Protein AF-A0A933NIQ5-F1 (afdb_monomer_lite)

pLDDT: mean 76.91, std 16.84, range [31.58, 95.62]

Secondary structure (DSSP, 8-state):
--------------------------------------------------------SS-HHHHHHHHHHHHHHSS-TT-HHHHHHHHHHHHHHHHTHHHHHHHHHHHHHTHHHHHHHHHHHHHHHHHHHS--S-HHHHHHHHHHHHHHHHHHHSS-HHHHHHHHHHHHHHHS-----SSPPPBS-S----HHHHHHHHHHHHTTSSEEEPPPEEEEETTEEEEEEEEEESSHHHHHTTPPEEEEEEEESS-SS--EEEEEEEESSBTT--GGGBIIIIIHHHHS-HHHHHHEEEEEEEEEEEE-TTS-EEEEEEEEEEEEETTEEEEEEEEEEEEEPTTS---EEEPHHHHTTSTTTTT---S-HHHHHHHHHHGGGTT-HHHHHTT-S-------TT-SSPSPEEEEEEEETTEEEEEEE-

Radius of gyration: 34.29 Å; chains: 1; bounding box: 87×68×116 Å

Foldseek 3Di:
DDDDDDDDDDDDDDDDDDDDDDDDDDDDDDDDDDDDDDDDDDDDDDPPDDDPPDPDPDDPVVVVVVVVVCVQVVDDPPPPVSNVVVVVVVVCCLVCVLVCLVVLVVCLLCQQLVVLQVVLVVQLVVLVVPVDPDPVVSVVSNVVSVVSNCCSNPVPSVVLLLLLLQVLLVVDDDDDDPDDFDFPDPAFDAQVVVQVVVCVVCVPPQWDWDRWDWWDDPNFIKTKTWIAGDDLCVLVVDAFGFWMWIWGGHDPDTDIDTDGFGAQADQPRDDCNHVQSHQVSSVDDSVCSNFKHKDNRDWHWFQAPVRWIWIKTWMWGWDDDPSSTATDTQFIWIGGTPPPDGIDTDGPVCQCVGVRSPQTPNDDQVNVQSNQQSCLCVVHPVCVVVVHPGDDQDADPPRPDGDFDWGWGCDDPNDTHIDTDD

Sequence (422 aa):
MTDAKNDHGARPAHHVEPGHGAEPEGAGPGDPGPGDDLPASPDRPALQGADPQEPDPHGPLYYLCRNLARMVWQYPAARTAVKVLPVVGLVALYLLRFLLYPVFVAVRQRSPTIVGVALALLIIGLTRRFAPRRRWLTLGSMLLAAGVCLVLLLAPVDIVRELSLYVAYNAVDRRPLTRLPLTIKERVYPLTMVDRIVEDRLTGSHYDVSKFEMMRHQNRLYWTAQKTPVGLVNRASLEDVQGVVRVDAGSVAFEMKHFDVKFAHGRDMPLMKDLVHYALPRELSLVDLFDKQIDSHDVTYIQTDGGDWVQVVALIDWDGIFPFTYPRFGGVFVVPERDKGSIRLYRPEEIEKVPFLKDQNLLPEAISDFYAEAWKFNQGFWGWFRRRGITKITQIPEDTNPQPFTVYFKDVAGQEGMFQFY

Structure (mmCIF, N/CA/C/O backbone):
data_AF-A0A933NIQ5-F1
#
_entry.id   AF-A0A933NIQ5-F1
#
loop_
_atom_site.group_PDB
_atom_site.id
_atom_site.type_symbol
_atom_site.label_atom_id
_atom_site.label_alt_id
_atom_site.label_comp_id
_atom_site.label_asym_id
_atom_site.label_entity_id
_atom_site.label_seq_id
_atom_site.pdbx_PDB_ins_code
_atom_site.Cartn_x
_atom_site.Cartn_y
_atom_site.Cartn_z
_atom_site.occupancy
_atom_site.B_iso_or_equiv
_atom_site.auth_seq_id
_atom_site.auth_comp_id
_atom_site.auth_asym_id
_atom_site.auth_atom_id
_atom_site.pdbx_PDB_model_num
ATOM 1 N N . MET A 1 1 ? -48.134 -40.693 -0.078 1.00 40.06 1 MET A N 1
ATOM 2 C CA . MET A 1 1 ? -48.581 -39.614 -0.978 1.00 40.06 1 MET A CA 1
ATOM 3 C C . MET A 1 1 ? -47.323 -39.082 -1.662 1.00 40.06 1 MET A C 1
ATOM 5 O O . MET A 1 1 ? -46.652 -38.268 -1.050 1.00 40.06 1 MET A O 1
ATOM 9 N N . THR A 1 2 ? -46.719 -39.786 -2.635 1.00 36.22 2 THR A N 1
ATOM 10 C CA . THR A 1 2 ? -47.027 -39.801 -4.098 1.00 36.22 2 THR A CA 1
ATOM 11 C C . THR A 1 2 ? -47.160 -38.370 -4.645 1.00 36.22 2 THR A C 1
ATOM 13 O O . THR A 1 2 ? -47.936 -37.605 -4.093 1.00 36.22 2 THR A O 1
ATOM 16 N N . ASP A 1 3 ? -46.401 -37.890 -5.634 1.00 35.00 3 ASP A N 1
ATOM 17 C CA . ASP A 1 3 ? -45.880 -38.558 -6.830 1.00 35.00 3 ASP A CA 1
ATOM 18 C C . ASP A 1 3 ? -44.575 -37.949 -7.368 1.00 35.00 3 ASP A C 1
ATOM 20 O O . ASP A 1 3 ? -44.315 -36.751 -7.261 1.00 35.00 3 ASP A O 1
ATOM 24 N N . ALA A 1 4 ? -43.804 -38.817 -8.022 1.00 43.72 4 ALA A N 1
ATOM 25 C CA . ALA A 1 4 ? -42.730 -38.510 -8.954 1.00 43.72 4 ALA A CA 1
ATOM 26 C C . ALA A 1 4 ? -43.260 -38.611 -10.395 1.00 43.72 4 ALA A C 1
ATOM 28 O O . ALA A 1 4 ? -44.118 -39.454 -10.663 1.00 43.72 4 ALA A O 1
ATOM 29 N N . LYS A 1 5 ? -42.695 -37.859 -11.351 1.00 41.22 5 LYS A N 1
ATOM 30 C CA . LYS A 1 5 ? -42.734 -38.277 -12.762 1.00 41.22 5 LYS A CA 1
ATOM 31 C C . LYS A 1 5 ? -41.593 -37.689 -13.600 1.00 41.22 5 LYS A C 1
ATOM 33 O O . LYS A 1 5 ? -41.492 -36.481 -13.779 1.00 41.22 5 LYS A O 1
ATOM 38 N N . ASN A 1 6 ? -40.756 -38.605 -14.086 1.00 41.34 6 ASN A N 1
ATOM 39 C CA . ASN A 1 6 ? -39.855 -38.473 -15.230 1.00 41.34 6 ASN A CA 1
ATOM 40 C C . ASN A 1 6 ? -40.651 -38.255 -16.522 1.00 41.34 6 ASN A C 1
ATOM 42 O O . ASN A 1 6 ? -41.751 -38.792 -16.636 1.00 41.34 6 ASN A O 1
ATOM 46 N N . ASP A 1 7 ? -40.026 -37.650 -17.536 1.00 42.47 7 ASP A N 1
ATOM 47 C CA . ASP A 1 7 ? -40.158 -38.196 -18.889 1.00 42.47 7 ASP A CA 1
ATOM 48 C C . ASP A 1 7 ? -38.931 -37.939 -19.774 1.00 42.47 7 ASP A C 1
ATOM 50 O O . ASP A 1 7 ? -38.251 -36.915 -19.692 1.00 42.47 7 ASP A O 1
ATOM 54 N N . HIS A 1 8 ? -38.640 -38.956 -20.580 1.00 36.28 8 HIS A N 1
ATOM 55 C CA . HIS A 1 8 ? -37.511 -39.108 -21.485 1.00 36.28 8 HIS A CA 1
ATOM 56 C C . HIS A 1 8 ? -37.856 -38.673 -22.917 1.00 36.28 8 HIS A C 1
ATOM 58 O O . HIS A 1 8 ? -38.958 -38.911 -23.391 1.00 36.28 8 HIS A O 1
ATOM 64 N N . GLY A 1 9 ? -36.817 -38.262 -23.652 1.00 32.91 9 GLY A N 1
ATOM 65 C CA . GLY A 1 9 ? -36.553 -38.797 -24.992 1.00 32.91 9 GLY A CA 1
ATOM 66 C C . GLY A 1 9 ? -37.042 -37.981 -26.191 1.00 32.91 9 GLY A C 1
ATOM 67 O O . GLY A 1 9 ? -38.231 -37.772 -26.373 1.00 32.91 9 GLY A O 1
ATOM 68 N N . ALA A 1 10 ? -36.109 -37.618 -27.076 1.00 35.28 10 ALA A N 1
ATOM 69 C CA . ALA A 1 10 ? -36.020 -38.194 -28.426 1.00 35.28 10 ALA A CA 1
ATOM 70 C C . ALA A 1 10 ? -34.979 -37.444 -29.281 1.00 35.28 10 ALA A C 1
ATOM 72 O O . ALA A 1 10 ? -35.058 -36.236 -29.485 1.00 35.28 10 ALA A O 1
ATOM 73 N N . ARG A 1 11 ? -34.012 -38.198 -29.820 1.00 39.06 11 ARG A N 1
ATOM 74 C CA . ARG A 1 11 ? -33.284 -37.859 -31.054 1.00 39.06 11 ARG A CA 1
ATOM 75 C C . ARG A 1 11 ? -34.191 -38.149 -32.259 1.00 39.06 11 ARG A C 1
ATOM 77 O O . ARG A 1 11 ? -35.075 -38.998 -32.147 1.00 39.06 11 ARG A O 1
ATOM 84 N N . PRO A 1 12 ? -33.862 -37.604 -33.439 1.00 50.41 12 PRO A N 1
ATOM 85 C CA . PRO A 1 12 ? -33.590 -38.537 -34.530 1.00 50.41 12 PRO A CA 1
ATOM 86 C C . PRO A 1 12 ? -32.357 -38.187 -35.368 1.00 50.41 12 PRO A C 1
ATOM 88 O O . PRO A 1 12 ? -31.799 -37.094 -35.320 1.00 50.41 12 PRO A O 1
ATOM 91 N N . ALA A 1 13 ? -31.932 -39.215 -36.092 1.00 34.25 13 ALA A N 1
ATOM 92 C CA . ALA A 1 13 ? -30.754 -39.317 -36.926 1.00 34.25 13 ALA A CA 1
ATOM 93 C C . ALA A 1 13 ? -31.069 -39.075 -38.415 1.00 34.25 13 ALA A C 1
ATOM 95 O O . ALA A 1 13 ? -32.197 -39.270 -38.850 1.00 34.25 13 ALA A O 1
ATOM 96 N N . HIS A 1 14 ? -30.009 -38.714 -39.146 1.00 37.31 14 HIS A N 1
ATOM 97 C CA . HIS A 1 14 ? -29.675 -39.031 -40.541 1.00 37.31 14 HIS A CA 1
ATOM 98 C C . HIS A 1 14 ? -30.781 -39.151 -41.603 1.00 37.31 14 HIS A C 1
ATOM 100 O O . HIS A 1 14 ? -31.542 -40.115 -41.625 1.00 37.31 14 HIS A O 1
ATOM 106 N N . HIS A 1 15 ? -30.657 -38.326 -42.649 1.00 37.59 15 HIS A N 1
ATOM 107 C CA . HIS A 1 15 ? -30.891 -38.804 -44.009 1.00 37.59 15 HIS A CA 1
ATOM 108 C C . HIS A 1 15 ? -29.858 -38.236 -44.993 1.00 37.59 15 HIS A C 1
ATOM 110 O O . HIS A 1 15 ? -29.444 -37.083 -44.900 1.00 37.59 15 HIS A O 1
ATOM 116 N N . VAL A 1 16 ? -29.408 -39.134 -45.860 1.00 38.00 16 VAL A N 1
ATOM 117 C CA . VAL A 1 16 ? -28.431 -39.020 -46.946 1.00 38.00 16 VAL A CA 1
ATOM 118 C C . VAL A 1 16 ? -29.245 -39.034 -48.240 1.00 38.00 16 VAL A C 1
ATOM 120 O O . VAL A 1 16 ? -30.232 -39.760 -48.253 1.00 38.00 16 VAL A O 1
ATOM 123 N N . GLU A 1 17 ? -28.844 -38.290 -49.280 1.00 37.44 17 GLU A N 1
ATOM 124 C CA . GLU A 1 17 ? -28.764 -38.732 -50.698 1.00 37.44 17 GLU A CA 1
ATOM 125 C C . GLU A 1 17 ? -28.691 -37.561 -51.716 1.00 37.44 17 GLU A C 1
ATOM 127 O O . GLU A 1 17 ? -28.925 -36.413 -51.333 1.00 37.44 17 GLU A O 1
ATOM 132 N N . PRO A 1 18 ? -28.238 -37.826 -52.967 1.00 55.31 18 PRO A N 1
ATOM 133 C CA . PRO A 1 18 ? -27.298 -36.973 -53.703 1.00 55.31 18 PRO A CA 1
ATOM 134 C C . PRO A 1 18 ? -27.785 -36.523 -55.104 1.00 55.31 18 PRO A C 1
ATOM 136 O O . PRO A 1 18 ? -28.923 -36.755 -55.499 1.00 55.31 18 PRO A O 1
ATOM 139 N N . GLY A 1 19 ? -26.852 -35.967 -55.894 1.00 31.58 19 GLY A N 1
ATOM 140 C CA . GLY A 1 19 ? -26.958 -35.757 -57.350 1.00 31.58 19 GLY A CA 1
ATOM 141 C C . GLY A 1 19 ? -27.408 -34.339 -57.721 1.00 31.58 19 GLY A C 1
ATOM 142 O O . GLY A 1 19 ? -28.066 -33.675 -56.937 1.00 31.58 19 GLY A O 1
ATOM 143 N N . HIS A 1 20 ? -27.113 -33.764 -58.884 1.00 32.88 20 HIS A N 1
ATOM 144 C CA . HIS A 1 20 ? -26.433 -34.182 -60.112 1.00 32.88 20 HIS A CA 1
ATOM 145 C C . HIS A 1 20 ? -26.355 -32.917 -61.014 1.00 32.88 20 HIS A C 1
ATOM 147 O O . HIS A 1 20 ? -27.155 -32.002 -60.823 1.00 32.88 20 HIS A O 1
ATOM 153 N N . GLY A 1 21 ? -25.484 -32.900 -62.032 1.00 31.83 21 GLY A N 1
ATOM 154 C CA . GLY A 1 21 ? -25.579 -31.999 -63.204 1.00 31.83 21 GLY A CA 1
ATOM 155 C C . GLY A 1 21 ? -24.504 -30.901 -63.262 1.00 31.83 21 GLY A C 1
ATOM 156 O O . GLY A 1 21 ? -24.483 -30.026 -62.407 1.00 31.83 21 GLY A O 1
ATOM 157 N N . ALA A 1 22 ? -23.483 -31.019 -64.122 1.00 32.47 22 ALA A N 1
ATOM 158 C CA . ALA A 1 22 ? -23.475 -30.786 -65.586 1.00 32.47 22 ALA A CA 1
ATOM 159 C C . ALA A 1 22 ? -23.154 -29.302 -65.897 1.00 32.47 22 ALA A C 1
ATOM 161 O O . ALA A 1 22 ? -23.953 -28.433 -65.579 1.00 32.47 22 ALA A O 1
ATOM 162 N N . GLU A 1 23 ? -21.915 -28.958 -66.286 1.00 34.69 23 GLU A N 1
ATOM 163 C CA . GLU A 1 23 ? -21.335 -28.957 -67.661 1.00 34.69 23 GLU A CA 1
ATOM 164 C C . GLU A 1 23 ? -21.432 -27.537 -68.307 1.00 34.69 23 GLU A C 1
ATOM 166 O O . GLU A 1 23 ? -22.064 -26.671 -67.709 1.00 34.69 23 GLU A O 1
ATOM 171 N N . PRO A 1 24 ? -20.800 -27.223 -69.461 1.00 56.09 24 PRO A N 1
ATOM 172 C CA . PRO A 1 24 ? -19.371 -26.928 -69.661 1.00 56.09 24 PRO A CA 1
ATOM 173 C C . PRO A 1 24 ? -19.165 -25.638 -70.512 1.00 56.09 24 PRO A C 1
ATOM 175 O O . PRO A 1 24 ? -20.114 -24.899 -70.729 1.00 56.09 24 PRO A O 1
ATOM 178 N N . GLU A 1 25 ? -17.932 -25.385 -70.982 1.00 32.72 25 GLU A N 1
ATOM 179 C CA . GLU A 1 25 ? -17.490 -24.606 -72.178 1.00 32.72 25 GLU A CA 1
ATOM 180 C C . GLU A 1 25 ? -16.176 -23.865 -71.844 1.00 32.72 25 GLU A C 1
ATOM 182 O O . GLU A 1 25 ? -16.050 -23.271 -70.781 1.00 32.72 25 GLU A O 1
ATOM 187 N N . GLY A 1 26 ? -15.120 -23.836 -72.656 1.00 33.88 26 GLY A N 1
ATOM 188 C CA . GLY A 1 26 ? -14.882 -24.350 -73.999 1.00 33.88 26 GLY A CA 1
ATOM 189 C C . GLY A 1 26 ? -13.539 -23.809 -74.534 1.00 33.88 26 GLY A C 1
ATOM 190 O O . GLY A 1 26 ? -13.068 -22.779 -74.063 1.00 33.88 26 GLY A O 1
ATOM 191 N N . ALA A 1 27 ? -12.994 -24.512 -75.539 1.00 32.72 27 ALA A N 1
ATOM 192 C CA . ALA A 1 27 ? -12.026 -24.085 -76.573 1.00 32.72 27 ALA A CA 1
ATOM 193 C C . ALA A 1 27 ? -10.611 -23.613 -76.140 1.00 32.72 27 ALA A C 1
ATOM 195 O O . ALA A 1 27 ? -10.448 -22.794 -75.254 1.00 32.72 27 ALA A O 1
ATOM 196 N N . GLY A 1 28 ? -9.505 -24.026 -76.766 1.00 33.09 28 GLY A N 1
ATOM 197 C CA . GLY A 1 28 ? -9.282 -24.751 -78.018 1.00 33.09 28 GLY A CA 1
ATOM 198 C C . GLY A 1 28 ? -7.771 -25.019 -78.240 1.00 33.09 28 GLY A C 1
ATOM 199 O O . GLY A 1 28 ? -6.967 -24.666 -77.378 1.00 33.09 28 GLY A O 1
ATOM 200 N N . PRO A 1 29 ? -7.385 -25.676 -79.353 1.00 47.72 29 PRO A N 1
ATOM 201 C CA . PRO A 1 29 ? -6.151 -26.463 -79.470 1.00 47.72 29 PRO A CA 1
ATOM 202 C C . PRO A 1 29 ? -5.086 -25.869 -80.418 1.00 47.72 29 PRO A C 1
ATOM 204 O O . PRO A 1 29 ? -5.371 -24.978 -81.213 1.00 47.72 29 PRO A O 1
ATOM 207 N N . GLY A 1 30 ? -3.884 -26.452 -80.386 1.00 34.97 30 GLY A N 1
ATOM 208 C CA . GLY A 1 30 ? -2.801 -26.299 -81.375 1.00 34.97 30 GLY A CA 1
ATOM 209 C C . GLY A 1 30 ? -1.440 -26.422 -80.684 1.00 34.97 30 GLY A C 1
ATOM 210 O O . GLY A 1 30 ? -1.271 -25.885 -79.598 1.00 34.97 30 GLY A O 1
ATOM 211 N N . ASP A 1 31 ? -0.409 -27.103 -81.166 1.00 36.75 31 ASP A N 1
ATOM 212 C CA . ASP A 1 31 ? -0.098 -27.877 -82.375 1.00 36.75 31 ASP A CA 1
ATOM 213 C C . ASP A 1 31 ? 1.258 -28.573 -82.042 1.00 36.75 31 ASP A C 1
ATOM 215 O O . ASP A 1 31 ? 2.016 -28.000 -81.246 1.00 36.75 31 ASP A O 1
ATOM 219 N N . PRO A 1 32 ? 1.616 -29.775 -82.538 1.00 51.22 32 PRO A N 1
ATOM 220 C CA . PRO A 1 32 ? 2.894 -30.410 -82.220 1.00 51.22 32 PRO A CA 1
ATOM 221 C C . PRO A 1 32 ? 3.927 -30.185 -83.335 1.00 51.22 32 PRO A C 1
ATOM 223 O O . PRO A 1 32 ? 3.646 -30.379 -84.515 1.00 51.22 32 PRO A O 1
ATOM 226 N N . GLY A 1 33 ? 5.165 -29.851 -82.970 1.00 33.34 33 GLY A N 1
ATOM 227 C CA . GLY A 1 33 ? 6.263 -29.725 -83.930 1.00 33.34 33 GLY A CA 1
ATOM 228 C C . GLY A 1 33 ? 7.638 -29.748 -83.263 1.00 33.34 33 GLY A C 1
ATOM 229 O O . GLY A 1 33 ? 7.730 -29.427 -82.083 1.00 33.34 33 GLY A O 1
ATOM 230 N N . PRO A 1 34 ? 8.678 -30.208 -83.978 1.00 47.25 34 PRO A N 1
ATOM 231 C CA . PRO A 1 34 ? 9.555 -31.268 -83.496 1.00 47.25 34 PRO A CA 1
ATOM 232 C C . PRO A 1 34 ? 10.946 -30.767 -83.085 1.00 47.25 34 PRO A C 1
ATOM 234 O O . PRO A 1 34 ? 11.208 -29.571 -83.042 1.00 47.25 34 PRO A O 1
ATOM 237 N N . GLY A 1 35 ? 11.789 -31.723 -82.693 1.00 34.66 35 GLY A N 1
ATOM 238 C CA . GLY A 1 35 ? 13.027 -31.499 -81.967 1.00 34.66 35 GLY A CA 1
ATOM 239 C C . GLY A 1 35 ? 14.130 -30.784 -82.733 1.00 34.66 35 GLY A C 1
ATOM 240 O O . GLY A 1 35 ? 14.108 -30.693 -83.953 1.00 34.66 35 GLY A O 1
ATOM 241 N N . ASP A 1 36 ? 15.126 -30.374 -81.957 1.00 37.62 36 ASP A N 1
ATOM 242 C CA . ASP A 1 36 ? 16.485 -30.181 -82.426 1.00 37.62 36 ASP A CA 1
ATOM 243 C C . ASP A 1 36 ? 17.443 -30.653 -81.329 1.00 37.62 36 ASP A C 1
ATOM 245 O O . ASP A 1 36 ? 17.420 -30.199 -80.180 1.00 37.62 36 ASP A O 1
ATOM 249 N N . ASP A 1 37 ? 18.252 -31.628 -81.726 1.00 37.47 37 ASP A N 1
ATOM 250 C CA . ASP A 1 37 ? 19.493 -32.043 -81.097 1.00 37.47 37 ASP A CA 1
ATOM 251 C C . ASP A 1 37 ? 20.466 -30.862 -80.998 1.00 37.47 37 ASP A C 1
ATOM 253 O O . ASP A 1 37 ? 20.476 -30.009 -81.880 1.00 37.47 37 ASP A O 1
ATOM 257 N N . LEU A 1 38 ? 21.317 -30.841 -79.962 1.00 41.34 38 LEU A N 1
ATOM 258 C CA . LEU A 1 38 ? 22.735 -30.418 -79.974 1.00 41.34 38 LEU A CA 1
ATOM 259 C C . LEU A 1 38 ? 23.302 -30.461 -78.529 1.00 41.34 38 LEU A C 1
ATOM 261 O O . LEU A 1 38 ? 22.542 -30.508 -77.561 1.00 41.34 38 LEU A O 1
ATOM 265 N N . PRO A 1 39 ? 24.632 -30.571 -78.340 1.00 45.59 39 PRO A N 1
ATOM 266 C CA . PRO A 1 39 ? 25.193 -31.680 -77.588 1.00 45.59 39 PRO A CA 1
ATOM 267 C C . PRO A 1 39 ? 25.866 -31.278 -76.271 1.00 45.59 39 PRO A C 1
ATOM 269 O O . PRO A 1 39 ? 26.076 -30.111 -75.946 1.00 45.59 39 PRO A O 1
ATOM 272 N N . ALA A 1 40 ? 26.222 -32.334 -75.544 1.00 36.25 40 ALA A N 1
ATOM 273 C CA . ALA A 1 40 ? 26.976 -32.385 -74.305 1.00 36.25 40 ALA A CA 1
ATOM 274 C C . ALA A 1 40 ? 28.103 -31.344 -74.166 1.00 36.25 40 ALA A C 1
ATOM 276 O O . ALA A 1 40 ? 28.969 -31.210 -75.029 1.00 36.25 40 ALA A O 1
ATOM 277 N N . SER A 1 41 ? 28.146 -30.721 -72.988 1.00 35.22 41 SER A N 1
ATOM 278 C CA . SER A 1 41 ? 29.350 -30.111 -72.426 1.00 35.22 41 SER A CA 1
ATOM 279 C C . SER A 1 41 ? 29.606 -30.738 -71.046 1.00 35.22 41 SER A C 1
ATOM 281 O O . SER A 1 41 ? 28.661 -30.826 -70.253 1.00 35.22 41 SER A O 1
ATOM 283 N N . PRO A 1 42 ? 30.821 -31.249 -70.773 1.00 48.88 42 PRO A N 1
ATOM 284 C CA . PRO A 1 42 ? 31.121 -32.029 -69.580 1.00 48.88 42 PRO A CA 1
ATOM 285 C C . PRO A 1 42 ? 31.512 -31.142 -68.386 1.00 48.88 42 PRO A C 1
ATOM 287 O O . PRO A 1 42 ? 31.789 -29.953 -68.520 1.00 48.88 42 PRO A O 1
ATOM 290 N N . ASP A 1 43 ? 31.565 -31.779 -67.218 1.00 41.50 43 ASP A N 1
ATOM 291 C CA . ASP A 1 43 ? 32.218 -31.322 -65.986 1.00 41.50 43 ASP A CA 1
ATOM 292 C C . ASP A 1 43 ? 31.462 -30.316 -65.102 1.00 41.50 43 ASP A C 1
ATOM 294 O O . ASP A 1 43 ? 31.801 -29.139 -64.965 1.00 41.50 43 ASP A O 1
ATOM 298 N N . ARG A 1 44 ? 30.501 -30.851 -64.335 1.00 38.34 44 ARG A N 1
ATOM 299 C CA . ARG A 1 44 ? 30.235 -30.380 -62.966 1.00 38.34 44 ARG A CA 1
ATOM 300 C C . ARG A 1 44 ? 30.279 -31.561 -61.989 1.00 38.34 44 ARG A C 1
ATOM 302 O O . ARG A 1 44 ? 29.532 -32.519 -62.185 1.00 38.34 44 ARG A O 1
ATOM 309 N N . PRO A 1 45 ? 31.124 -31.518 -60.943 1.00 43.69 45 PRO A N 1
ATOM 310 C CA . PRO A 1 45 ? 31.186 -32.580 -59.951 1.00 43.69 45 PRO A CA 1
ATOM 311 C C . PRO A 1 45 ? 29.888 -32.617 -59.140 1.00 43.69 45 PRO A C 1
ATOM 313 O O . PRO A 1 45 ? 29.411 -31.594 -58.645 1.00 43.69 45 PRO A O 1
ATOM 316 N N . ALA A 1 46 ? 29.326 -33.819 -59.028 1.00 35.62 46 ALA A N 1
ATOM 317 C CA . ALA A 1 46 ? 28.142 -34.125 -58.247 1.00 35.62 46 ALA A CA 1
ATOM 318 C C . ALA A 1 46 ? 28.350 -33.734 -56.774 1.00 35.62 46 ALA A C 1
ATOM 320 O O . ALA A 1 46 ? 29.065 -34.407 -56.031 1.00 35.62 46 ALA A O 1
ATOM 321 N N . LEU A 1 47 ? 27.700 -32.652 -56.342 1.00 43.19 47 LEU A N 1
ATOM 322 C CA . LEU A 1 47 ? 27.426 -32.435 -54.929 1.00 43.19 47 LEU A CA 1
ATOM 323 C C . LEU A 1 47 ? 26.352 -33.446 -54.534 1.00 43.19 47 LEU A C 1
ATOM 325 O O . LEU A 1 47 ? 25.189 -33.316 -54.910 1.00 43.19 47 LEU A O 1
ATOM 329 N N . GLN A 1 48 ? 26.801 -34.487 -53.834 1.00 42.59 48 GLN A N 1
ATOM 330 C CA . GLN A 1 48 ? 25.969 -35.443 -53.117 1.00 42.59 48 GLN A CA 1
ATOM 331 C C . GLN A 1 48 ? 24.846 -34.697 -52.397 1.00 42.59 48 GLN A C 1
ATOM 333 O O . GLN A 1 48 ? 25.103 -33.758 -51.641 1.00 42.59 48 GLN A O 1
ATOM 338 N N . GLY A 1 49 ? 23.610 -35.112 -52.674 1.00 36.78 49 GLY A N 1
ATOM 339 C CA . GLY A 1 49 ? 22.431 -34.628 -51.978 1.00 36.78 49 GLY A CA 1
ATOM 340 C C . GLY A 1 49 ? 22.635 -34.777 -50.478 1.00 36.78 49 GLY A C 1
ATOM 341 O O . GLY A 1 49 ? 22.798 -35.884 -49.971 1.00 36.78 49 GLY A O 1
ATOM 342 N N . ALA A 1 50 ? 22.656 -33.646 -49.779 1.00 43.47 50 ALA A N 1
ATOM 343 C CA . ALA A 1 50 ? 22.337 -33.637 -48.370 1.00 43.47 50 ALA A CA 1
ATOM 344 C C . ALA A 1 50 ? 20.874 -34.077 -48.271 1.00 43.47 50 ALA A C 1
ATOM 346 O O . ALA A 1 50 ? 19.994 -33.391 -48.797 1.00 43.47 50 ALA A O 1
ATOM 347 N N . ASP A 1 51 ? 20.643 -35.237 -47.658 1.00 44.28 51 ASP A N 1
ATOM 348 C CA . ASP A 1 51 ? 19.311 -35.650 -47.225 1.00 44.28 51 ASP A CA 1
ATOM 349 C C . ASP A 1 51 ? 18.622 -34.456 -46.548 1.00 44.28 51 ASP A C 1
ATOM 351 O O . ASP A 1 51 ? 19.260 -33.773 -45.731 1.00 44.28 51 ASP A O 1
ATOM 355 N N . PRO A 1 52 ? 17.349 -34.163 -46.861 1.00 43.62 52 PRO A N 1
ATOM 356 C CA . PRO A 1 52 ? 16.602 -33.181 -46.103 1.00 43.62 52 PRO A CA 1
ATOM 357 C C . PRO A 1 52 ? 16.510 -33.705 -44.669 1.00 43.62 52 PRO A C 1
ATOM 359 O O . PRO A 1 52 ? 15.771 -34.645 -44.392 1.00 43.62 52 PRO A O 1
ATOM 362 N N . GLN A 1 53 ? 17.303 -33.126 -43.761 1.00 51.59 53 GLN A N 1
ATOM 363 C CA . GLN 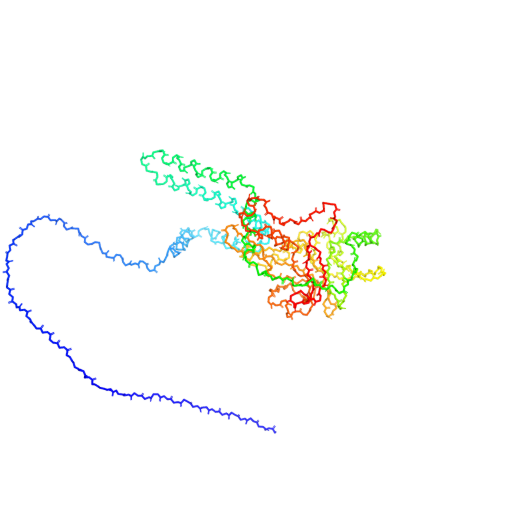A 1 53 ? 17.125 -33.342 -42.332 1.00 51.59 53 GLN A CA 1
ATOM 364 C C . GLN A 1 53 ? 15.667 -33.014 -42.024 1.00 51.59 53 GLN A C 1
ATOM 366 O O . GLN A 1 53 ? 15.245 -31.865 -42.187 1.00 51.59 53 GLN A O 1
ATOM 371 N N . GLU A 1 54 ? 14.898 -34.035 -41.642 1.00 52.31 54 GLU A N 1
ATOM 372 C CA . GLU A 1 54 ? 13.557 -33.848 -41.108 1.00 52.31 54 GLU A CA 1
ATOM 373 C C . GLU A 1 54 ? 13.626 -32.741 -40.049 1.00 52.31 54 GLU A C 1
ATOM 375 O O . GLU A 1 54 ? 14.534 -32.762 -39.207 1.00 52.31 54 GLU A O 1
ATOM 380 N N . PRO A 1 55 ? 12.733 -31.736 -40.100 1.00 55.94 55 PRO A N 1
ATOM 381 C CA . PRO A 1 55 ? 12.712 -30.690 -39.098 1.00 55.94 55 PRO A CA 1
ATOM 382 C C . PRO A 1 55 ? 12.481 -31.355 -37.746 1.00 55.94 55 PRO A C 1
ATOM 384 O O . PRO A 1 55 ? 11.419 -31.919 -37.487 1.00 55.94 55 PRO A O 1
ATOM 387 N N . ASP A 1 56 ? 13.521 -31.315 -36.921 1.00 64.06 56 ASP A N 1
ATOM 388 C CA . ASP A 1 56 ? 13.556 -31.887 -35.587 1.00 64.06 56 ASP A CA 1
ATOM 389 C C . ASP A 1 56 ? 12.267 -31.482 -34.844 1.00 64.06 56 ASP A C 1
ATOM 391 O O . ASP A 1 56 ? 12.020 -30.282 -34.665 1.00 64.06 56 ASP A O 1
ATOM 395 N N . PRO A 1 57 ? 11.399 -32.431 -34.442 1.00 70.50 57 PRO A N 1
ATOM 396 C CA . PRO A 1 57 ? 10.049 -32.138 -33.941 1.00 70.50 57 PRO A CA 1
ATOM 397 C C . PRO A 1 57 ? 10.051 -31.442 -32.571 1.00 70.50 57 PRO A C 1
ATOM 399 O O . PRO A 1 57 ? 9.013 -31.252 -31.933 1.00 70.50 57 PRO A O 1
ATOM 402 N N . HIS A 1 58 ? 11.229 -31.085 -32.075 1.00 74.06 58 HIS A N 1
ATOM 403 C CA . HIS A 1 58 ? 11.460 -30.626 -30.731 1.00 74.06 58 HIS A CA 1
ATOM 404 C C . HIS A 1 58 ? 12.008 -29.201 -30.731 1.00 74.06 58 HIS A C 1
ATOM 406 O O . HIS A 1 58 ? 13.127 -28.928 -31.160 1.00 74.06 58 HIS A O 1
ATOM 412 N N . GLY A 1 59 ? 11.209 -28.278 -30.195 1.00 78.25 59 GLY A N 1
ATOM 413 C CA . GLY A 1 59 ? 11.606 -26.883 -30.040 1.00 78.25 59 GLY A CA 1
ATOM 414 C C . GLY A 1 59 ? 12.827 -26.699 -29.119 1.00 78.25 59 GLY A C 1
ATOM 415 O O . GLY A 1 59 ? 13.165 -27.580 -28.326 1.00 78.25 59 GLY A O 1
ATOM 416 N N . PRO A 1 60 ? 13.472 -25.521 -29.144 1.00 73.75 60 PRO A N 1
ATOM 417 C CA . PRO A 1 60 ? 14.694 -25.234 -28.378 1.00 73.75 60 PRO A CA 1
ATOM 418 C C . PRO A 1 60 ? 14.557 -25.456 -26.857 1.00 73.75 60 PRO A C 1
ATOM 420 O O . PRO A 1 60 ? 15.532 -25.794 -26.183 1.00 73.75 60 PRO A O 1
ATOM 423 N N . LEU A 1 61 ? 13.339 -25.344 -26.318 1.00 65.88 61 LEU A N 1
ATOM 424 C CA . LEU A 1 61 ? 13.002 -25.658 -24.924 1.00 65.88 61 LEU A CA 1
ATOM 425 C C . LEU A 1 61 ? 13.219 -27.139 -24.572 1.00 65.88 61 LEU A C 1
ATOM 427 O O . LEU A 1 61 ? 13.731 -27.442 -23.497 1.00 65.88 61 LEU A O 1
ATOM 431 N N . TYR A 1 62 ? 12.912 -28.063 -25.487 1.00 80.12 62 TYR A N 1
ATOM 432 C CA . TYR A 1 62 ? 13.133 -29.497 -25.282 1.00 80.12 62 TYR A CA 1
ATOM 433 C C . TYR A 1 62 ? 14.620 -29.811 -25.116 1.00 80.12 62 TYR A C 1
ATOM 435 O O . TYR A 1 62 ? 14.999 -30.563 -24.221 1.00 80.12 62 TYR A O 1
ATOM 443 N N . TYR A 1 63 ? 15.478 -29.193 -25.927 1.00 74.81 63 TYR A N 1
ATOM 444 C CA . TYR A 1 63 ? 16.924 -29.387 -25.848 1.00 74.81 63 TYR A CA 1
ATOM 445 C C . TYR A 1 63 ? 17.532 -28.803 -24.575 1.00 74.81 63 TYR A C 1
ATOM 447 O O . TYR A 1 63 ? 18.419 -29.424 -23.985 1.00 74.81 63 TYR A O 1
ATOM 455 N N . LEU A 1 64 ? 17.019 -27.662 -24.106 1.00 73.88 64 LEU A N 1
ATOM 456 C CA . LEU A 1 64 ? 17.388 -27.096 -22.810 1.00 73.88 64 LEU A CA 1
ATOM 457 C C . LEU A 1 64 ? 17.017 -28.061 -21.673 1.00 73.88 64 LEU A C 1
ATOM 459 O O . LEU A 1 64 ? 17.880 -28.423 -20.872 1.00 73.88 64 LEU A O 1
ATOM 463 N N . CYS A 1 65 ? 15.769 -28.542 -21.648 1.00 74.56 65 CYS A N 1
ATOM 464 C CA . CYS A 1 65 ? 15.286 -29.503 -20.656 1.00 74.56 65 CYS A CA 1
ATOM 465 C C . CYS A 1 65 ? 16.047 -30.834 -20.720 1.00 74.56 65 CYS A C 1
ATOM 467 O O . CYS A 1 65 ? 16.419 -31.376 -19.682 1.00 74.56 65 CYS A O 1
ATOM 469 N N . ARG A 1 66 ? 16.341 -31.343 -21.922 1.00 79.31 66 ARG A N 1
ATOM 470 C CA . ARG A 1 66 ? 17.093 -32.586 -22.133 1.00 79.31 66 ARG A CA 1
ATOM 471 C C . ARG A 1 66 ? 18.538 -32.454 -21.675 1.00 79.31 66 ARG A C 1
ATOM 473 O O . ARG A 1 66 ? 19.048 -33.377 -21.051 1.00 79.31 66 ARG A O 1
ATOM 480 N N . ASN A 1 67 ? 19.197 -31.329 -21.945 1.00 80.00 67 ASN A N 1
ATOM 481 C CA . ASN A 1 67 ? 20.567 -31.097 -21.492 1.00 80.00 67 ASN A CA 1
ATOM 482 C C . ASN A 1 67 ? 20.638 -30.913 -19.973 1.00 80.00 67 ASN A C 1
ATOM 484 O O . ASN A 1 67 ? 21.527 -31.486 -19.351 1.00 80.00 67 ASN A O 1
ATOM 488 N N . LEU A 1 68 ? 19.668 -30.224 -19.365 1.00 69.25 68 LEU A N 1
ATOM 489 C CA . LEU A 1 68 ? 19.517 -30.156 -17.906 1.00 69.25 68 LEU A CA 1
ATOM 490 C C . LEU A 1 68 ? 19.294 -31.546 -17.296 1.00 69.25 68 LEU A C 1
ATOM 492 O O . LEU A 1 68 ? 20.005 -31.938 -16.375 1.00 69.25 68 LEU A O 1
ATOM 496 N N . ALA A 1 69 ? 18.367 -32.328 -17.850 1.00 70.12 69 ALA A N 1
ATOM 497 C CA . ALA A 1 69 ? 18.076 -33.682 -17.386 1.00 70.12 69 ALA A CA 1
ATOM 498 C C . ALA A 1 69 ? 19.289 -34.610 -17.538 1.00 70.12 69 ALA A C 1
ATOM 500 O O . ALA A 1 69 ? 19.618 -35.368 -16.628 1.00 70.12 69 ALA A O 1
ATOM 501 N N . ARG A 1 70 ? 20.003 -34.518 -18.663 1.00 70.88 70 ARG A N 1
ATOM 502 C CA . ARG A 1 70 ? 21.207 -35.307 -18.941 1.00 70.88 70 ARG A CA 1
ATOM 503 C C . ARG A 1 70 ? 22.362 -34.911 -18.022 1.00 70.88 70 ARG A C 1
ATOM 505 O O . ARG A 1 70 ? 23.045 -35.796 -17.519 1.00 70.88 70 ARG A O 1
ATOM 512 N N . MET A 1 71 ? 22.523 -33.620 -17.732 1.00 62.22 71 MET A N 1
ATOM 513 C CA . MET A 1 71 ? 23.500 -33.114 -16.767 1.00 62.22 71 MET A CA 1
ATOM 514 C C . MET A 1 71 ? 23.204 -33.614 -15.347 1.00 62.22 71 MET A C 1
ATOM 516 O O . MET A 1 71 ? 24.133 -33.923 -14.616 1.00 62.22 71 MET A O 1
ATOM 520 N N . VAL A 1 72 ? 21.934 -33.776 -14.967 1.00 60.22 72 VAL A N 1
ATOM 521 C CA . VAL A 1 72 ? 21.536 -34.354 -13.668 1.00 60.22 72 VAL A CA 1
ATOM 522 C C . VAL A 1 72 ? 21.687 -35.887 -13.640 1.00 60.22 72 VAL A C 1
ATOM 524 O O . VAL A 1 72 ? 22.033 -36.458 -12.602 1.00 60.22 72 VAL A O 1
ATOM 527 N N . TRP A 1 73 ? 21.468 -36.574 -14.768 1.00 60.03 73 TRP A N 1
ATOM 528 C CA . TRP A 1 73 ? 21.505 -38.042 -14.852 1.00 60.03 73 TRP A CA 1
ATOM 529 C C . TRP A 1 73 ? 22.879 -38.658 -15.143 1.00 60.03 73 TRP A C 1
ATOM 531 O O . TRP A 1 73 ? 23.089 -39.811 -14.771 1.00 60.03 73 TRP A O 1
ATOM 541 N N . GLN A 1 74 ? 23.812 -37.933 -15.769 1.00 66.06 74 GLN A N 1
ATOM 542 C CA . GLN A 1 74 ? 25.146 -38.448 -16.122 1.00 66.06 74 GLN A CA 1
ATOM 543 C C . GLN A 1 74 ? 26.138 -38.501 -14.949 1.00 66.06 74 GLN A C 1
ATOM 545 O O . GLN A 1 74 ? 27.221 -39.065 -15.101 1.00 66.06 74 GLN A O 1
ATOM 550 N N . TYR A 1 75 ? 25.790 -37.973 -13.772 1.00 56.50 75 TYR A N 1
ATOM 551 C CA . TYR A 1 75 ? 26.631 -38.130 -12.584 1.00 56.50 75 TYR A CA 1
ATOM 552 C C . TYR A 1 75 ? 26.424 -39.515 -11.942 1.00 56.50 75 TYR A C 1
ATOM 554 O O . TYR A 1 75 ? 25.281 -39.894 -11.659 1.00 56.50 75 TYR A O 1
ATOM 562 N N . PRO A 1 76 ? 27.508 -40.281 -11.689 1.00 56.53 76 PRO A N 1
ATOM 563 C CA . PRO A 1 76 ? 27.421 -41.646 -11.178 1.00 56.53 76 PRO A CA 1
ATOM 564 C C . PRO A 1 76 ? 26.704 -41.704 -9.822 1.00 56.53 76 PRO A C 1
ATOM 566 O O . PRO A 1 76 ? 26.784 -40.783 -9.008 1.00 56.53 76 PRO A O 1
ATOM 569 N N . ALA A 1 77 ? 26.017 -42.823 -9.578 1.00 53.97 77 ALA A N 1
ATOM 570 C CA . ALA A 1 77 ? 25.092 -43.083 -8.468 1.00 53.97 77 ALA A CA 1
ATOM 571 C C . ALA A 1 77 ? 25.646 -42.888 -7.034 1.00 53.97 77 ALA A C 1
ATOM 573 O O . ALA A 1 77 ? 24.887 -42.979 -6.076 1.00 53.97 77 ALA A O 1
ATOM 574 N N . ALA A 1 78 ? 26.932 -42.569 -6.865 1.00 52.47 78 ALA A N 1
ATOM 575 C CA . ALA A 1 78 ? 27.595 -42.404 -5.570 1.00 52.47 78 ALA A CA 1
ATOM 576 C C . ALA A 1 78 ? 27.276 -41.083 -4.841 1.00 52.47 78 ALA A C 1
ATOM 578 O O . ALA A 1 78 ? 27.741 -40.866 -3.724 1.00 52.47 78 ALA A O 1
ATOM 579 N N . ARG A 1 79 ? 26.489 -40.179 -5.434 1.00 62.34 79 ARG A N 1
ATOM 580 C CA . ARG A 1 79 ? 26.021 -38.973 -4.738 1.00 62.34 79 ARG A CA 1
ATOM 581 C C . ARG A 1 79 ? 24.520 -38.801 -4.907 1.00 62.34 79 ARG A C 1
ATOM 583 O O . ARG A 1 79 ? 24.074 -37.869 -5.567 1.00 62.34 79 ARG A O 1
ATOM 590 N N . THR A 1 80 ? 23.731 -39.652 -4.249 1.00 62.81 80 THR A N 1
ATOM 591 C CA . THR A 1 80 ? 22.299 -39.396 -3.988 1.00 62.81 80 THR A CA 1
ATOM 592 C C . THR A 1 80 ? 22.092 -37.963 -3.482 1.00 62.81 80 THR A C 1
ATOM 594 O O . THR A 1 80 ? 21.157 -37.288 -3.900 1.00 62.81 80 THR A O 1
ATOM 597 N N . ALA A 1 81 ? 23.057 -37.447 -2.710 1.00 64.00 81 ALA A N 1
ATOM 598 C CA . ALA A 1 81 ? 23.154 -36.049 -2.309 1.00 64.00 81 ALA A CA 1
ATOM 599 C C . ALA A 1 81 ? 23.056 -35.054 -3.481 1.00 64.00 81 ALA A C 1
ATOM 601 O O . ALA A 1 81 ? 22.302 -34.105 -3.373 1.00 64.00 81 ALA A O 1
ATOM 602 N N . VAL A 1 82 ? 23.719 -35.266 -4.624 1.00 69.88 82 VAL A N 1
ATOM 603 C CA . VAL A 1 82 ? 23.684 -34.332 -5.774 1.00 69.88 82 VAL A CA 1
ATOM 604 C C . VAL A 1 82 ? 22.311 -34.304 -6.462 1.00 69.88 82 VAL A C 1
ATOM 606 O O . VAL A 1 82 ? 21.942 -33.284 -7.033 1.00 69.88 82 VAL A O 1
ATOM 609 N N . LYS A 1 83 ? 21.524 -35.384 -6.368 1.00 70.25 83 LYS A N 1
ATOM 610 C CA . LYS A 1 83 ? 20.149 -35.445 -6.904 1.00 70.25 83 LYS A CA 1
ATOM 611 C C . LYS A 1 83 ? 19.108 -34.917 -5.914 1.00 70.25 83 LYS A C 1
ATOM 613 O O . LYS A 1 83 ? 18.117 -34.327 -6.326 1.00 70.25 83 LYS A O 1
ATOM 618 N N . VAL A 1 84 ? 19.345 -35.101 -4.615 1.00 79.25 84 VAL A N 1
ATOM 619 C CA . VAL A 1 84 ? 18.449 -34.654 -3.537 1.00 79.25 84 VAL A CA 1
ATOM 620 C C . VAL A 1 84 ? 18.659 -33.174 -3.204 1.00 79.25 84 VAL A C 1
ATOM 622 O O . VAL A 1 84 ? 17.687 -32.476 -2.941 1.00 79.25 84 VAL A O 1
ATOM 625 N N . LEU A 1 85 ? 19.891 -32.661 -3.283 1.00 84.62 85 LEU A N 1
ATOM 626 C CA . LEU A 1 85 ? 20.229 -31.262 -3.001 1.00 84.62 85 LEU A CA 1
ATOM 627 C C . LEU A 1 85 ? 19.400 -30.240 -3.802 1.00 84.62 85 LEU A C 1
ATOM 629 O O . LEU A 1 85 ? 18.920 -29.301 -3.177 1.00 84.62 85 LEU A O 1
ATOM 633 N N . PRO A 1 86 ? 19.175 -30.372 -5.127 1.00 86.38 86 PRO A N 1
ATOM 634 C CA . PRO A 1 86 ? 18.341 -29.416 -5.855 1.00 86.38 86 PRO A CA 1
ATOM 635 C C . PRO A 1 86 ? 16.869 -29.491 -5.436 1.00 86.38 86 PRO A C 1
ATOM 637 O O . PRO A 1 86 ? 16.213 -28.459 -5.362 1.00 86.38 86 PRO A O 1
ATOM 640 N N . VAL A 1 87 ? 16.354 -30.680 -5.106 1.00 86.56 87 V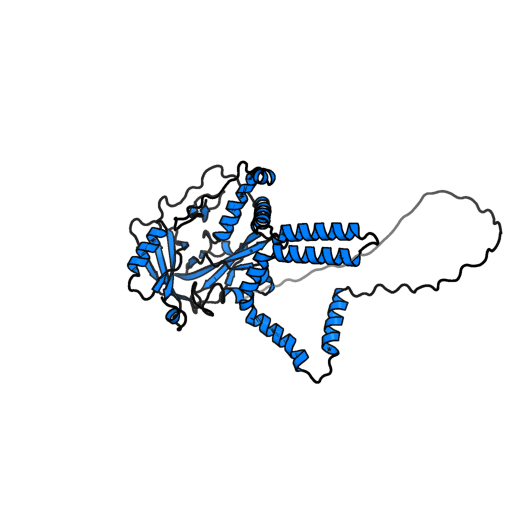AL A N 1
ATOM 641 C CA . VAL A 1 87 ? 14.970 -30.847 -4.629 1.00 86.56 87 VAL A CA 1
ATOM 642 C C . VAL A 1 87 ? 14.808 -30.229 -3.242 1.00 86.56 87 VAL A C 1
ATOM 644 O O . VAL A 1 87 ? 13.896 -29.439 -3.025 1.00 86.56 87 VAL A O 1
ATOM 647 N N . VAL A 1 88 ? 15.730 -30.517 -2.320 1.00 89.12 88 VAL A N 1
ATOM 648 C CA . VAL A 1 88 ? 15.775 -29.893 -0.989 1.00 89.12 88 VAL A CA 1
ATOM 649 C C . VAL A 1 88 ? 15.966 -28.385 -1.111 1.00 89.12 88 VAL A C 1
ATOM 651 O O . VAL A 1 88 ? 15.312 -27.636 -0.398 1.00 89.12 88 VAL A O 1
ATOM 654 N N . GLY A 1 89 ? 16.801 -27.931 -2.046 1.00 88.81 89 GLY A N 1
ATOM 655 C CA . GLY A 1 89 ? 17.002 -26.519 -2.352 1.00 88.81 89 GLY A CA 1
ATOM 656 C C . GLY A 1 89 ? 15.728 -25.838 -2.845 1.00 88.81 89 GLY A C 1
ATOM 657 O O . GLY A 1 89 ? 15.407 -24.759 -2.365 1.00 88.81 89 GLY A O 1
ATOM 658 N N . LEU A 1 90 ? 14.960 -26.472 -3.736 1.00 87.56 90 LEU A N 1
ATOM 659 C CA . LEU A 1 90 ? 13.671 -25.956 -4.211 1.00 87.56 90 LEU A CA 1
ATOM 660 C C . LEU A 1 90 ? 12.611 -25.935 -3.104 1.00 87.56 90 LEU A C 1
ATOM 662 O O . LEU A 1 90 ? 11.888 -24.950 -2.977 1.00 87.56 90 LEU A O 1
ATOM 666 N N . VAL A 1 91 ? 12.541 -26.980 -2.274 1.00 88.94 91 VAL A N 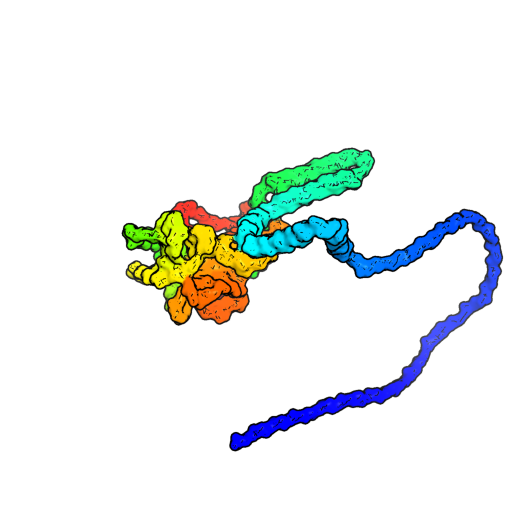1
ATOM 667 C CA . VAL A 1 91 ? 11.641 -27.015 -1.110 1.00 88.94 91 VAL A CA 1
ATOM 668 C C . VAL A 1 91 ? 12.028 -25.931 -0.105 1.00 88.94 91 VAL A C 1
ATOM 670 O O . VAL A 1 91 ? 11.163 -25.191 0.358 1.00 88.94 91 VAL A O 1
ATOM 673 N N . ALA A 1 92 ? 13.319 -25.774 0.189 1.00 88.50 92 ALA A N 1
ATOM 674 C CA . ALA A 1 92 ? 13.821 -24.717 1.058 1.00 88.50 92 ALA A CA 1
ATOM 675 C C . ALA A 1 92 ? 13.527 -23.329 0.478 1.00 88.50 92 ALA A C 1
ATOM 677 O O . ALA A 1 92 ? 13.039 -22.473 1.205 1.00 88.50 92 ALA A O 1
ATOM 678 N N . LEU A 1 93 ? 13.738 -23.115 -0.825 1.00 87.69 93 LEU A N 1
ATOM 679 C CA . LEU A 1 93 ? 13.408 -21.867 -1.518 1.00 87.69 93 LEU A CA 1
ATOM 680 C C . LEU A 1 93 ? 11.910 -21.555 -1.425 1.00 87.69 93 LEU A C 1
ATOM 682 O O . LEU A 1 93 ? 11.535 -20.415 -1.174 1.00 87.69 93 LEU A O 1
ATOM 686 N N . TYR A 1 94 ? 11.053 -22.566 -1.583 1.00 85.62 94 TYR A N 1
ATOM 687 C CA . TYR A 1 94 ? 9.607 -22.413 -1.464 1.00 85.62 94 TYR A CA 1
ATOM 688 C C . TYR A 1 94 ? 9.172 -22.084 -0.031 1.00 85.62 94 TYR A C 1
ATOM 690 O O . TYR A 1 94 ? 8.327 -21.209 0.157 1.00 85.62 94 TYR A O 1
ATOM 698 N N . LEU A 1 95 ? 9.744 -22.745 0.981 1.00 85.19 95 LEU A N 1
ATOM 699 C CA . LEU A 1 95 ? 9.435 -22.501 2.396 1.00 85.19 95 LEU A CA 1
ATOM 700 C C . LEU A 1 95 ? 9.997 -21.163 2.898 1.00 85.19 95 LEU A C 1
ATOM 702 O O . LEU A 1 95 ? 9.352 -20.471 3.682 1.00 85.19 95 LEU A O 1
ATOM 706 N N . LEU A 1 96 ? 11.183 -20.781 2.424 1.00 86.50 96 LEU A N 1
ATOM 707 C CA . LEU A 1 96 ? 11.879 -19.544 2.782 1.00 86.50 96 LEU A CA 1
ATOM 708 C C . LEU A 1 96 ? 11.566 -18.389 1.825 1.00 86.50 96 LEU A C 1
ATOM 710 O O . LEU A 1 96 ? 12.194 -17.337 1.920 1.00 86.50 96 LEU A O 1
ATOM 714 N N . ARG A 1 97 ? 10.583 -18.543 0.927 1.00 85.88 97 ARG A N 1
ATOM 715 C CA . ARG A 1 97 ? 10.250 -17.532 -0.090 1.00 85.88 97 ARG A CA 1
ATOM 716 C C . ARG A 1 97 ? 9.949 -16.153 0.492 1.00 85.88 97 ARG A C 1
ATOM 718 O O . ARG A 1 97 ? 10.276 -15.150 -0.127 1.00 85.88 97 ARG A O 1
ATOM 725 N N . PHE A 1 98 ? 9.392 -16.095 1.701 1.00 82.69 98 PHE A N 1
ATOM 726 C CA . PHE A 1 98 ? 9.101 -14.837 2.388 1.00 82.69 98 PHE A CA 1
ATOM 727 C C . PHE A 1 98 ? 10.372 -14.016 2.671 1.00 82.69 98 PHE A C 1
ATOM 729 O O . PHE A 1 98 ? 10.330 -12.794 2.612 1.00 82.69 98 PHE A O 1
ATOM 736 N N . LEU A 1 99 ? 11.529 -14.662 2.881 1.00 84.94 99 LEU A N 1
ATOM 737 C CA . LEU A 1 99 ? 12.815 -13.971 3.052 1.00 84.94 99 LEU A CA 1
ATOM 738 C C . LEU A 1 99 ? 13.303 -13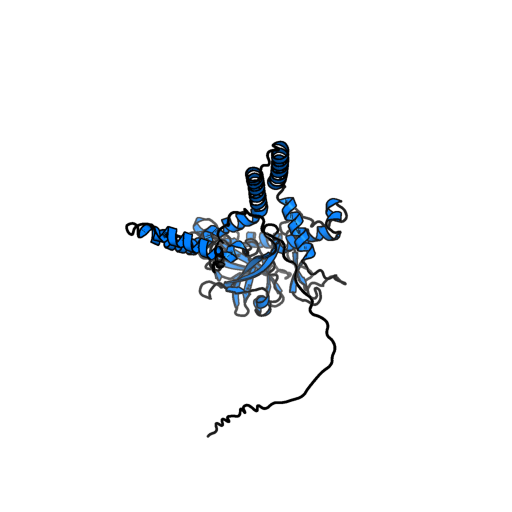.311 1.757 1.00 84.94 99 LEU A C 1
ATOM 740 O O . LEU A 1 99 ? 14.113 -12.388 1.803 1.00 84.94 99 LEU A O 1
ATOM 744 N N . LEU A 1 100 ? 12.817 -13.772 0.603 1.00 85.44 100 LEU A N 1
ATOM 745 C CA . LEU A 1 100 ? 13.150 -13.197 -0.698 1.00 85.44 100 LEU A CA 1
ATOM 746 C C . LEU A 1 100 ? 12.291 -11.978 -1.033 1.00 85.44 100 LEU A C 1
ATOM 748 O O . LEU A 1 100 ? 12.668 -11.218 -1.917 1.00 85.44 100 LEU A O 1
ATOM 752 N N . TYR A 1 101 ? 11.174 -11.760 -0.333 1.00 84.75 101 TYR A N 1
ATOM 753 C CA . TYR A 1 101 ? 10.294 -10.613 -0.560 1.00 84.75 101 TYR A CA 1
ATOM 754 C C . TYR A 1 101 ? 11.039 -9.262 -0.615 1.00 84.75 101 TYR A C 1
ATOM 756 O O . TYR A 1 101 ? 10.939 -8.586 -1.642 1.00 84.75 101 TYR A O 1
ATOM 764 N N . PRO A 1 102 ? 11.861 -8.870 0.386 1.00 83.75 102 PRO A N 1
ATOM 765 C CA . PRO A 1 102 ? 12.606 -7.610 0.314 1.00 83.75 102 PRO A CA 1
ATOM 766 C C . PRO A 1 102 ? 13.600 -7.570 -0.857 1.00 83.75 102 PRO A C 1
ATOM 768 O O . PRO A 1 102 ? 13.845 -6.507 -1.425 1.00 83.75 102 PRO A O 1
ATOM 771 N N . VAL A 1 103 ? 14.150 -8.722 -1.255 1.00 86.31 103 VAL A N 1
ATOM 772 C CA . VAL A 1 103 ? 15.053 -8.824 -2.409 1.00 86.31 103 VAL A CA 1
ATOM 773 C C . VAL A 1 103 ? 14.289 -8.576 -3.708 1.00 86.31 103 VAL A C 1
ATOM 775 O O . VAL A 1 103 ? 14.765 -7.810 -4.542 1.00 86.31 103 VAL A O 1
ATOM 778 N N . PHE A 1 104 ? 13.099 -9.157 -3.877 1.00 85.00 104 PHE A N 1
ATOM 779 C CA . PHE A 1 104 ? 12.264 -8.939 -5.059 1.00 85.00 104 PHE A CA 1
ATOM 780 C C . PHE A 1 104 ? 11.822 -7.482 -5.191 1.00 85.00 104 PHE A C 1
ATOM 782 O O . PHE A 1 104 ? 11.970 -6.903 -6.268 1.00 85.00 104 PHE A O 1
ATOM 789 N N . VAL A 1 105 ? 11.384 -6.858 -4.093 1.00 81.00 105 VAL A N 1
ATOM 790 C CA . VAL A 1 105 ? 11.042 -5.426 -4.076 1.00 81.00 105 VAL A CA 1
ATOM 791 C C . VAL A 1 105 ? 12.260 -4.575 -4.459 1.00 81.00 105 VAL A C 1
ATOM 793 O O . VAL A 1 105 ? 12.155 -3.701 -5.320 1.00 81.00 105 VAL A O 1
ATOM 796 N N . ALA A 1 106 ? 13.443 -4.866 -3.906 1.00 82.19 106 ALA A N 1
ATOM 797 C CA . ALA A 1 106 ? 14.670 -4.135 -4.228 1.00 82.19 106 ALA A CA 1
ATOM 798 C C . ALA A 1 106 ? 15.123 -4.322 -5.689 1.00 82.19 106 ALA A C 1
ATOM 800 O O . ALA A 1 106 ? 15.568 -3.365 -6.327 1.00 82.19 106 ALA A O 1
ATOM 801 N N . VAL A 1 107 ? 15.010 -5.539 -6.233 1.00 82.38 107 VAL A N 1
ATOM 802 C CA . VAL A 1 107 ? 15.303 -5.832 -7.645 1.00 82.38 107 VAL A CA 1
ATOM 803 C C . VAL A 1 107 ? 14.324 -5.100 -8.553 1.00 82.38 107 VAL A C 1
ATOM 805 O O . VAL A 1 107 ? 14.759 -4.557 -9.562 1.00 82.38 107 VAL A O 1
ATOM 808 N N . ARG A 1 108 ? 13.037 -5.020 -8.194 1.00 78.44 108 ARG A N 1
ATOM 809 C CA . ARG A 1 108 ? 12.029 -4.282 -8.968 1.00 78.44 108 ARG A CA 1
ATOM 810 C C . ARG A 1 108 ? 12.326 -2.785 -8.980 1.00 78.44 108 ARG A C 1
ATOM 812 O O . ARG A 1 108 ? 12.418 -2.199 -10.056 1.00 78.44 108 ARG A O 1
ATOM 819 N N . GLN A 1 109 ? 12.585 -2.189 -7.816 1.00 76.25 109 GLN A N 1
ATOM 820 C CA . GLN A 1 109 ? 12.935 -0.766 -7.697 1.00 76.25 109 GLN A CA 1
ATOM 821 C C . GLN A 1 109 ? 14.212 -0.400 -8.468 1.00 76.25 109 GLN A C 1
ATOM 823 O O . GLN A 1 109 ? 14.323 0.698 -9.008 1.00 76.25 109 GLN A O 1
ATOM 828 N N . ARG A 1 110 ? 15.177 -1.324 -8.555 1.00 78.12 110 ARG A N 1
ATOM 829 C CA . ARG A 1 110 ? 16.425 -1.148 -9.319 1.00 78.12 110 ARG A CA 1
ATOM 830 C C . ARG A 1 110 ? 16.396 -1.811 -10.698 1.00 78.12 110 ARG A C 1
ATOM 832 O O . ARG A 1 110 ? 17.414 -1.846 -11.383 1.00 78.12 110 ARG A O 1
ATOM 839 N N . SER A 1 111 ? 15.252 -2.322 -11.141 1.00 75.94 111 SER A N 1
ATOM 840 C CA . SER A 1 111 ? 15.156 -3.053 -12.407 1.00 75.94 111 SER A CA 1
ATOM 841 C C . SER A 1 111 ? 15.591 -2.244 -13.630 1.00 75.94 111 SER A C 1
ATOM 843 O O . SER A 1 111 ? 16.278 -2.817 -14.478 1.00 75.94 111 SER A O 1
ATOM 845 N N . PRO A 1 112 ? 15.323 -0.926 -13.732 1.00 74.44 112 PRO A N 1
ATOM 846 C CA . PRO A 1 112 ? 15.734 -0.170 -14.908 1.00 74.44 112 PRO A CA 1
ATOM 847 C C . PRO A 1 112 ? 17.253 -0.066 -15.036 1.00 74.44 112 PRO A C 1
ATOM 849 O O . PRO A 1 112 ? 17.791 -0.177 -16.137 1.00 74.44 112 PRO A O 1
ATOM 852 N N . THR A 1 113 ? 17.962 0.088 -13.913 1.00 73.81 113 THR A N 1
ATOM 853 C CA . THR A 1 113 ? 19.427 0.163 -13.912 1.00 73.81 113 THR A CA 1
ATOM 854 C C . THR A 1 113 ? 20.036 -1.201 -14.217 1.00 73.81 113 THR A C 1
ATOM 856 O O . THR A 1 113 ? 20.961 -1.288 -15.023 1.00 73.81 113 THR A O 1
ATOM 859 N N . ILE A 1 114 ? 19.473 -2.280 -13.661 1.00 77.38 114 ILE A N 1
ATOM 860 C CA . ILE A 1 114 ? 19.905 -3.657 -13.944 1.00 77.38 114 ILE A CA 1
ATOM 861 C C . ILE A 1 114 ? 19.734 -3.985 -15.435 1.00 77.38 114 ILE A C 1
ATOM 863 O O . ILE A 1 114 ? 20.675 -4.467 -16.068 1.00 77.38 114 ILE A O 1
ATOM 867 N N . VAL A 1 115 ? 18.566 -3.688 -16.017 1.00 77.56 115 VAL A N 1
ATOM 868 C CA . VAL A 1 115 ? 18.295 -3.911 -17.448 1.00 77.56 115 VAL A CA 1
ATOM 869 C C . VAL A 1 115 ? 19.192 -3.035 -18.319 1.00 77.56 115 VAL A C 1
ATOM 871 O O . VAL A 1 115 ? 19.749 -3.530 -19.297 1.00 77.56 115 VAL A O 1
ATOM 874 N N . GLY A 1 116 ? 19.394 -1.766 -17.953 1.00 75.69 116 GLY A N 1
ATOM 875 C CA . GLY A 1 116 ? 20.295 -0.859 -18.666 1.00 75.69 116 GLY A CA 1
ATOM 876 C C . GLY A 1 116 ? 21.735 -1.377 -18.714 1.00 75.69 116 GLY A C 1
ATOM 877 O O . GLY A 1 116 ? 22.346 -1.410 -19.784 1.00 75.69 116 GLY A O 1
ATOM 878 N N . VAL A 1 117 ? 22.255 -1.868 -17.584 1.00 76.25 117 VAL A N 1
ATOM 879 C CA . VAL A 1 117 ? 23.587 -2.491 -17.502 1.00 76.25 117 VAL A CA 1
ATOM 880 C C . VAL A 1 117 ? 23.654 -3.775 -18.323 1.00 76.25 117 VAL A C 1
ATOM 882 O O . VAL A 1 117 ? 24.609 -3.972 -19.075 1.00 76.25 117 VAL A O 1
ATOM 885 N N . ALA A 1 118 ? 22.646 -4.643 -18.226 1.00 81.19 118 ALA A N 1
ATOM 886 C CA . ALA A 1 118 ? 22.599 -5.885 -18.992 1.00 81.19 118 ALA A CA 1
ATOM 887 C C . ALA A 1 118 ? 22.572 -5.619 -20.506 1.00 81.19 118 ALA A C 1
ATOM 889 O O . ALA A 1 118 ? 23.323 -6.246 -21.255 1.00 81.19 118 ALA A O 1
ATOM 890 N N . LEU A 1 119 ? 21.771 -4.647 -20.953 1.00 78.75 119 LEU A N 1
ATOM 891 C CA . LEU A 1 119 ? 21.698 -4.231 -22.352 1.00 78.75 119 LEU A CA 1
ATOM 892 C C . LEU A 1 119 ? 23.035 -3.652 -22.827 1.00 78.75 119 LEU A C 1
ATOM 894 O O . LEU A 1 119 ? 23.503 -3.995 -23.910 1.00 78.75 119 LEU A O 1
ATOM 898 N N . ALA A 1 120 ? 23.696 -2.838 -22.006 1.00 75.50 120 ALA A N 1
ATOM 899 C CA . ALA A 1 120 ? 25.018 -2.314 -22.320 1.00 75.50 120 ALA A CA 1
ATOM 900 C C . ALA A 1 120 ? 26.071 -3.419 -22.462 1.00 75.50 120 ALA A C 1
ATOM 902 O O . ALA A 1 120 ? 26.823 -3.433 -23.438 1.00 75.50 120 ALA A O 1
ATOM 903 N N . LEU A 1 121 ? 26.106 -4.376 -21.529 1.00 82.06 121 LEU A N 1
ATOM 904 C CA . LEU A 1 121 ? 26.993 -5.539 -21.605 1.00 82.06 121 LEU A CA 1
ATOM 905 C C . LEU A 1 121 ? 26.694 -6.398 -22.838 1.00 82.06 121 LEU A C 1
ATOM 907 O O . LEU A 1 121 ? 27.626 -6.872 -23.486 1.00 82.06 121 LEU A O 1
ATOM 911 N N . LEU A 1 122 ? 25.419 -6.553 -23.201 1.00 83.06 122 LEU A N 1
ATOM 912 C CA . LEU A 1 122 ? 24.995 -7.265 -24.404 1.00 83.06 122 LEU A CA 1
ATOM 913 C C . LEU A 1 122 ? 25.451 -6.543 -25.677 1.00 83.06 122 LEU A C 1
ATOM 915 O O . LEU A 1 122 ? 25.991 -7.192 -26.569 1.00 83.06 122 LEU A O 1
ATOM 919 N N . ILE A 1 123 ? 25.320 -5.214 -25.753 1.00 77.88 123 ILE A N 1
ATOM 920 C CA . ILE A 1 123 ? 25.816 -4.417 -26.887 1.00 77.88 123 ILE A CA 1
ATOM 921 C C . ILE A 1 123 ? 27.346 -4.516 -26.977 1.00 77.88 123 ILE A C 1
ATOM 923 O O . ILE A 1 123 ? 27.892 -4.749 -28.057 1.00 77.88 123 ILE A O 1
ATOM 927 N N . ILE A 1 124 ? 28.059 -4.423 -25.851 1.00 77.31 124 ILE A N 1
ATOM 928 C CA . ILE A 1 124 ? 29.517 -4.625 -25.791 1.00 77.31 124 ILE A CA 1
ATOM 929 C C . ILE A 1 124 ? 29.893 -6.050 -26.243 1.00 77.31 124 ILE A C 1
ATOM 931 O O . ILE A 1 124 ? 30.863 -6.240 -26.977 1.00 77.31 124 ILE A O 1
ATOM 935 N N . GLY A 1 125 ? 29.121 -7.063 -25.848 1.00 78.81 125 GLY A N 1
ATOM 936 C CA . GLY A 1 125 ? 29.312 -8.452 -26.263 1.00 78.81 125 GLY A CA 1
ATOM 937 C C . GLY A 1 125 ? 29.072 -8.672 -27.761 1.00 78.81 125 GLY A C 1
ATOM 938 O O . GLY A 1 125 ? 29.903 -9.287 -28.432 1.00 78.81 125 GLY A O 1
ATOM 939 N N . LEU A 1 126 ? 27.980 -8.130 -28.312 1.00 78.69 126 LEU A N 1
ATOM 940 C CA . LEU A 1 126 ? 27.657 -8.220 -29.740 1.00 78.69 126 LEU A CA 1
ATOM 941 C C . LEU A 1 126 ? 28.682 -7.482 -30.601 1.00 78.69 126 LEU A C 1
ATOM 943 O O . LEU A 1 126 ? 29.132 -8.021 -31.608 1.00 78.69 126 LEU A O 1
ATOM 947 N N . THR A 1 127 ? 29.090 -6.278 -30.199 1.00 69.94 127 THR A N 1
ATOM 948 C CA . THR A 1 127 ? 30.094 -5.491 -30.934 1.00 69.94 127 THR A CA 1
ATOM 949 C C . THR A 1 127 ? 31.454 -6.186 -30.969 1.00 69.94 127 THR A C 1
ATOM 951 O O . THR A 1 127 ? 32.146 -6.104 -31.982 1.00 69.94 127 THR A O 1
ATOM 954 N N . ARG A 1 128 ? 31.818 -6.944 -29.924 1.00 70.00 128 ARG A N 1
ATOM 955 C CA . ARG A 1 128 ? 33.004 -7.821 -29.934 1.00 70.00 128 ARG A CA 1
ATOM 956 C C . ARG A 1 128 ? 32.843 -9.031 -30.855 1.00 70.00 128 ARG A C 1
ATOM 958 O O . ARG A 1 128 ? 33.803 -9.400 -31.522 1.00 70.00 128 ARG A O 1
ATOM 965 N N . ARG A 1 129 ? 31.654 -9.642 -30.902 1.00 70.94 129 ARG A N 1
ATOM 966 C CA . ARG A 1 129 ? 31.379 -10.845 -31.712 1.00 70.94 129 ARG A CA 1
ATOM 967 C C . ARG A 1 129 ? 31.286 -10.552 -33.209 1.00 70.94 129 ARG A C 1
ATOM 969 O O . ARG A 1 129 ? 31.734 -11.360 -34.013 1.00 70.94 129 ARG A O 1
ATOM 976 N N . PHE A 1 130 ? 30.715 -9.408 -33.571 1.00 64.44 130 PHE A N 1
ATOM 977 C CA . PHE A 1 130 ? 30.514 -8.992 -34.959 1.00 64.44 130 PHE A CA 1
ATOM 978 C C . PHE A 1 130 ? 31.557 -7.993 -35.447 1.00 64.44 130 PHE A C 1
ATOM 980 O O . PHE A 1 130 ? 31.371 -7.440 -36.524 1.00 64.44 130 PHE A O 1
ATOM 987 N N . ALA A 1 131 ? 32.630 -7.761 -34.681 1.00 59.09 131 ALA A N 1
ATOM 988 C CA . ALA A 1 131 ? 33.673 -6.791 -34.987 1.00 59.09 131 ALA A CA 1
ATOM 989 C C . ALA A 1 131 ? 34.167 -6.933 -36.441 1.00 59.09 131 ALA A C 1
ATOM 991 O O . ALA A 1 131 ? 34.951 -7.841 -36.738 1.00 59.09 131 ALA A O 1
ATOM 992 N N . PRO A 1 132 ? 33.747 -6.052 -37.372 1.00 58.12 132 PRO A N 1
ATOM 993 C CA . PRO A 1 132 ? 34.297 -6.078 -38.712 1.00 58.12 132 PRO A CA 1
ATOM 994 C C . PRO A 1 132 ? 35.757 -5.615 -38.649 1.00 58.12 132 PRO A C 1
ATOM 996 O O . PRO A 1 132 ? 36.172 -4.909 -37.730 1.00 58.12 132 PRO A O 1
ATOM 999 N N . ARG A 1 133 ? 36.539 -5.930 -39.687 1.00 60.72 133 ARG A N 1
ATOM 1000 C CA . ARG A 1 133 ? 37.962 -5.552 -39.848 1.00 60.72 133 ARG A CA 1
ATOM 1001 C C . ARG A 1 133 ? 38.249 -4.040 -39.648 1.00 60.72 133 ARG A C 1
ATOM 1003 O O . ARG A 1 133 ? 39.403 -3.646 -39.494 1.00 60.72 133 ARG A O 1
ATOM 1010 N N . ARG A 1 134 ? 37.212 -3.187 -39.609 1.00 65.06 134 ARG A N 1
ATOM 1011 C CA . ARG A 1 134 ? 37.246 -1.752 -39.270 1.00 65.06 134 ARG A CA 1
ATOM 1012 C C . ARG A 1 134 ? 37.103 -1.499 -37.759 1.00 65.06 134 ARG A C 1
ATOM 1014 O O . ARG A 1 134 ? 36.009 -1.276 -37.246 1.00 65.06 134 ARG A O 1
ATOM 1021 N N . ARG A 1 135 ? 38.253 -1.391 -37.087 1.00 69.06 135 ARG A N 1
ATOM 1022 C CA . ARG A 1 135 ? 38.410 -1.092 -35.645 1.00 69.06 135 ARG A CA 1
ATOM 1023 C C . ARG A 1 135 ? 37.728 0.201 -35.153 1.00 69.06 135 ARG A C 1
ATOM 1025 O O . ARG A 1 135 ? 37.423 0.317 -33.972 1.00 69.06 135 ARG A O 1
ATOM 1032 N N . TRP A 1 136 ? 37.475 1.169 -36.035 1.00 64.75 136 TRP A N 1
ATOM 1033 C CA . TRP A 1 136 ? 36.884 2.465 -35.669 1.00 64.75 136 TRP A CA 1
ATOM 1034 C C . TRP A 1 136 ? 35.369 2.401 -35.433 1.00 64.75 136 TRP A C 1
ATOM 1036 O O . TRP A 1 136 ? 34.862 3.074 -34.542 1.00 64.75 136 TRP A O 1
ATOM 1046 N N . LEU A 1 137 ? 34.651 1.548 -36.172 1.00 67.62 137 LEU A N 1
ATOM 1047 C CA . LEU A 1 137 ? 33.207 1.349 -35.982 1.00 67.62 137 LEU A CA 1
ATOM 1048 C C . LEU A 1 137 ? 32.921 0.600 -34.676 1.00 67.62 137 LEU A C 1
ATOM 1050 O O . LEU A 1 137 ? 31.995 0.956 -33.953 1.00 67.62 137 LEU A O 1
ATOM 1054 N N . THR A 1 138 ? 33.765 -0.375 -34.322 1.00 69.88 138 THR A N 1
ATOM 1055 C CA . THR A 1 138 ? 33.679 -1.073 -33.032 1.00 69.88 138 THR A CA 1
ATOM 1056 C C . THR A 1 138 ? 33.959 -0.132 -31.864 1.00 69.88 138 THR A C 1
ATOM 1058 O O . THR A 1 138 ? 33.197 -0.129 -30.903 1.00 69.88 138 THR A O 1
ATOM 1061 N N . LEU A 1 139 ? 34.981 0.727 -31.970 1.00 74.19 139 LEU A N 1
ATOM 1062 C CA . LEU A 1 139 ? 35.299 1.740 -30.955 1.00 74.19 139 LEU A CA 1
ATOM 1063 C C . LEU A 1 139 ? 34.175 2.771 -30.793 1.00 74.19 139 LEU A C 1
ATOM 1065 O O . LEU A 1 139 ? 33.781 3.059 -29.668 1.00 74.19 139 LEU A O 1
ATOM 1069 N N . GLY A 1 140 ? 33.609 3.266 -31.899 1.00 79.19 140 GLY A N 1
ATOM 1070 C CA . GLY A 1 140 ? 32.465 4.181 -31.870 1.00 79.19 140 GLY A CA 1
ATOM 1071 C C . GLY A 1 140 ? 31.220 3.549 -31.244 1.00 79.19 140 GLY A C 1
ATOM 1072 O O . GLY A 1 140 ? 30.587 4.160 -30.390 1.00 79.19 140 GLY A O 1
ATOM 1073 N N . SER A 1 141 ? 30.909 2.295 -31.590 1.00 69.75 141 SER A N 1
ATOM 1074 C CA . SER A 1 141 ? 29.785 1.563 -30.989 1.00 69.75 141 SER A CA 1
ATOM 1075 C C . SER A 1 141 ? 30.000 1.252 -29.504 1.00 69.75 141 SER A C 1
ATOM 1077 O O . SER A 1 141 ? 29.055 1.338 -28.729 1.00 69.75 141 SER A O 1
ATOM 1079 N N . MET A 1 142 ? 31.238 0.963 -29.083 1.00 70.69 142 MET A N 1
ATOM 1080 C CA . MET A 1 142 ? 31.589 0.777 -27.673 1.00 70.69 142 MET A CA 1
ATOM 1081 C C . MET A 1 142 ? 31.491 2.080 -26.887 1.00 70.69 142 MET A C 1
ATOM 1083 O O . MET A 1 142 ? 30.978 2.056 -25.777 1.00 70.69 142 MET A O 1
ATOM 1087 N N . LEU A 1 143 ? 31.938 3.206 -27.448 1.00 78.19 143 LEU A N 1
ATOM 1088 C CA . LEU A 1 143 ? 31.809 4.523 -26.820 1.00 78.19 143 LEU A CA 1
ATOM 1089 C C . LEU A 1 143 ? 30.348 4.972 -26.734 1.00 78.19 143 LEU A C 1
ATOM 1091 O O . LEU A 1 143 ? 29.949 5.509 -25.709 1.00 78.19 143 LEU A O 1
ATOM 1095 N N . LEU A 1 144 ? 29.535 4.705 -27.760 1.00 78.69 144 LEU A N 1
ATOM 1096 C CA . LEU A 1 144 ? 28.098 4.979 -27.734 1.00 78.69 144 LEU A CA 1
ATOM 1097 C C . LEU A 1 144 ? 27.385 4.091 -26.707 1.00 78.69 144 LEU A C 1
ATOM 1099 O O . LEU A 1 144 ? 26.610 4.594 -25.904 1.00 78.69 144 LEU A O 1
ATOM 1103 N N . ALA A 1 145 ? 27.675 2.788 -26.687 1.00 72.25 145 ALA A N 1
ATOM 1104 C CA . ALA A 1 145 ? 27.105 1.854 -25.719 1.00 72.25 145 ALA A CA 1
ATOM 1105 C C . ALA A 1 145 ? 27.544 2.179 -24.288 1.00 72.25 145 ALA A C 1
ATOM 1107 O O . ALA A 1 145 ? 26.723 2.149 -23.380 1.00 72.25 145 ALA A O 1
ATOM 1108 N N . ALA A 1 146 ? 28.815 2.536 -24.089 1.00 73.06 146 ALA A N 1
ATOM 1109 C CA . ALA A 1 146 ? 29.331 3.000 -22.809 1.00 73.06 146 ALA A CA 1
ATOM 1110 C C . ALA A 1 146 ? 28.714 4.344 -22.414 1.00 73.06 146 ALA A C 1
ATOM 1112 O O . ALA A 1 146 ? 28.397 4.518 -21.249 1.00 73.06 146 ALA A O 1
ATOM 1113 N N . GLY A 1 147 ? 28.481 5.256 -23.360 1.00 75.06 147 GLY A N 1
ATOM 1114 C CA . GLY A 1 147 ? 27.800 6.528 -23.131 1.00 75.06 147 GLY A CA 1
ATOM 1115 C C . GLY A 1 147 ? 26.333 6.344 -22.747 1.00 75.06 147 GLY A C 1
ATOM 1116 O O . GLY A 1 147 ? 25.893 6.921 -21.765 1.00 75.06 147 GLY A O 1
ATOM 1117 N N . VAL A 1 148 ? 2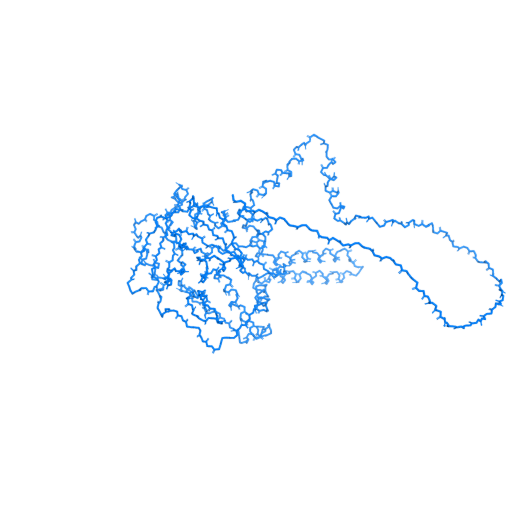5.590 5.484 -23.449 1.00 71.69 148 VAL A N 1
ATOM 1118 C CA . VAL A 1 148 ? 24.202 5.127 -23.106 1.00 71.69 148 VAL A CA 1
ATOM 1119 C C . VAL A 1 148 ? 24.148 4.381 -21.774 1.00 71.69 148 VAL A C 1
ATOM 1121 O O . VAL A 1 148 ? 23.304 4.691 -20.946 1.00 71.69 148 VAL A O 1
ATOM 1124 N N . CYS A 1 149 ? 25.073 3.453 -21.520 1.00 67.62 149 CYS A N 1
ATOM 1125 C CA . CYS A 1 149 ? 25.194 2.767 -20.234 1.00 67.62 149 CYS A CA 1
ATOM 1126 C C . CYS A 1 149 ? 25.480 3.750 -19.105 1.00 67.62 149 CYS A C 1
ATOM 1128 O O . CYS A 1 149 ? 24.802 3.724 -18.091 1.00 67.62 149 CYS A O 1
ATOM 1130 N N . LEU A 1 150 ? 26.446 4.648 -19.296 1.00 67.38 150 LEU A N 1
ATOM 1131 C CA . LEU A 1 150 ? 26.809 5.674 -18.330 1.00 67.38 150 LEU A CA 1
ATOM 1132 C C . LEU A 1 150 ? 25.632 6.619 -18.090 1.00 67.38 150 LEU A C 1
ATOM 1134 O O . LEU A 1 150 ? 25.353 6.934 -16.945 1.00 67.38 150 LEU A O 1
ATOM 1138 N N . VAL A 1 151 ? 24.901 7.010 -19.136 1.00 68.00 151 VAL A N 1
ATOM 1139 C CA . VAL A 1 151 ? 23.684 7.820 -19.019 1.00 68.00 151 VAL A CA 1
ATOM 1140 C C . VAL A 1 151 ? 22.563 7.059 -18.326 1.00 68.00 151 VAL A C 1
ATOM 1142 O O . VAL A 1 151 ? 21.846 7.692 -17.583 1.00 68.00 151 VAL A O 1
ATOM 1145 N N . LEU A 1 152 ? 22.399 5.746 -18.505 1.00 64.38 152 LEU A N 1
ATOM 1146 C CA . LEU A 1 152 ? 21.372 4.948 -17.814 1.00 64.38 152 LEU A CA 1
ATOM 1147 C C . LEU A 1 152 ? 21.763 4.579 -16.374 1.00 64.38 152 LEU A C 1
ATOM 1149 O O . LEU A 1 152 ? 20.894 4.391 -15.530 1.00 64.38 152 LEU A O 1
ATOM 1153 N N . LEU A 1 153 ? 23.062 4.472 -16.094 1.00 60.91 153 LEU A N 1
ATOM 1154 C CA . LEU A 1 153 ? 23.626 4.143 -14.783 1.00 60.91 153 LEU A CA 1
ATOM 1155 C C . LEU A 1 153 ? 23.754 5.393 -13.903 1.00 60.91 153 LEU A C 1
ATOM 1157 O O . LEU A 1 153 ? 23.552 5.310 -12.696 1.00 60.91 153 LEU A O 1
ATOM 1161 N N . LEU A 1 154 ? 24.050 6.544 -14.516 1.00 58.38 154 LEU A N 1
ATOM 1162 C CA . LEU A 1 154 ? 24.002 7.873 -13.899 1.00 58.38 154 LEU A CA 1
ATOM 1163 C C . LEU A 1 154 ? 22.658 8.576 -14.108 1.00 58.38 154 LEU A C 1
ATOM 1165 O O . LEU A 1 154 ? 22.478 9.667 -13.566 1.00 58.38 154 LEU A O 1
ATOM 1169 N N . ALA A 1 155 ? 21.734 8.006 -14.894 1.00 58.09 155 ALA A N 1
ATOM 1170 C CA . ALA A 1 155 ? 20.386 8.546 -15.004 1.00 58.09 155 ALA A CA 1
ATOM 1171 C C . ALA A 1 155 ? 19.843 8.549 -13.584 1.00 58.09 155 ALA A C 1
ATOM 1173 O O . ALA A 1 155 ? 19.815 7.490 -12.945 1.00 58.09 155 ALA A O 1
ATOM 1174 N N . PRO A 1 156 ? 19.429 9.713 -13.068 1.00 58.84 156 PRO A N 1
ATOM 1175 C CA . PRO A 1 156 ? 18.750 9.717 -11.798 1.00 58.84 156 PRO A CA 1
ATOM 1176 C C . PRO A 1 156 ? 17.539 8.792 -11.946 1.00 58.84 156 PRO A C 1
ATOM 1178 O O . PRO A 1 156 ? 16.869 8.799 -12.985 1.00 58.84 156 PRO A O 1
ATOM 1181 N N . VAL A 1 157 ? 17.283 7.986 -10.913 1.00 64.06 157 VAL A N 1
ATOM 1182 C CA . VAL A 1 157 ? 16.090 7.128 -10.761 1.00 64.06 157 VAL A CA 1
ATOM 1183 C C . VAL A 1 157 ? 14.815 7.863 -11.217 1.00 64.06 157 VAL A C 1
ATOM 1185 O O . VAL A 1 157 ? 13.894 7.262 -11.769 1.00 64.06 157 VAL A O 1
ATOM 1188 N N . ASP A 1 158 ? 14.833 9.187 -11.085 1.00 71.06 158 ASP A N 1
ATOM 1189 C CA . ASP A 1 158 ? 13.872 10.150 -11.597 1.00 71.06 158 ASP A CA 1
ATOM 1190 C C . ASP A 1 158 ? 13.468 9.944 -13.064 1.00 71.06 158 ASP A C 1
ATOM 1192 O O . ASP A 1 158 ? 12.278 9.893 -13.314 1.00 71.06 158 ASP A O 1
ATOM 1196 N N . ILE A 1 159 ? 14.358 9.760 -14.051 1.00 75.56 159 ILE A N 1
ATOM 1197 C CA . ILE A 1 159 ? 13.920 9.684 -15.471 1.00 75.56 159 ILE A CA 1
ATOM 1198 C C . ILE A 1 159 ? 12.995 8.485 -15.710 1.00 75.56 159 ILE A C 1
ATOM 1200 O O . ILE A 1 159 ? 12.011 8.580 -16.445 1.00 75.56 159 ILE A O 1
ATOM 1204 N N . VAL A 1 160 ? 13.302 7.351 -15.083 1.00 76.69 160 VAL A N 1
ATOM 1205 C CA . VAL A 1 160 ? 12.476 6.151 -15.224 1.00 76.69 160 VAL A CA 1
ATOM 1206 C C . VAL A 1 160 ? 11.147 6.330 -14.505 1.00 76.69 160 VAL A C 1
ATOM 1208 O O . VAL A 1 160 ? 10.110 5.959 -15.051 1.00 76.69 160 VAL A O 1
ATOM 1211 N N . ARG A 1 161 ? 11.167 6.963 -13.329 1.00 82.62 161 ARG A N 1
ATOM 1212 C CA . ARG A 1 161 ? 9.952 7.352 -12.610 1.00 82.62 161 ARG A CA 1
ATOM 1213 C C . ARG A 1 161 ? 9.094 8.330 -13.420 1.00 82.62 161 ARG A C 1
ATOM 1215 O O . ARG A 1 161 ? 7.885 8.176 -13.488 1.00 82.62 161 ARG A O 1
ATOM 1222 N N . GLU A 1 162 ? 9.692 9.320 -14.071 1.00 85.81 162 GLU A N 1
ATOM 1223 C CA . GLU A 1 162 ? 8.986 10.278 -14.931 1.00 85.81 162 GLU A CA 1
ATOM 1224 C C . GLU A 1 162 ? 8.313 9.571 -16.114 1.00 85.81 162 GLU A C 1
ATOM 1226 O O . GLU A 1 162 ? 7.163 9.860 -16.447 1.00 85.81 162 GLU A O 1
ATOM 1231 N N . LEU A 1 163 ? 8.994 8.597 -16.724 1.00 83.50 163 LEU A N 1
ATOM 1232 C CA . LEU A 1 163 ? 8.417 7.806 -17.805 1.00 83.50 163 LEU A CA 1
ATOM 1233 C C . LEU A 1 163 ? 7.293 6.884 -17.311 1.00 83.50 163 LEU A C 1
ATOM 1235 O O . LEU A 1 163 ? 6.271 6.782 -17.987 1.00 83.50 163 LEU A O 1
ATOM 1239 N N . SER A 1 164 ? 7.435 6.250 -16.141 1.00 86.56 164 SER A N 1
ATOM 1240 C CA . SER A 1 164 ? 6.361 5.423 -15.575 1.00 86.56 164 SER A CA 1
ATOM 1241 C C . SER A 1 164 ? 5.130 6.258 -15.216 1.00 86.56 164 SER A C 1
ATOM 1243 O O . SER A 1 164 ? 4.011 5.842 -15.511 1.00 86.56 164 SER A O 1
ATOM 1245 N N . LEU A 1 165 ? 5.320 7.472 -14.692 1.00 89.50 165 LEU A N 1
ATOM 1246 C CA . LEU A 1 165 ? 4.244 8.438 -14.456 1.00 89.50 165 LEU A CA 1
ATOM 1247 C C . LEU A 1 165 ? 3.547 8.848 -15.761 1.00 89.50 165 LEU A C 1
ATOM 1249 O O . LEU A 1 165 ? 2.323 8.935 -15.802 1.00 89.50 165 LEU A O 1
ATOM 1253 N N . TYR A 1 166 ? 4.293 9.054 -16.850 1.00 89.38 166 TYR A N 1
ATOM 1254 C CA . TYR A 1 166 ? 3.701 9.353 -18.157 1.00 89.38 166 TYR A CA 1
ATOM 1255 C C . TYR A 1 166 ? 2.890 8.176 -18.722 1.00 89.38 166 TYR A C 1
ATOM 1257 O O . TYR A 1 166 ? 1.809 8.376 -19.280 1.00 89.38 166 TYR A O 1
ATOM 1265 N N . VAL A 1 167 ? 3.386 6.943 -18.580 1.00 89.00 167 VAL A N 1
ATOM 1266 C CA . VAL A 1 167 ? 2.646 5.737 -18.988 1.00 89.00 167 VAL A CA 1
ATOM 1267 C C . VAL A 1 167 ? 1.354 5.614 -18.181 1.00 89.00 167 VAL A C 1
ATOM 1269 O O . VAL A 1 167 ? 0.282 5.461 -18.765 1.00 89.00 167 VAL A O 1
ATOM 1272 N N . ALA A 1 168 ? 1.435 5.778 -16.861 1.00 89.81 168 ALA A N 1
ATOM 1273 C CA . ALA A 1 168 ? 0.280 5.728 -15.976 1.00 89.81 168 ALA A CA 1
ATOM 1274 C C . ALA A 1 168 ? -0.743 6.831 -16.276 1.00 89.81 168 ALA A C 1
ATOM 1276 O O . ALA A 1 168 ? -1.936 6.550 -16.353 1.00 89.81 168 ALA A O 1
ATOM 1277 N N . TYR A 1 169 ? -0.294 8.062 -16.547 1.00 90.38 169 TYR A N 1
ATOM 1278 C CA . TYR A 1 169 ? -1.170 9.172 -16.940 1.00 90.38 169 TYR A CA 1
ATOM 1279 C C . TYR A 1 169 ? -2.035 8.837 -18.166 1.00 90.38 169 TYR A C 1
ATOM 1281 O O . TYR A 1 169 ? -3.199 9.232 -18.247 1.00 90.38 169 TYR A O 1
ATOM 1289 N N . ASN A 1 170 ? -1.471 8.102 -19.128 1.00 89.50 170 ASN A N 1
ATOM 1290 C CA . ASN A 1 170 ? -2.185 7.696 -20.337 1.00 89.50 170 ASN A CA 1
ATOM 1291 C C . ASN A 1 170 ? -3.078 6.466 -20.130 1.00 89.50 170 ASN A C 1
ATOM 1293 O O . ASN A 1 170 ? -4.038 6.300 -20.880 1.00 89.50 170 ASN A O 1
ATOM 1297 N N . ALA A 1 171 ? -2.779 5.628 -19.136 1.00 87.62 171 ALA A N 1
ATOM 1298 C CA . ALA A 1 171 ? -3.552 4.430 -18.822 1.00 87.62 171 ALA A CA 1
ATOM 1299 C C . ALA A 1 171 ? -4.833 4.725 -18.016 1.00 87.62 171 ALA A C 1
ATOM 1301 O O . ALA A 1 171 ? -5.791 3.959 -18.096 1.00 87.62 171 ALA A O 1
ATOM 1302 N N . VAL A 1 172 ? -4.870 5.820 -17.247 1.00 87.56 172 VAL A N 1
ATOM 1303 C CA . VAL A 1 172 ? -6.001 6.153 -16.364 1.00 87.56 172 VAL A CA 1
ATOM 1304 C C . VAL A 1 172 ? -7.197 6.731 -17.123 1.00 87.56 172 VAL A C 1
ATOM 1306 O O . VAL A 1 172 ? -7.068 7.684 -17.904 1.00 87.56 172 VAL A O 1
ATOM 1309 N N . ASP A 1 173 ? -8.385 6.200 -16.811 1.00 86.94 173 ASP A N 1
ATOM 1310 C CA . ASP A 1 173 ? -9.668 6.793 -17.198 1.00 86.94 173 ASP A CA 1
ATOM 1311 C C . ASP A 1 173 ? -9.883 8.108 -16.435 1.00 86.94 173 ASP A C 1
ATOM 1313 O O . ASP A 1 173 ? -9.949 8.141 -15.206 1.00 86.94 173 ASP A O 1
ATOM 1317 N N . ARG A 1 174 ? -9.966 9.215 -17.174 1.00 87.69 174 ARG A N 1
ATOM 1318 C CA . ARG A 1 174 ? -10.064 10.572 -16.625 1.00 87.69 174 ARG A CA 1
ATOM 1319 C C . ARG A 1 174 ? -11.453 11.109 -16.908 1.00 87.69 174 ARG A C 1
ATOM 1321 O O . ARG A 1 174 ? -11.804 11.356 -18.061 1.00 87.69 174 ARG A O 1
ATOM 1328 N N . ARG A 1 175 ? -12.225 11.348 -15.851 1.00 88.44 175 ARG A N 1
ATOM 1329 C CA . ARG A 1 175 ? -13.586 11.883 -15.955 1.00 88.44 175 ARG A CA 1
ATOM 1330 C C . ARG A 1 175 ? -13.627 13.316 -15.433 1.00 88.44 175 ARG A C 1
ATOM 1332 O O . ARG A 1 175 ? -13.235 13.542 -14.289 1.00 88.44 175 ARG A O 1
ATOM 1339 N N . PRO A 1 176 ? -14.077 14.295 -16.236 1.00 83.06 176 PRO A N 1
ATOM 1340 C CA . PRO A 1 176 ? -14.240 15.654 -15.748 1.00 83.06 176 PRO A CA 1
ATOM 1341 C C . PRO A 1 176 ? -15.386 15.706 -14.733 1.00 83.06 176 PRO A C 1
ATOM 1343 O O . PRO A 1 176 ? -16.470 15.175 -14.973 1.00 83.06 176 PRO A O 1
ATOM 1346 N N . LEU A 1 177 ? -15.157 16.383 -13.611 1.00 82.69 177 LEU A N 1
ATOM 1347 C CA . LEU A 1 177 ? -16.198 16.671 -12.631 1.00 82.69 177 LEU A CA 1
ATOM 1348 C C . LEU A 1 177 ? -16.854 18.011 -12.982 1.00 82.69 177 LEU A C 1
ATOM 1350 O O . LEU A 1 177 ? -16.187 19.041 -13.029 1.00 82.69 177 LEU A O 1
ATOM 1354 N N . THR A 1 178 ? -18.165 18.012 -13.238 1.00 85.44 178 THR A N 1
ATOM 1355 C CA . THR A 1 178 ? -18.925 19.245 -13.537 1.00 85.44 178 THR A CA 1
ATOM 1356 C C . THR A 1 178 ? -19.150 20.105 -12.291 1.00 85.44 178 THR A C 1
ATOM 1358 O O . THR A 1 178 ? -19.284 21.321 -12.386 1.00 85.44 178 THR A O 1
ATOM 1361 N N . ARG A 1 179 ? -19.196 19.473 -11.116 1.00 86.38 179 ARG A N 1
ATOM 1362 C CA . ARG A 1 179 ? -19.343 20.114 -9.807 1.00 86.38 179 ARG A CA 1
ATOM 1363 C C . ARG A 1 179 ? -18.442 19.415 -8.798 1.00 86.38 179 ARG A C 1
ATOM 1365 O O . ARG A 1 179 ? -18.161 18.228 -8.955 1.00 86.38 179 ARG A O 1
ATOM 1372 N N . LEU A 1 180 ? -18.025 20.140 -7.764 1.00 85.88 180 LEU A N 1
ATOM 1373 C CA . LEU A 1 180 ? -17.285 19.533 -6.665 1.00 85.88 180 LEU A CA 1
ATOM 1374 C C . LEU A 1 180 ? -18.200 18.577 -5.880 1.00 85.88 180 LEU A C 1
ATOM 1376 O O . LEU A 1 180 ? -19.355 18.931 -5.611 1.00 85.88 180 LEU A O 1
ATOM 1380 N N . PRO A 1 181 ? -17.709 17.378 -5.531 1.00 86.69 181 PRO A N 1
ATOM 1381 C CA . PRO A 1 181 ? -18.471 16.407 -4.763 1.00 86.69 181 PRO A CA 1
ATOM 1382 C C . PRO A 1 181 ? -18.721 16.935 -3.344 1.00 86.69 181 PRO A C 1
ATOM 1384 O O . PRO A 1 181 ? -17.855 17.560 -2.733 1.00 86.69 181 PRO A O 1
ATOM 1387 N N . LEU A 1 182 ? -19.914 16.683 -2.804 1.00 86.62 182 LEU A N 1
ATOM 1388 C CA . LEU A 1 182 ? -20.267 17.097 -1.444 1.00 86.62 182 LEU A CA 1
ATOM 1389 C C . LEU A 1 182 ? -19.865 16.020 -0.433 1.00 86.62 182 LEU A C 1
ATOM 1391 O O . LEU A 1 182 ? -20.157 14.836 -0.629 1.00 86.62 182 LEU A O 1
ATOM 1395 N N . THR A 1 183 ? -19.244 16.432 0.669 1.00 83.69 183 THR A N 1
ATOM 1396 C CA . THR A 1 183 ? -18.888 15.542 1.781 1.00 83.69 183 THR A CA 1
ATOM 1397 C C . THR A 1 183 ? -20.080 15.336 2.726 1.00 83.69 183 THR A C 1
ATOM 1399 O O . THR A 1 183 ? -21.002 16.152 2.783 1.00 83.69 183 THR A O 1
ATOM 1402 N N . ILE A 1 184 ? -20.108 14.225 3.478 1.00 73.62 184 ILE A N 1
ATOM 1403 C CA . ILE A 1 184 ? -21.129 14.033 4.535 1.00 73.62 184 ILE A CA 1
ATOM 1404 C C . ILE A 1 184 ? -20.868 14.949 5.733 1.00 73.62 184 ILE A C 1
ATOM 1406 O O . ILE A 1 184 ? -21.819 15.444 6.340 1.00 73.62 184 ILE A O 1
ATOM 1410 N N . LYS A 1 185 ? -19.596 15.136 6.100 1.00 71.75 185 LYS A N 1
ATOM 1411 C CA . LYS A 1 185 ? -19.196 15.935 7.258 1.00 71.75 185 LYS A CA 1
ATOM 1412 C C . LYS A 1 185 ? -18.353 17.128 6.839 1.00 71.75 185 LYS A C 1
ATOM 1414 O O . LYS A 1 185 ? -17.421 17.001 6.052 1.00 71.75 185 LYS A O 1
ATOM 1419 N N . GLU A 1 186 ? -18.673 18.265 7.443 1.00 66.50 186 GLU A N 1
ATOM 1420 C CA . GLU A 1 186 ? -17.959 19.531 7.264 1.00 66.50 186 GLU A CA 1
ATOM 1421 C C . GLU A 1 186 ? -16.726 19.644 8.175 1.00 66.50 186 GLU A C 1
ATOM 1423 O O . GLU A 1 186 ? -15.863 20.482 7.939 1.00 66.50 186 GLU A O 1
ATOM 1428 N N . ARG A 1 187 ? -16.639 18.827 9.240 1.00 78.56 187 ARG A N 1
ATOM 1429 C CA . ARG A 1 187 ? -15.552 18.873 10.229 1.00 78.56 187 ARG A CA 1
ATOM 1430 C C . ARG A 1 187 ? -15.089 17.473 10.614 1.00 78.56 187 ARG A C 1
ATOM 1432 O O . ARG A 1 187 ? -15.906 16.632 10.994 1.00 78.56 187 ARG A O 1
ATOM 1439 N N . VAL A 1 188 ? -13.778 17.271 10.540 1.00 84.69 188 VAL A N 1
ATOM 1440 C CA . VAL A 1 188 ? -13.066 16.065 10.969 1.00 84.69 188 VAL A CA 1
ATOM 1441 C C . VAL A 1 188 ? -11.891 16.495 11.846 1.00 84.69 188 VAL A C 1
ATOM 1443 O O . VAL A 1 188 ? -11.259 17.512 11.558 1.00 84.69 188 VAL A O 1
ATOM 1446 N N . TYR A 1 189 ? -11.612 15.763 12.926 1.00 87.88 189 TYR A N 1
ATOM 1447 C CA . TYR A 1 189 ? -10.439 16.033 13.757 1.00 87.88 189 TYR A CA 1
ATOM 1448 C C . TYR A 1 189 ? -9.141 15.815 12.961 1.00 87.88 189 TYR A C 1
ATOM 1450 O O . TYR A 1 189 ? -9.003 14.758 12.340 1.00 87.88 189 TYR A O 1
ATOM 1458 N N . PRO A 1 190 ? -8.186 16.766 12.996 1.00 86.75 190 PRO A N 1
ATOM 1459 C CA . PRO A 1 190 ? -6.868 16.574 12.398 1.00 86.75 190 PRO A CA 1
ATOM 1460 C C . PRO A 1 190 ? -6.127 15.398 13.041 1.00 86.75 190 PRO A C 1
ATOM 1462 O O . PRO A 1 190 ? -6.195 15.227 14.260 1.00 86.75 190 PRO A O 1
ATOM 1465 N N . LEU A 1 191 ? -5.366 14.648 12.242 1.00 88.00 191 LEU A N 1
ATOM 1466 C CA . LEU A 1 191 ? -4.602 13.484 12.701 1.00 88.00 191 LEU A CA 1
ATOM 1467 C C . LEU A 1 191 ? -3.660 13.834 13.866 1.00 88.00 191 LEU A C 1
ATOM 1469 O O . LEU A 1 191 ? -3.738 13.206 14.913 1.00 88.00 191 LEU A O 1
ATOM 1473 N N . THR A 1 192 ? -2.905 14.936 13.767 1.00 88.19 192 THR A N 1
ATOM 1474 C CA . THR A 1 192 ? -2.004 15.410 14.839 1.00 88.19 192 THR A CA 1
ATOM 1475 C C . THR A 1 192 ? -2.716 15.628 16.177 1.00 88.19 192 THR A C 1
ATOM 1477 O O . THR A 1 192 ? -2.132 15.436 17.242 1.00 88.19 192 THR A O 1
ATOM 1480 N N . MET A 1 193 ? -3.974 16.082 16.146 1.00 89.31 193 MET A N 1
ATOM 1481 C CA . MET A 1 193 ? -4.762 16.273 17.365 1.00 89.31 193 MET A CA 1
ATOM 1482 C C . MET A 1 193 ? -5.167 14.923 17.959 1.00 89.31 193 MET A C 1
ATOM 1484 O O . MET A 1 193 ? -5.107 14.758 19.176 1.00 89.31 193 MET A O 1
ATOM 1488 N N . VAL A 1 194 ? -5.577 13.976 17.112 1.00 90.19 194 VAL A N 1
ATOM 1489 C CA . VAL A 1 194 ? -5.929 12.615 17.532 1.00 90.19 194 VAL A CA 1
ATOM 1490 C C . VAL A 1 194 ? -4.715 11.925 18.143 1.00 90.19 194 VAL A C 1
ATOM 1492 O O . VAL A 1 194 ? -4.828 11.445 19.268 1.00 90.19 194 VAL A O 1
ATOM 1495 N N . ASP A 1 195 ? -3.566 11.966 17.466 1.00 89.50 195 ASP A N 1
ATOM 1496 C CA . ASP A 1 195 ? -2.308 11.380 17.935 1.00 89.50 195 ASP A CA 1
ATOM 1497 C C . ASP A 1 195 ? -1.942 11.903 19.321 1.00 89.50 195 ASP A C 1
ATOM 1499 O O . ASP A 1 195 ? -1.814 11.120 20.258 1.00 89.50 195 ASP A O 1
ATOM 1503 N N . ARG A 1 196 ? -1.891 13.231 19.493 1.00 89.25 196 ARG A N 1
ATOM 1504 C CA . ARG A 1 196 ? -1.530 13.850 20.778 1.00 89.25 196 ARG A CA 1
ATOM 1505 C C . ARG A 1 196 ? -2.494 13.497 21.901 1.00 89.25 196 ARG A C 1
ATOM 1507 O O . ARG A 1 196 ? -2.060 13.139 22.986 1.00 89.25 196 ARG A O 1
ATOM 1514 N N . ILE A 1 197 ? -3.806 13.584 21.665 1.00 90.62 197 ILE A N 1
ATOM 1515 C CA . ILE A 1 197 ? -4.786 13.280 22.719 1.00 90.62 197 ILE A CA 1
ATOM 1516 C C . ILE A 1 197 ? -4.731 11.798 23.094 1.00 90.62 197 ILE A C 1
ATOM 1518 O O . ILE A 1 197 ? -4.913 11.451 24.263 1.00 90.62 197 ILE A O 1
ATOM 1522 N N . VAL A 1 198 ? -4.524 10.912 22.118 1.00 90.44 198 VAL A N 1
ATOM 1523 C CA . VAL A 1 198 ? -4.395 9.481 22.391 1.00 90.44 198 VAL A CA 1
ATOM 1524 C C . VAL A 1 198 ? -3.096 9.189 23.135 1.00 90.44 198 VAL A C 1
ATOM 1526 O O . VAL A 1 198 ? -3.146 8.470 24.128 1.00 90.44 198 VAL A O 1
ATOM 1529 N N . GLU A 1 199 ? -1.974 9.773 22.724 1.00 87.69 199 GLU A N 1
ATOM 1530 C CA . GLU A 1 199 ? -0.680 9.642 23.399 1.00 87.69 199 GLU A CA 1
ATOM 1531 C C . GLU A 1 199 ? -0.751 10.148 24.850 1.00 87.69 199 GLU A C 1
ATOM 1533 O O . GLU A 1 199 ? -0.384 9.425 25.779 1.00 87.69 199 GLU A O 1
ATOM 1538 N N . ASP A 1 200 ? -1.352 11.318 25.083 1.00 88.69 200 ASP A N 1
ATOM 1539 C CA . ASP A 1 200 ? -1.581 11.867 26.425 1.00 88.69 200 ASP A CA 1
ATOM 1540 C C . ASP A 1 200 ? -2.429 10.918 27.291 1.00 88.69 200 ASP A C 1
ATOM 1542 O O . ASP A 1 200 ? -2.161 10.724 28.477 1.00 88.69 200 ASP A O 1
ATOM 1546 N N . ARG A 1 201 ? -3.451 10.277 26.708 1.00 86.25 201 ARG A N 1
ATOM 1547 C CA . ARG A 1 201 ? -4.310 9.308 27.417 1.00 86.25 201 ARG A CA 1
ATOM 1548 C C . ARG A 1 201 ? -3.657 7.944 27.621 1.00 86.25 201 ARG A C 1
ATOM 1550 O O . ARG A 1 201 ? -4.044 7.223 28.539 1.00 86.25 201 ARG A O 1
ATOM 1557 N N . LEU A 1 202 ? -2.712 7.574 26.764 1.00 82.56 202 LEU A N 1
ATOM 1558 C CA . LEU A 1 202 ? -1.930 6.343 26.863 1.00 82.56 202 LEU A CA 1
ATOM 1559 C C . LEU A 1 202 ? -0.643 6.532 27.669 1.00 82.56 202 LEU A C 1
ATOM 1561 O O . LEU A 1 202 ? 0.038 5.543 27.951 1.00 82.56 202 LEU A O 1
ATOM 1565 N N . THR A 1 203 ? -0.329 7.760 28.082 1.00 73.62 203 THR A N 1
ATOM 1566 C CA . THR A 1 203 ? 0.828 8.075 28.917 1.00 73.62 203 THR A CA 1
ATOM 1567 C C . THR A 1 203 ? 0.790 7.244 30.202 1.00 73.62 203 THR A C 1
ATOM 1569 O O . THR A 1 203 ? -0.173 7.275 30.966 1.00 73.62 203 THR A O 1
ATOM 1572 N N . GLY A 1 204 ? 1.848 6.460 30.430 1.00 67.75 204 GLY A N 1
ATOM 1573 C CA . GLY A 1 204 ? 1.952 5.518 31.553 1.00 67.75 204 GLY A CA 1
ATOM 1574 C C . GLY A 1 204 ? 1.440 4.102 31.261 1.00 67.75 204 GLY A C 1
ATOM 1575 O O . GLY A 1 204 ? 1.588 3.219 32.104 1.00 67.75 204 GLY A O 1
ATOM 1576 N N . SER A 1 205 ? 0.882 3.850 30.076 1.00 67.38 205 SER A N 1
ATOM 1577 C CA . SER A 1 205 ? 0.568 2.498 29.612 1.00 67.38 205 SER A CA 1
ATOM 1578 C C . SER A 1 205 ? 1.795 1.845 28.959 1.00 67.38 205 SER A C 1
ATOM 1580 O O . SER A 1 205 ? 2.621 2.515 28.347 1.00 67.38 205 SER A O 1
ATOM 1582 N N . HIS A 1 206 ? 1.933 0.520 29.064 1.00 79.50 206 HIS A N 1
ATOM 1583 C CA . HIS A 1 206 ? 3.016 -0.242 28.415 1.00 79.50 206 HIS A CA 1
ATOM 1584 C C . HIS A 1 206 ? 2.830 -0.389 26.891 1.00 79.50 206 HIS A C 1
ATOM 1586 O O . HIS A 1 206 ? 3.345 -1.332 26.288 1.00 79.50 206 HIS A O 1
ATOM 1592 N N . TYR A 1 207 ? 2.075 0.517 26.269 1.00 82.25 207 TYR A N 1
ATOM 1593 C CA . TYR A 1 207 ? 1.599 0.395 24.903 1.00 82.25 207 TYR A CA 1
ATOM 1594 C C . TYR A 1 207 ? 1.712 1.706 24.135 1.00 82.25 207 TYR A C 1
ATOM 1596 O O . TYR A 1 207 ? 1.526 2.785 24.685 1.00 82.25 207 TYR A O 1
ATOM 1604 N N . ASP A 1 208 ? 1.965 1.549 22.848 1.00 84.69 208 ASP A N 1
ATOM 1605 C CA . ASP A 1 208 ? 2.040 2.578 21.827 1.00 84.69 208 ASP A CA 1
ATOM 1606 C C . ASP A 1 208 ? 0.912 2.363 20.808 1.00 84.69 208 ASP A C 1
ATOM 1608 O O . ASP A 1 208 ? 0.300 1.287 20.774 1.00 84.69 208 ASP A O 1
ATOM 1612 N N . VAL A 1 209 ? 0.632 3.360 19.976 1.00 87.69 209 VAL A N 1
ATOM 1613 C CA . VAL A 1 209 ? -0.363 3.269 18.900 1.00 87.69 209 VAL A CA 1
ATOM 1614 C C . VAL A 1 209 ? 0.288 3.381 17.530 1.00 87.69 209 VAL A C 1
ATOM 1616 O O . VAL A 1 209 ? 1.207 4.164 17.321 1.00 87.69 209 VAL A O 1
ATOM 1619 N N . SER A 1 210 ? -0.188 2.580 16.577 1.00 87.38 210 SER A N 1
ATOM 1620 C CA . SER A 1 210 ? 0.202 2.718 15.171 1.00 87.38 210 SER A CA 1
ATOM 1621 C C . SER A 1 210 ? -0.372 4.003 14.555 1.00 87.38 210 SER A C 1
ATOM 1623 O O . SER A 1 210 ? -1.273 4.614 15.129 1.00 87.38 210 SER A O 1
ATOM 1625 N N . LYS A 1 211 ? 0.061 4.347 13.330 1.00 88.19 211 LYS A N 1
ATOM 1626 C CA . LYS A 1 211 ? -0.595 5.375 12.493 1.00 88.19 211 LYS A CA 1
ATOM 1627 C C . LYS A 1 211 ? -2.113 5.146 12.484 1.00 88.19 211 LYS A C 1
ATOM 1629 O O . LYS A 1 211 ? -2.554 3.999 12.333 1.00 88.19 211 LYS A O 1
ATOM 1634 N N . PHE A 1 212 ? -2.890 6.215 12.673 1.00 90.50 212 PHE A N 1
ATOM 1635 C CA . PHE A 1 212 ? -4.341 6.137 12.553 1.00 90.50 212 PHE A CA 1
ATOM 1636 C C . PHE A 1 212 ? -4.760 6.179 11.095 1.00 90.50 212 PHE A C 1
ATOM 1638 O O . PHE A 1 212 ? -4.415 7.099 10.362 1.00 90.50 212 PHE A O 1
ATOM 1645 N N . GLU A 1 213 ? -5.603 5.223 10.730 1.00 90.12 213 GLU A N 1
ATOM 1646 C CA . GLU A 1 213 ? -6.261 5.180 9.435 1.00 90.12 213 GLU A CA 1
ATOM 1647 C C . GLU A 1 213 ? -7.747 5.483 9.595 1.00 90.12 213 GLU A C 1
ATOM 1649 O O . GLU A 1 213 ? -8.394 5.060 10.569 1.00 90.12 213 GLU A O 1
ATOM 1654 N N . MET A 1 214 ? -8.297 6.235 8.642 1.00 90.00 214 MET A N 1
ATOM 1655 C CA . MET A 1 214 ? -9.717 6.560 8.644 1.00 90.00 214 MET A CA 1
ATOM 1656 C C . MET A 1 214 ? -10.520 5.380 8.104 1.00 90.00 214 MET A C 1
ATOM 1658 O O . MET A 1 214 ? -10.267 4.882 7.012 1.00 90.00 214 MET A O 1
ATOM 1662 N N . MET A 1 215 ? -11.555 4.985 8.836 1.00 91.25 215 MET A N 1
ATOM 1663 C CA . MET A 1 215 ? -12.536 4.003 8.391 1.00 91.25 215 MET A CA 1
ATOM 1664 C C . MET A 1 215 ? -13.958 4.537 8.540 1.00 91.25 215 MET A C 1
ATOM 1666 O O . MET A 1 215 ? -14.253 5.384 9.391 1.00 91.25 215 MET A O 1
ATOM 1670 N N . ARG A 1 216 ? -14.877 3.979 7.757 1.00 90.00 216 ARG A N 1
ATOM 1671 C CA . ARG A 1 216 ? -16.313 4.187 7.932 1.00 90.00 216 ARG A CA 1
ATOM 1672 C C . ARG A 1 216 ? -16.923 3.003 8.677 1.00 90.00 216 ARG A C 1
ATOM 1674 O O . ARG A 1 216 ? -16.679 1.854 8.339 1.00 90.00 216 ARG A O 1
ATOM 1681 N N . HIS A 1 217 ? -17.783 3.261 9.653 1.00 88.75 217 HIS A N 1
ATOM 1682 C CA . HIS A 1 217 ? -18.620 2.221 10.255 1.00 88.75 217 HIS A CA 1
ATOM 1683 C C . HIS A 1 217 ? -19.979 2.819 10.628 1.00 88.75 217 HIS A C 1
ATOM 1685 O O . HIS A 1 217 ? -20.034 3.898 11.215 1.00 88.75 217 HIS A O 1
ATOM 1691 N N . GLN A 1 218 ? -21.082 2.159 10.255 1.00 83.75 218 GLN A N 1
ATOM 1692 C CA . GLN A 1 218 ? -22.456 2.616 10.545 1.00 83.75 218 GLN A CA 1
ATOM 1693 C C . GLN A 1 218 ? -22.703 4.102 10.204 1.00 83.75 218 GLN A C 1
ATOM 1695 O O . GLN A 1 218 ? -23.261 4.862 10.994 1.00 83.75 218 GLN A O 1
ATOM 1700 N N . ASN A 1 219 ? -22.253 4.539 9.022 1.00 82.25 219 ASN A N 1
ATOM 1701 C CA . ASN A 1 219 ? -22.391 5.921 8.545 1.00 82.25 219 ASN A CA 1
ATOM 1702 C C . ASN A 1 219 ? -21.681 7.000 9.400 1.00 82.25 219 ASN A C 1
ATOM 1704 O O . ASN A 1 219 ? -21.953 8.193 9.257 1.00 82.25 219 ASN A O 1
ATOM 1708 N N . ARG A 1 220 ? -20.752 6.600 10.274 1.00 86.94 220 ARG A N 1
ATOM 1709 C CA . ARG A 1 220 ? -19.835 7.487 11.002 1.00 86.94 220 ARG A CA 1
ATOM 1710 C C . ARG A 1 220 ? -18.399 7.218 10.562 1.00 86.94 220 ARG A C 1
ATOM 1712 O O . ARG A 1 220 ? -18.071 6.120 10.115 1.00 86.94 220 ARG A O 1
ATOM 1719 N N . LEU A 1 221 ? -17.569 8.249 10.672 1.00 89.56 221 LEU A N 1
ATOM 1720 C CA . LEU A 1 221 ? -16.141 8.181 10.392 1.00 89.56 221 LEU A CA 1
ATOM 1721 C C . LEU A 1 221 ? -15.392 7.987 11.701 1.00 89.56 221 LEU A C 1
ATOM 1723 O O . LEU A 1 221 ? -15.680 8.665 12.690 1.00 89.56 221 LEU A O 1
ATOM 1727 N N . TYR A 1 222 ? -14.436 7.074 11.686 1.00 91.62 222 TYR A N 1
ATOM 1728 C CA . TYR A 1 222 ? -13.609 6.752 12.831 1.00 91.62 222 TYR A CA 1
ATOM 1729 C C 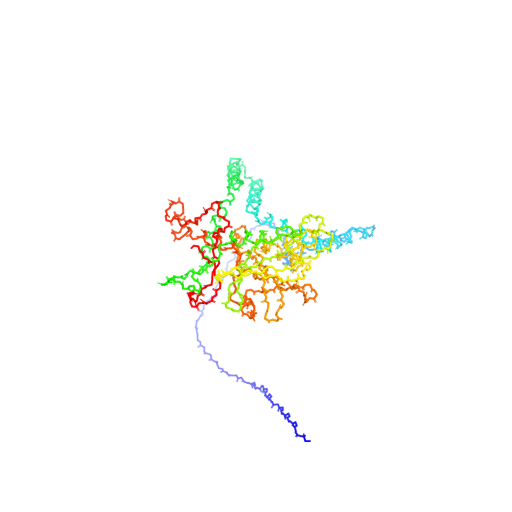. TYR A 1 222 ? -12.147 6.739 12.425 1.00 91.62 222 TYR A C 1
ATOM 1731 O O . TYR A 1 222 ? -11.797 6.222 11.370 1.00 91.62 222 TYR A O 1
ATOM 1739 N N . TRP A 1 223 ? -11.302 7.250 13.306 1.00 92.44 223 TRP A N 1
ATOM 1740 C CA . TRP A 1 223 ? -9.874 6.996 13.271 1.00 92.44 223 TRP A CA 1
ATOM 1741 C C . TRP A 1 223 ? -9.596 5.699 14.016 1.00 92.44 223 TRP A C 1
ATOM 1743 O O . TRP A 1 223 ? -10.085 5.503 15.136 1.00 92.44 223 TRP A O 1
ATOM 1753 N N . THR A 1 224 ? -8.832 4.807 13.396 1.00 93.19 224 THR A N 1
ATOM 1754 C CA . THR A 1 224 ? -8.471 3.518 13.986 1.00 93.19 224 THR A CA 1
ATOM 1755 C C . THR A 1 224 ? -6.982 3.276 13.955 1.00 93.19 224 THR A C 1
ATOM 1757 O O . THR A 1 224 ? -6.341 3.511 12.939 1.00 93.19 224 THR A O 1
ATOM 1760 N N . ALA A 1 225 ? -6.458 2.768 15.062 1.00 91.62 225 ALA A N 1
ATOM 1761 C CA . ALA A 1 225 ? -5.065 2.376 15.191 1.00 91.62 225 ALA A CA 1
ATOM 1762 C C . ALA A 1 225 ? -4.953 1.101 16.023 1.00 91.62 225 ALA A C 1
ATOM 1764 O O . ALA A 1 225 ? -5.800 0.802 16.871 1.00 91.62 225 ALA A O 1
ATOM 1765 N N . GLN A 1 226 ? -3.878 0.363 15.801 1.00 90.12 226 GLN A N 1
ATOM 1766 C CA . GLN A 1 226 ? -3.513 -0.788 16.606 1.00 90.12 226 GLN A CA 1
ATOM 1767 C C . GLN A 1 226 ? -2.719 -0.357 17.822 1.00 90.12 226 GLN A C 1
ATOM 1769 O O . GLN A 1 226 ? -1.897 0.552 17.753 1.00 90.12 226 GLN A O 1
ATOM 1774 N N . LYS A 1 227 ? -2.956 -1.049 18.932 1.00 88.50 227 LYS A N 1
ATOM 1775 C CA . LYS A 1 227 ? -2.207 -0.877 20.165 1.00 88.50 227 LYS A CA 1
ATOM 1776 C C . LYS A 1 227 ? -1.105 -1.936 20.241 1.00 88.50 227 LYS A C 1
ATOM 1778 O O . LYS A 1 227 ? -1.376 -3.138 20.274 1.00 88.50 227 LYS A O 1
ATOM 1783 N N . THR A 1 228 ? 0.141 -1.482 20.279 1.00 84.12 228 THR A N 1
ATOM 1784 C CA . THR A 1 228 ? 1.340 -2.326 20.213 1.00 84.12 228 THR A CA 1
ATOM 1785 C C . THR A 1 228 ? 2.148 -2.172 21.500 1.00 84.12 228 THR A C 1
ATOM 1787 O O . THR A 1 228 ? 2.327 -1.053 21.970 1.00 84.12 228 THR A O 1
ATOM 1790 N N . PRO A 1 229 ? 2.658 -3.253 22.114 1.00 83.00 229 PRO A N 1
ATOM 1791 C CA . PRO A 1 229 ? 3.462 -3.140 23.328 1.00 83.00 229 PRO A CA 1
ATOM 1792 C C . PRO A 1 229 ? 4.753 -2.343 23.083 1.00 83.00 229 PRO A C 1
ATOM 1794 O O . PRO A 1 229 ? 5.376 -2.422 22.020 1.00 83.00 229 PRO A O 1
ATOM 1797 N N . VAL A 1 230 ? 5.178 -1.566 24.078 1.00 83.12 230 VAL A N 1
ATOM 1798 C CA . VAL A 1 230 ? 6.405 -0.756 24.012 1.00 83.12 230 VAL A CA 1
ATOM 1799 C C . VAL A 1 230 ? 7.625 -1.628 24.302 1.00 83.12 230 VAL A C 1
ATOM 1801 O O . VAL A 1 230 ? 7.644 -2.380 25.274 1.00 83.12 230 VAL A O 1
ATOM 1804 N N . GLY A 1 231 ? 8.679 -1.475 23.498 1.00 80.62 231 GLY A N 1
ATOM 1805 C CA . GLY A 1 231 ? 9.978 -2.120 23.705 1.00 80.62 231 GLY A CA 1
ATOM 1806 C C . GLY A 1 231 ? 10.147 -3.445 22.955 1.00 80.62 231 GLY A C 1
ATOM 1807 O O . GLY A 1 231 ? 9.242 -4.274 22.885 1.00 80.62 231 GLY A O 1
ATOM 1808 N N . LEU A 1 232 ? 11.348 -3.663 22.408 1.00 79.00 232 LEU A N 1
ATOM 1809 C CA . LEU A 1 232 ? 11.653 -4.822 21.562 1.00 79.00 232 LEU A CA 1
ATOM 1810 C C . LEU A 1 232 ? 11.441 -6.156 22.289 1.00 79.00 232 LEU A C 1
ATOM 1812 O O . LEU A 1 232 ? 10.912 -7.092 21.697 1.00 79.00 232 LEU A O 1
ATOM 1816 N N . VAL A 1 233 ? 11.820 -6.232 23.571 1.00 79.19 233 VAL A N 1
ATOM 1817 C CA . VAL A 1 233 ? 11.630 -7.439 24.387 1.00 79.19 233 VAL A CA 1
ATOM 1818 C C . VAL A 1 233 ? 10.146 -7.736 24.550 1.00 79.19 233 VAL A C 1
ATOM 1820 O O . VAL A 1 233 ? 9.752 -8.859 24.288 1.00 79.19 233 VAL A O 1
ATOM 1823 N N . ASN A 1 234 ? 9.307 -6.751 24.875 1.00 79.25 234 ASN A N 1
ATOM 1824 C CA . ASN A 1 234 ? 7.869 -6.978 25.053 1.00 79.25 234 ASN A CA 1
ATOM 1825 C C . ASN A 1 234 ? 7.192 -7.380 23.735 1.00 79.25 234 ASN A C 1
ATOM 1827 O O . ASN A 1 234 ? 6.426 -8.340 23.700 1.00 79.25 234 ASN A O 1
ATOM 1831 N N . ARG A 1 235 ? 7.559 -6.731 22.620 1.00 79.00 235 ARG A N 1
ATOM 1832 C CA . ARG A 1 235 ? 7.072 -7.102 21.279 1.00 79.00 235 ARG A CA 1
ATOM 1833 C C . ARG A 1 235 ? 7.517 -8.510 20.852 1.00 79.00 235 ARG A C 1
ATOM 1835 O O . ARG A 1 235 ? 6.774 -9.219 20.176 1.00 79.00 235 ARG A O 1
ATOM 1842 N N . ALA A 1 236 ? 8.720 -8.937 21.244 1.00 73.50 236 ALA A N 1
ATOM 1843 C CA . ALA A 1 236 ? 9.255 -10.263 20.925 1.00 73.50 236 ALA A CA 1
ATOM 1844 C C . ALA A 1 236 ? 8.784 -11.367 21.895 1.00 73.50 236 ALA A C 1
ATOM 1846 O O . ALA A 1 236 ? 8.581 -12.506 21.475 1.00 73.50 236 ALA A O 1
ATOM 1847 N N . SER A 1 237 ? 8.580 -11.046 23.177 1.00 63.22 237 SER A N 1
ATOM 1848 C CA . SER A 1 237 ? 8.411 -11.980 24.304 1.00 63.22 237 SER A CA 1
ATOM 1849 C C . SER A 1 237 ? 6.988 -12.537 24.451 1.00 63.22 237 SER A C 1
ATOM 1851 O O . SER A 1 237 ? 6.541 -12.818 25.555 1.00 63.22 237 SER A O 1
ATOM 1853 N N . LEU A 1 238 ? 6.316 -12.802 23.327 1.00 56.41 238 LEU A N 1
ATOM 1854 C CA . LEU A 1 238 ? 5.053 -13.553 23.216 1.00 56.41 238 LEU A CA 1
ATOM 1855 C C . LEU A 1 238 ? 3.740 -12.795 23.439 1.00 56.41 238 LEU A C 1
ATOM 1857 O O . LEU A 1 238 ? 2.718 -13.359 23.064 1.00 56.41 238 LEU A O 1
ATOM 1861 N N . GLU A 1 239 ? 3.720 -11.534 23.867 1.00 63.56 239 GLU A N 1
ATOM 1862 C CA . GLU A 1 239 ? 2.451 -10.789 23.878 1.00 63.56 239 GLU A CA 1
ATOM 1863 C C . GLU A 1 239 ? 1.942 -10.588 22.442 1.00 63.56 239 GLU A C 1
ATOM 1865 O O . GLU A 1 239 ? 2.682 -10.164 21.547 1.00 63.56 239 GLU A O 1
ATOM 1870 N N . ASP A 1 240 ? 0.707 -11.019 22.181 1.00 65.69 240 ASP A N 1
ATOM 1871 C CA . ASP A 1 240 ? 0.015 -10.711 20.930 1.00 65.69 240 ASP A CA 1
ATOM 1872 C C . ASP A 1 240 ? -0.198 -9.203 20.825 1.00 65.69 240 ASP A C 1
ATOM 1874 O O . ASP A 1 240 ? -0.077 -8.469 21.808 1.00 65.69 240 ASP A O 1
ATOM 1878 N N . VAL A 1 241 ? -0.560 -8.730 19.638 1.00 66.56 241 VAL A N 1
ATOM 1879 C CA . VAL A 1 241 ? -1.112 -7.382 19.539 1.00 66.56 241 VAL A CA 1
ATOM 1880 C C . VAL A 1 241 ? -2.339 -7.307 20.445 1.00 66.56 241 VAL A C 1
ATOM 1882 O O . VAL A 1 241 ? -3.262 -8.104 20.273 1.00 66.56 241 VAL A O 1
ATOM 1885 N N . GLN A 1 242 ? -2.357 -6.353 21.376 1.00 66.81 242 GLN A N 1
ATOM 1886 C CA . GLN A 1 242 ? -3.457 -6.173 22.318 1.00 66.81 242 GLN A CA 1
ATOM 1887 C C . GLN A 1 242 ? -4.261 -4.928 21.973 1.00 66.81 242 GLN A C 1
ATOM 1889 O O . GLN A 1 242 ? -4.119 -3.868 22.585 1.00 66.81 242 GLN A O 1
ATOM 1894 N N . GLY A 1 243 ? -5.154 -5.099 21.008 1.00 81.12 243 GLY A N 1
ATOM 1895 C CA . GLY A 1 243 ? -6.307 -4.239 20.859 1.00 81.12 243 GLY A CA 1
ATOM 1896 C C . GLY A 1 243 ? -6.250 -3.199 19.756 1.00 81.12 243 GLY A C 1
ATOM 1897 O O . GLY A 1 243 ? -5.226 -2.924 19.129 1.00 81.12 243 GLY A O 1
ATOM 1898 N N . VAL A 1 244 ? -7.426 -2.624 19.536 1.00 89.88 244 VAL A N 1
ATOM 1899 C CA . VAL A 1 244 ? -7.678 -1.559 18.570 1.00 89.88 244 VAL A CA 1
ATOM 1900 C C . VAL A 1 244 ? -8.204 -0.348 19.324 1.00 89.88 244 VAL A C 1
ATOM 1902 O O . VAL A 1 244 ? -9.100 -0.446 20.169 1.00 89.88 244 VAL A O 1
ATOM 1905 N N . VAL A 1 245 ? -7.638 0.811 19.018 1.00 91.94 245 VAL A N 1
ATOM 1906 C CA . VAL A 1 245 ? -8.138 2.105 19.462 1.00 91.94 245 VAL A CA 1
ATOM 1907 C C . VAL A 1 245 ? -9.043 2.654 18.374 1.00 91.94 245 VAL A C 1
ATOM 1909 O O . VAL A 1 245 ? -8.653 2.722 17.211 1.00 91.94 245 VAL A O 1
ATOM 1912 N N . ARG A 1 246 ? -10.250 3.071 18.760 1.00 93.19 246 ARG A N 1
ATOM 1913 C CA . ARG A 1 246 ? -11.195 3.756 17.877 1.00 93.19 246 ARG A CA 1
ATOM 1914 C C . ARG A 1 246 ? -11.524 5.131 18.433 1.00 93.19 246 ARG A C 1
ATOM 1916 O O . ARG A 1 246 ? -12.001 5.233 19.564 1.00 93.19 246 ARG A O 1
ATOM 1923 N N . VAL A 1 247 ? -11.349 6.160 17.617 1.00 92.12 247 VAL A N 1
ATOM 1924 C CA . VAL A 1 247 ? -11.706 7.547 17.933 1.00 92.12 247 VAL A CA 1
ATOM 1925 C C . VAL A 1 247 ? -12.762 8.019 16.941 1.00 92.12 247 VAL A C 1
ATOM 1927 O O . VAL A 1 247 ? -12.620 7.800 15.741 1.00 92.12 247 VAL A O 1
ATOM 1930 N N . ASP A 1 248 ? -13.847 8.632 17.412 1.00 91.00 248 ASP A N 1
ATOM 1931 C CA . ASP A 1 248 ? -14.821 9.243 16.498 1.00 91.00 248 ASP A CA 1
ATOM 1932 C C . ASP A 1 248 ? -14.224 10.485 15.839 1.00 91.00 248 ASP A C 1
ATOM 1934 O O . ASP A 1 248 ? -13.770 11.410 16.510 1.00 91.00 248 ASP A O 1
ATOM 1938 N N . ALA A 1 249 ? -14.216 10.493 14.508 1.00 86.50 249 ALA A N 1
ATOM 1939 C CA . ALA A 1 249 ? -13.544 11.520 13.733 1.00 86.50 249 ALA A CA 1
ATOM 1940 C C . ALA A 1 249 ? -14.350 12.826 13.635 1.00 86.50 249 ALA A C 1
ATOM 1942 O O . ALA A 1 249 ? -13.783 13.854 13.281 1.00 86.50 249 ALA A O 1
ATOM 1943 N N . GLY A 1 250 ? -15.658 12.816 13.920 1.00 81.62 250 GLY A N 1
ATOM 1944 C CA . GLY A 1 250 ? -16.525 13.975 13.687 1.00 81.62 250 GLY A CA 1
ATOM 1945 C C . GLY A 1 250 ? -17.601 14.207 14.743 1.00 81.62 250 GLY A C 1
ATOM 1946 O O . GLY A 1 250 ? -18.636 14.797 14.418 1.00 81.62 250 GLY A O 1
ATOM 1947 N N . SER A 1 251 ? -17.437 13.683 15.955 1.00 82.69 251 SER A N 1
ATOM 1948 C CA . SER A 1 251 ? -18.211 14.107 17.124 1.00 82.69 251 SER A CA 1
ATOM 1949 C C . SER A 1 251 ? -17.688 15.447 17.655 1.00 82.69 251 SER A C 1
ATOM 1951 O O . SER A 1 251 ? -16.568 15.845 17.364 1.00 82.69 251 SER A O 1
ATOM 1953 N N . VAL A 1 252 ? -18.513 16.179 18.412 1.00 79.94 252 VAL A N 1
ATOM 1954 C CA . VAL A 1 252 ? -18.088 17.439 19.061 1.00 79.94 252 VAL A CA 1
ATOM 1955 C C . VAL A 1 252 ? -17.220 17.154 20.290 1.00 79.94 252 VAL A C 1
ATOM 1957 O O . VAL A 1 252 ? -16.265 17.879 20.562 1.00 79.94 252 VAL A O 1
ATOM 1960 N N . ALA A 1 253 ? -17.557 16.095 21.030 1.00 82.81 253 ALA A N 1
ATOM 1961 C CA . ALA A 1 253 ? -16.769 15.596 22.146 1.00 82.81 253 ALA A CA 1
ATOM 1962 C C . ALA A 1 253 ? -15.791 14.523 21.659 1.00 82.81 253 ALA A C 1
ATOM 1964 O O . ALA A 1 253 ? -16.162 13.663 20.858 1.00 82.81 253 ALA A O 1
ATOM 1965 N N . PHE A 1 254 ? -14.563 14.550 22.179 1.00 85.19 254 PHE A N 1
ATOM 1966 C CA . PHE A 1 254 ? -13.556 13.543 21.865 1.00 85.19 254 PHE A CA 1
ATOM 1967 C C . PHE A 1 254 ? -13.913 12.208 22.536 1.00 85.19 254 PHE A C 1
ATOM 1969 O O . PHE A 1 254 ? -13.711 12.022 23.742 1.00 85.19 254 PHE A O 1
ATOM 1976 N N . GLU A 1 255 ? -14.445 11.280 21.743 1.00 87.31 255 GLU A N 1
ATOM 1977 C CA . GLU A 1 255 ? -14.816 9.935 22.175 1.00 87.31 255 GLU A CA 1
ATOM 1978 C C . GLU A 1 255 ? -13.787 8.917 21.684 1.00 87.31 255 GLU A C 1
ATOM 1980 O O . GLU A 1 255 ? -13.661 8.660 20.488 1.00 87.31 255 GLU A O 1
ATOM 1985 N N . MET A 1 256 ? -13.087 8.303 22.636 1.00 90.06 256 MET A N 1
ATOM 1986 C CA . MET A 1 256 ? -12.120 7.234 22.405 1.00 90.06 256 MET A CA 1
ATOM 1987 C C . MET A 1 256 ? -12.638 5.953 23.048 1.00 90.06 256 MET A C 1
ATOM 1989 O O . MET A 1 256 ? -13.069 5.964 24.202 1.00 90.06 256 MET A O 1
ATOM 1993 N N . LYS A 1 257 ? -12.588 4.847 22.308 1.00 90.31 257 LYS A N 1
ATOM 1994 C CA . LYS A 1 257 ? -12.908 3.508 22.806 1.00 90.31 257 LYS A CA 1
ATOM 1995 C C . LYS A 1 257 ? -11.731 2.574 22.568 1.00 90.31 257 LYS A C 1
ATOM 1997 O O . LYS A 1 257 ? -11.111 2.604 21.507 1.00 90.31 257 LYS A O 1
ATOM 2002 N N . HIS A 1 258 ? -11.471 1.731 23.557 1.00 88.75 258 HIS A N 1
ATOM 2003 C CA . HIS A 1 258 ? -10.486 0.663 23.477 1.00 88.75 258 HIS A CA 1
ATOM 2004 C C . HIS A 1 258 ? -11.212 -0.662 23.288 1.00 88.75 258 HIS A C 1
ATOM 2006 O O . HIS A 1 258 ? -12.172 -0.949 24.003 1.00 88.75 258 HIS A O 1
ATOM 2012 N N . PHE A 1 259 ? -10.737 -1.463 22.345 1.00 89.19 259 PHE A N 1
ATOM 2013 C CA . PHE A 1 259 ? -11.205 -2.822 22.125 1.00 89.19 259 PHE A CA 1
ATOM 2014 C C . PHE A 1 259 ? -10.053 -3.772 22.409 1.00 89.19 259 PHE A C 1
ATOM 2016 O O . PHE A 1 259 ? -8.998 -3.636 21.797 1.00 89.19 259 PHE A O 1
ATOM 2023 N N . ASP A 1 260 ? -10.245 -4.704 23.339 1.00 88.19 260 ASP A N 1
ATOM 2024 C CA . ASP A 1 260 ? -9.267 -5.753 23.624 1.00 88.19 260 ASP A CA 1
ATOM 2025 C C . ASP A 1 260 ? -9.456 -6.892 22.616 1.00 88.19 260 ASP A C 1
ATOM 2027 O O . ASP A 1 260 ? -10.317 -7.755 22.770 1.00 88.19 260 ASP A O 1
ATOM 2031 N N . VAL A 1 261 ? -8.712 -6.796 21.518 1.00 87.56 261 VAL A N 1
ATOM 2032 C CA . VAL A 1 261 ? -8.768 -7.671 20.342 1.00 87.56 261 VAL A CA 1
ATOM 2033 C C . VAL A 1 261 ? -7.372 -8.212 20.131 1.00 87.56 261 VAL A C 1
ATOM 2035 O O . VAL A 1 261 ? -6.413 -7.438 20.091 1.00 87.56 261 VAL A O 1
ATOM 2038 N N . LYS A 1 262 ? -7.247 -9.527 19.971 1.00 88.88 262 LYS A N 1
ATOM 2039 C CA . LYS A 1 262 ? -5.933 -10.158 19.825 1.00 88.88 262 LYS A CA 1
ATOM 2040 C C . LYS A 1 262 ? -5.653 -10.493 18.378 1.00 88.88 262 LYS A C 1
ATOM 2042 O O . LYS A 1 262 ? -6.375 -11.275 17.773 1.00 88.88 262 LYS A O 1
ATOM 2047 N N . PHE A 1 263 ? -4.559 -9.976 17.833 1.00 88.00 263 PHE A N 1
ATOM 2048 C CA . PHE A 1 263 ? -4.086 -10.394 16.515 1.00 88.00 263 PHE A CA 1
ATOM 2049 C C . PHE A 1 263 ? -2.807 -11.217 16.627 1.00 88.00 263 PHE A C 1
ATOM 2051 O O . PHE A 1 263 ? -1.888 -10.860 17.363 1.00 88.00 263 PHE A O 1
ATOM 2058 N N . ALA A 1 264 ? -2.743 -12.309 15.860 1.00 85.31 264 ALA A N 1
ATOM 2059 C CA . ALA A 1 264 ? -1.554 -13.159 15.784 1.00 85.31 264 ALA A CA 1
ATOM 2060 C C . ALA A 1 264 ? -0.363 -12.440 15.124 1.00 85.31 264 ALA A C 1
ATOM 2062 O O . ALA A 1 264 ? 0.792 -12.687 15.471 1.00 85.31 264 ALA A O 1
ATOM 2063 N N . HIS A 1 265 ? -0.662 -11.543 14.184 1.00 87.00 265 HIS A N 1
ATOM 2064 C CA . HIS A 1 265 ? 0.308 -10.722 13.474 1.00 87.00 265 HIS A CA 1
ATOM 2065 C C . HIS A 1 265 ? -0.091 -9.257 13.589 1.00 87.00 265 HIS A C 1
ATOM 2067 O O . HIS A 1 265 ? -1.279 -8.940 13.542 1.00 87.00 265 HIS A O 1
ATOM 2073 N N . GLY A 1 266 ? 0.891 -8.378 13.742 1.00 85.06 266 GLY A N 1
ATOM 2074 C CA . GLY A 1 266 ? 0.679 -6.942 13.880 1.00 85.06 266 GLY A CA 1
ATOM 2075 C C . GLY A 1 266 ? 1.638 -6.144 13.028 1.00 85.06 266 GLY A C 1
ATOM 2076 O O . GLY A 1 266 ? 2.674 -6.650 12.584 1.00 85.06 266 GLY A O 1
ATOM 2077 N N . ARG A 1 267 ? 1.299 -4.876 12.835 1.00 82.75 267 ARG A N 1
ATOM 2078 C CA . ARG A 1 267 ? 2.225 -3.890 12.303 1.00 82.75 267 ARG A CA 1
ATOM 2079 C C . ARG A 1 267 ? 3.275 -3.567 13.371 1.00 82.75 267 ARG A C 1
ATOM 2081 O O . ARG A 1 267 ? 2.988 -3.591 14.566 1.00 82.75 267 ARG A O 1
ATOM 2088 N N . ASP A 1 268 ? 4.512 -3.327 12.942 1.00 80.12 268 ASP A N 1
ATOM 2089 C CA . ASP A 1 268 ? 5.654 -2.975 13.808 1.00 80.12 268 ASP A CA 1
ATOM 2090 C C . ASP A 1 268 ? 6.030 -4.036 14.862 1.00 80.12 268 ASP A C 1
ATOM 2092 O O . ASP A 1 268 ? 6.754 -3.765 15.833 1.00 80.12 268 ASP A O 1
ATOM 2096 N N . MET A 1 269 ? 5.559 -5.267 14.650 1.00 84.19 269 MET A N 1
ATOM 2097 C CA . MET A 1 269 ? 5.942 -6.444 15.416 1.00 84.19 269 MET A CA 1
ATOM 2098 C C . MET A 1 269 ? 7.199 -7.092 14.817 1.00 84.19 269 MET A C 1
ATOM 2100 O O . MET A 1 269 ? 7.343 -7.155 13.600 1.00 84.19 269 MET A O 1
ATOM 2104 N N . PRO A 1 270 ? 8.121 -7.614 15.641 1.00 82.69 270 PRO A N 1
ATOM 2105 C CA . PRO A 1 270 ? 9.375 -8.162 15.150 1.00 82.69 270 PRO A CA 1
ATOM 2106 C C . PRO A 1 270 ? 9.210 -9.551 14.511 1.00 82.69 270 PRO A C 1
ATOM 2108 O O . PRO A 1 270 ? 8.458 -10.407 14.988 1.00 82.69 270 PRO A O 1
ATOM 2111 N N . LEU A 1 271 ? 10.038 -9.820 13.496 1.00 82.75 271 LEU A N 1
ATOM 2112 C CA . LEU A 1 271 ? 10.286 -11.151 12.924 1.00 82.75 271 LEU A CA 1
ATOM 2113 C C . LEU A 1 271 ? 9.003 -11.867 12.463 1.00 82.75 271 LEU A C 1
ATOM 2115 O O . LEU A 1 271 ? 8.339 -11.442 11.529 1.00 82.75 271 LEU A O 1
ATOM 2119 N N . MET A 1 272 ? 8.676 -12.995 13.098 1.00 80.62 272 MET A N 1
ATOM 2120 C CA . MET A 1 272 ? 7.592 -13.900 12.709 1.00 80.62 272 MET A CA 1
ATOM 2121 C C . MET A 1 272 ? 6.203 -13.356 13.094 1.00 80.62 272 MET A C 1
ATOM 2123 O O . MET A 1 272 ? 5.180 -13.936 12.737 1.00 80.62 272 MET A O 1
ATOM 2127 N N . LYS A 1 273 ? 6.152 -12.274 13.876 1.00 83.00 273 LYS A N 1
ATOM 2128 C CA . LYS A 1 273 ? 4.906 -11.596 14.247 1.00 83.00 273 LYS A CA 1
ATOM 2129 C C . LYS A 1 273 ? 4.587 -10.417 13.330 1.00 83.00 273 LYS A C 1
ATOM 2131 O O . LYS A 1 273 ? 3.488 -9.876 13.416 1.00 83.00 273 LYS A O 1
ATOM 2136 N N . ASP A 1 274 ? 5.521 -10.058 12.455 1.00 86.62 274 ASP A N 1
ATOM 2137 C CA . ASP A 1 274 ? 5.342 -9.002 11.472 1.00 86.62 274 ASP A CA 1
ATOM 2138 C C . ASP A 1 274 ? 4.258 -9.393 10.462 1.00 86.62 274 ASP A C 1
ATOM 2140 O O . ASP A 1 274 ? 4.305 -10.456 9.828 1.00 86.62 274 ASP A O 1
ATOM 2144 N N . LEU A 1 275 ? 3.266 -8.525 10.312 1.00 88.06 275 LEU A N 1
ATOM 2145 C CA . LEU A 1 275 ? 2.213 -8.721 9.336 1.00 88.06 275 LEU A CA 1
ATOM 2146 C C . LEU A 1 275 ? 2.728 -8.584 7.893 1.00 88.06 275 LEU A C 1
ATOM 2148 O O . LEU A 1 275 ? 2.469 -9.451 7.057 1.00 88.06 275 LEU A O 1
ATOM 2152 N N . VAL A 1 276 ? 3.483 -7.528 7.602 1.00 86.19 276 VAL A N 1
ATOM 2153 C CA . VAL A 1 276 ? 3.838 -7.100 6.242 1.00 86.19 276 VAL A CA 1
ATOM 2154 C C . VAL A 1 276 ? 5.005 -7.906 5.685 1.00 86.19 276 VAL A C 1
ATOM 2156 O O . VAL A 1 276 ? 4.970 -8.331 4.531 1.00 86.19 276 VAL A O 1
ATOM 2159 N N . HIS A 1 277 ? 6.046 -8.135 6.488 1.00 84.94 277 HIS A N 1
ATOM 2160 C CA . HIS A 1 277 ? 7.268 -8.787 6.006 1.00 84.94 277 HIS A CA 1
ATOM 2161 C C . HIS A 1 277 ? 7.274 -10.307 6.180 1.00 84.94 277 HIS A C 1
ATOM 2163 O O . HIS A 1 277 ? 8.107 -10.987 5.575 1.00 84.94 277 HIS A O 1
ATOM 2169 N N . TYR A 1 278 ? 6.350 -10.858 6.970 1.00 86.12 278 TYR A N 1
ATOM 2170 C CA . TYR A 1 278 ? 6.326 -12.286 7.268 1.00 86.12 278 TYR A CA 1
ATOM 2171 C C . TYR A 1 278 ? 4.994 -12.970 6.965 1.00 86.12 278 TYR A C 1
ATOM 2173 O O . TYR A 1 278 ? 4.990 -13.941 6.207 1.00 86.12 278 TYR A O 1
ATOM 2181 N N . ALA A 1 279 ? 3.878 -12.503 7.533 1.00 87.19 279 ALA A N 1
ATOM 2182 C CA . ALA A 1 279 ? 2.601 -13.208 7.412 1.00 87.19 279 ALA A CA 1
ATOM 2183 C C . ALA A 1 279 ? 2.032 -13.142 5.987 1.00 87.19 279 ALA A C 1
ATOM 2185 O O . ALA A 1 279 ? 1.757 -14.174 5.380 1.00 87.19 279 ALA A O 1
ATOM 2186 N N . LEU A 1 280 ? 1.925 -11.939 5.421 1.00 89.62 280 LEU A N 1
ATOM 2187 C CA . LEU A 1 280 ? 1.321 -11.727 4.105 1.00 89.62 280 LEU A CA 1
ATOM 2188 C C . LEU A 1 280 ? 2.143 -12.308 2.933 1.00 89.62 280 LEU A C 1
ATOM 2190 O O . LEU A 1 280 ? 1.550 -12.954 2.066 1.00 89.62 280 LEU A O 1
ATOM 2194 N N . PRO A 1 281 ? 3.491 -12.209 2.892 1.00 89.00 281 PRO A N 1
ATOM 2195 C CA . PRO A 1 281 ? 4.284 -12.801 1.809 1.00 89.00 281 PRO A CA 1
ATOM 2196 C C . PRO A 1 281 ? 4.184 -14.330 1.713 1.00 89.00 281 PRO A C 1
ATOM 2198 O O . PRO A 1 281 ? 4.534 -14.909 0.684 1.00 89.00 281 PRO A O 1
ATOM 2201 N N . ARG A 1 282 ? 3.727 -15.012 2.771 1.00 87.06 282 ARG A N 1
ATOM 2202 C CA . ARG A 1 282 ? 3.502 -16.466 2.749 1.00 87.06 282 ARG A CA 1
ATOM 2203 C C . ARG A 1 282 ? 2.264 -16.857 1.959 1.00 87.06 282 ARG A C 1
ATOM 2205 O O . ARG A 1 282 ? 2.261 -17.942 1.383 1.00 87.06 282 ARG A O 1
ATOM 2212 N N . GLU A 1 283 ? 1.271 -15.983 1.886 1.00 88.50 283 GLU A N 1
ATOM 2213 C CA . GLU A 1 283 ? 0.048 -16.216 1.112 1.00 88.50 283 GLU A CA 1
ATOM 2214 C C . GLU A 1 283 ? 0.275 -16.041 -0.399 1.00 88.50 283 GLU A C 1
ATOM 2216 O O . GLU A 1 283 ? -0.536 -16.479 -1.211 1.00 88.50 283 GLU A O 1
ATOM 2221 N N . LEU A 1 284 ? 1.400 -15.436 -0.791 1.00 88.12 284 LEU A N 1
ATOM 2222 C CA . LEU A 1 284 ? 1.748 -15.178 -2.185 1.00 88.12 284 LEU A CA 1
ATOM 2223 C C . LEU A 1 284 ? 2.564 -16.323 -2.805 1.00 88.12 284 LEU A C 1
ATOM 2225 O O . LEU A 1 284 ? 3.391 -16.976 -2.149 1.00 88.12 284 LEU A O 1
ATOM 2229 N N . SER A 1 285 ? 2.354 -16.543 -4.106 1.00 86.44 285 SER A N 1
ATOM 2230 C CA . SER A 1 285 ? 3.207 -17.415 -4.916 1.00 86.44 285 SER A CA 1
ATOM 2231 C C . SER A 1 285 ? 4.541 -16.733 -5.256 1.00 86.44 285 SER A C 1
ATOM 2233 O O . SER A 1 285 ? 4.707 -15.529 -5.089 1.00 86.44 285 SER A O 1
ATOM 2235 N N . LEU A 1 286 ? 5.521 -17.491 -5.764 1.00 83.06 286 LEU A N 1
ATOM 2236 C CA . LEU A 1 286 ? 6.815 -16.919 -6.172 1.00 83.06 286 LEU A CA 1
ATOM 2237 C C . LEU A 1 286 ? 6.691 -15.889 -7.303 1.00 83.06 286 LEU A C 1
ATOM 2239 O O . LEU A 1 286 ? 7.471 -14.942 -7.338 1.00 83.06 286 LEU A O 1
ATOM 2243 N N . VAL A 1 287 ? 5.728 -16.074 -8.209 1.00 84.56 287 VAL A N 1
ATOM 2244 C CA . VAL A 1 287 ? 5.461 -15.125 -9.300 1.00 84.56 287 VAL A CA 1
ATOM 2245 C C . VAL A 1 287 ? 4.801 -13.871 -8.734 1.00 84.56 287 VAL A C 1
ATOM 2247 O O . VAL A 1 287 ? 5.251 -12.763 -9.004 1.00 84.56 287 VAL A O 1
ATOM 2250 N N . ASP A 1 288 ? 3.826 -14.044 -7.839 1.00 86.56 288 ASP A N 1
ATOM 2251 C CA . ASP A 1 288 ? 3.161 -12.921 -7.179 1.00 86.56 288 ASP A CA 1
ATOM 2252 C C . ASP A 1 288 ? 4.130 -12.076 -6.344 1.00 86.56 288 ASP A C 1
ATOM 2254 O O . ASP A 1 288 ? 3.995 -10.862 -6.293 1.00 86.56 288 ASP A O 1
ATOM 2258 N N . LEU A 1 289 ? 5.149 -12.675 -5.720 1.00 85.25 289 LEU A N 1
ATOM 2259 C CA . LEU A 1 289 ? 6.188 -11.916 -5.010 1.00 85.25 289 LEU A CA 1
ATOM 2260 C C . LEU A 1 289 ? 7.009 -11.015 -5.953 1.00 85.25 289 LEU A C 1
ATOM 2262 O O . LEU A 1 289 ? 7.555 -10.005 -5.507 1.00 85.25 289 LEU A O 1
ATOM 2266 N N . PHE A 1 290 ? 7.103 -11.365 -7.240 1.00 83.50 290 PHE A N 1
ATOM 2267 C CA . PHE A 1 290 ? 7.820 -10.585 -8.248 1.00 83.50 290 PHE A CA 1
ATOM 2268 C C . PHE A 1 290 ? 6.962 -9.521 -8.937 1.00 83.50 290 PHE A C 1
ATOM 2270 O O . PHE A 1 290 ? 7.520 -8.481 -9.295 1.00 83.50 290 PHE A O 1
ATOM 2277 N N . ASP A 1 291 ? 5.643 -9.698 -9.010 1.00 85.94 291 ASP A N 1
ATOM 2278 C CA . ASP A 1 291 ? 4.733 -8.736 -9.656 1.00 85.94 291 ASP A CA 1
ATOM 2279 C C . ASP A 1 291 ? 3.959 -7.866 -8.657 1.00 85.94 291 ASP A C 1
ATOM 2281 O O . ASP A 1 291 ? 3.579 -6.737 -8.959 1.00 85.94 291 ASP A O 1
ATOM 2285 N N . LYS A 1 292 ? 3.760 -8.348 -7.430 1.00 89.56 292 LYS A N 1
ATOM 2286 C CA . LYS A 1 292 ? 2.954 -7.682 -6.405 1.00 89.56 292 LYS A CA 1
ATOM 2287 C C . LYS A 1 292 ? 3.815 -7.141 -5.272 1.00 89.56 292 LYS A C 1
ATOM 2289 O O . LYS A 1 292 ? 4.962 -7.541 -5.067 1.00 89.56 292 LYS A O 1
ATOM 2294 N N . GLN A 1 293 ? 3.292 -6.162 -4.556 1.00 89.25 293 GLN A N 1
ATOM 2295 C CA . GLN A 1 293 ? 3.894 -5.552 -3.381 1.00 89.25 293 GLN A CA 1
ATOM 2296 C C . GLN A 1 293 ? 2.802 -5.337 -2.344 1.00 89.25 293 GLN A C 1
ATOM 2298 O O . GLN A 1 293 ? 1.755 -4.779 -2.639 1.00 89.25 293 GLN A O 1
ATOM 2303 N N . ILE A 1 294 ? 3.054 -5.773 -1.123 1.00 88.94 294 ILE A N 1
ATOM 2304 C CA . ILE A 1 294 ? 2.192 -5.479 0.016 1.00 88.94 294 ILE A CA 1
ATOM 2305 C C . ILE A 1 294 ? 2.502 -4.058 0.467 1.00 88.94 294 ILE A C 1
ATOM 2307 O O . ILE A 1 294 ? 3.682 -3.713 0.619 1.00 88.94 294 ILE A O 1
ATOM 2311 N N . ASP A 1 295 ? 1.465 -3.249 0.666 1.00 86.06 295 ASP A N 1
ATOM 2312 C CA . ASP A 1 295 ? 1.674 -1.937 1.251 1.00 86.06 295 ASP A CA 1
ATOM 2313 C C . ASP A 1 295 ? 2.069 -2.061 2.729 1.00 86.06 295 ASP A C 1
ATOM 2315 O O . ASP A 1 295 ? 1.453 -2.781 3.515 1.00 86.06 295 ASP A O 1
ATOM 2319 N N . SER A 1 296 ? 3.153 -1.380 3.085 1.00 78.75 296 SER A N 1
ATOM 2320 C CA . SER A 1 296 ? 3.686 -1.338 4.443 1.00 78.75 296 SER A CA 1
ATOM 2321 C C . SER A 1 296 ? 3.184 -0.135 5.239 1.00 78.75 296 SER A C 1
ATOM 2323 O O . SER A 1 296 ? 3.404 -0.090 6.450 1.00 78.75 296 SER A O 1
ATOM 2325 N N . HIS A 1 297 ? 2.577 0.855 4.575 1.00 78.56 297 HIS A N 1
ATOM 2326 C CA . HIS A 1 297 ? 2.277 2.155 5.173 1.00 78.56 297 HIS A CA 1
ATOM 2327 C C . HIS A 1 297 ? 0.834 2.295 5.639 1.00 78.56 297 HIS A C 1
ATOM 2329 O O . HIS A 1 297 ? 0.639 2.940 6.670 1.00 78.56 297 HIS A O 1
ATOM 2335 N N . ASP A 1 298 ? -0.124 1.633 4.990 1.00 83.44 298 ASP A N 1
ATOM 2336 C CA . ASP A 1 298 ? -1.544 1.794 5.294 1.00 83.44 298 ASP A CA 1
ATOM 2337 C C . ASP A 1 298 ? -2.134 0.447 5.749 1.00 83.44 298 ASP A C 1
ATOM 2339 O O . ASP A 1 298 ? -2.352 -0.485 4.970 1.00 83.44 298 ASP A O 1
ATOM 2343 N N . VAL A 1 299 ? -2.359 0.317 7.063 1.00 90.19 299 VAL A N 1
ATOM 2344 C CA . VAL A 1 299 ? -3.028 -0.850 7.665 1.00 90.19 299 VAL A CA 1
ATOM 2345 C C . VAL A 1 299 ? -4.282 -0.353 8.359 1.00 90.19 299 VAL A C 1
ATOM 2347 O O . VAL A 1 299 ? -4.203 0.289 9.406 1.00 90.19 299 VAL A O 1
ATOM 2350 N N . THR A 1 300 ? -5.440 -0.661 7.784 1.00 91.31 300 THR A N 1
ATOM 2351 C CA . THR A 1 300 ? -6.732 -0.200 8.295 1.00 91.31 300 THR A CA 1
ATOM 2352 C C . THR A 1 300 ? -7.366 -1.267 9.179 1.00 91.31 300 THR A C 1
ATOM 2354 O O . THR A 1 300 ? -7.404 -2.444 8.822 1.00 91.31 300 THR A O 1
ATOM 2357 N N . TYR A 1 301 ? -7.916 -0.871 10.326 1.00 92.94 301 TYR A N 1
ATOM 2358 C CA . TYR A 1 301 ? -8.595 -1.788 11.243 1.00 92.94 301 TYR A CA 1
ATOM 2359 C C . TYR A 1 301 ? -10.097 -1.597 11.116 1.00 92.94 301 TYR A C 1
ATOM 2361 O O . TYR A 1 301 ? -10.619 -0.557 11.502 1.00 92.94 301 TYR A O 1
ATOM 2369 N N . ILE A 1 302 ? -10.799 -2.595 10.583 1.00 93.31 302 ILE A N 1
ATOM 2370 C CA . ILE A 1 302 ? -12.230 -2.492 10.288 1.00 93.31 302 ILE A CA 1
ATOM 2371 C C . ILE A 1 302 ? -13.018 -3.410 11.213 1.00 93.31 302 ILE A C 1
ATOM 2373 O O . ILE A 1 302 ? -12.659 -4.568 11.428 1.00 93.31 302 ILE A O 1
ATOM 2377 N N . GLN A 1 303 ? -14.121 -2.888 11.748 1.00 92.06 303 GLN A N 1
ATOM 2378 C CA . GLN A 1 303 ? -15.106 -3.699 12.447 1.00 92.06 303 GLN A CA 1
ATOM 2379 C C . GLN A 1 303 ? -16.127 -4.247 11.445 1.00 92.06 303 GLN A C 1
ATOM 2381 O O . GLN A 1 303 ? -16.795 -3.485 10.743 1.00 92.06 303 GLN A O 1
ATOM 2386 N N . THR A 1 304 ? -16.244 -5.570 11.398 1.00 90.69 304 THR A N 1
ATOM 2387 C CA . THR A 1 304 ? -17.224 -6.299 10.586 1.00 90.69 304 THR A CA 1
ATOM 2388 C C . THR A 1 304 ? -18.639 -6.159 11.152 1.00 90.69 304 THR A C 1
ATOM 2390 O O . THR A 1 304 ? -18.827 -5.823 12.324 1.00 90.69 304 THR A O 1
ATOM 2393 N N . ASP A 1 305 ? -19.652 -6.484 10.346 1.00 85.31 305 ASP A N 1
ATOM 2394 C CA . ASP A 1 305 ? -21.058 -6.454 10.780 1.00 85.31 305 ASP A CA 1
ATOM 2395 C C . ASP A 1 305 ? -21.360 -7.455 11.908 1.00 85.31 305 ASP A C 1
ATOM 2397 O O . ASP A 1 305 ? -22.269 -7.237 12.707 1.00 85.31 305 ASP A O 1
ATOM 2401 N N . GLY A 1 306 ? -20.570 -8.531 12.009 1.00 83.19 306 GLY A N 1
ATOM 2402 C CA . GLY A 1 306 ? -20.635 -9.504 13.105 1.00 83.19 306 GLY A CA 1
ATOM 2403 C C . GLY A 1 306 ? -20.024 -9.008 14.420 1.00 83.19 306 GLY A C 1
ATOM 2404 O O . GLY A 1 306 ? -20.107 -9.700 15.429 1.00 83.19 306 GLY A O 1
ATOM 2405 N N . GLY A 1 307 ? -19.415 -7.818 14.424 1.00 87.25 307 GLY A N 1
ATOM 2406 C CA . GLY A 1 307 ? -18.751 -7.226 15.585 1.00 87.25 307 GLY A CA 1
ATOM 2407 C C . GLY A 1 307 ? -17.269 -7.586 15.720 1.00 87.25 307 GLY A C 1
ATOM 2408 O O . GLY A 1 307 ? -16.588 -6.969 16.541 1.00 87.25 307 GLY A O 1
ATOM 2409 N N . ASP A 1 308 ? -16.764 -8.509 14.898 1.00 91.56 308 ASP A N 1
ATOM 2410 C CA . ASP A 1 308 ? -15.354 -8.903 14.862 1.00 91.56 308 ASP A CA 1
ATOM 2411 C C . ASP A 1 308 ? -14.483 -7.832 14.211 1.00 91.56 308 ASP A C 1
ATOM 2413 O O . ASP A 1 308 ? -14.935 -7.096 13.330 1.00 91.56 308 ASP A O 1
ATOM 2417 N N . TRP A 1 309 ? -13.215 -7.785 14.605 1.00 92.50 309 TRP A N 1
ATOM 2418 C CA . TRP A 1 309 ? -12.227 -6.868 14.051 1.00 92.50 309 TRP A CA 1
ATOM 2419 C C . TRP A 1 309 ? -11.303 -7.574 13.065 1.00 92.50 309 TRP A C 1
ATOM 2421 O O . TRP A 1 309 ? -10.857 -8.699 13.295 1.00 92.50 309 TRP A O 1
ATOM 2431 N N . VAL A 1 310 ? -10.990 -6.883 11.974 1.00 94.00 310 VAL A N 1
ATOM 2432 C CA . VAL A 1 310 ? -10.083 -7.364 10.933 1.00 94.00 310 VAL A CA 1
ATOM 2433 C C . VAL A 1 310 ? -9.053 -6.295 10.588 1.00 94.00 310 VAL A C 1
ATOM 2435 O O . VAL A 1 310 ? -9.356 -5.102 10.620 1.00 94.00 310 VAL A O 1
ATOM 2438 N N . GLN A 1 311 ? -7.838 -6.720 10.248 1.00 93.50 311 GLN A N 1
ATOM 2439 C CA . GLN A 1 311 ? -6.823 -5.844 9.661 1.00 93.50 311 GLN A CA 1
ATOM 2440 C C . GLN A 1 311 ? -6.922 -5.970 8.149 1.00 93.50 311 GLN A C 1
ATOM 2442 O O . GLN A 1 311 ? -6.941 -7.082 7.614 1.00 93.50 311 GLN A O 1
ATOM 2447 N N . VAL A 1 312 ? -7.001 -4.838 7.470 1.00 94.38 312 VAL A N 1
ATOM 2448 C CA . VAL A 1 312 ? -7.078 -4.761 6.021 1.00 94.38 312 VAL A CA 1
ATOM 2449 C C . VAL A 1 312 ? -5.796 -4.121 5.525 1.00 94.38 312 VAL A C 1
ATOM 2451 O O . VAL A 1 312 ? -5.464 -3.004 5.914 1.00 94.38 312 VAL A O 1
ATOM 2454 N N . VAL A 1 313 ? -5.060 -4.864 4.703 1.00 94.69 313 VAL A N 1
ATOM 2455 C CA . VAL A 1 313 ? -3.793 -4.421 4.115 1.00 94.69 313 VAL A CA 1
ATOM 2456 C C . VAL A 1 313 ? -3.924 -4.467 2.610 1.00 94.69 313 VAL A C 1
ATOM 2458 O O . VAL A 1 313 ? -4.282 -5.499 2.040 1.00 94.69 313 VAL A O 1
ATOM 2461 N N . ALA A 1 314 ? -3.638 -3.354 1.958 1.00 94.69 314 ALA A N 1
ATOM 2462 C CA . ALA A 1 314 ? -3.751 -3.260 0.519 1.00 94.69 314 ALA A CA 1
ATOM 2463 C C . ALA A 1 314 ? -2.589 -3.951 -0.210 1.00 94.69 314 ALA A C 1
ATOM 2465 O O . ALA A 1 314 ? -1.446 -4.014 0.254 1.00 94.69 314 ALA A O 1
ATOM 2466 N N . LEU A 1 315 ? -2.908 -4.479 -1.389 1.00 94.25 315 LEU A N 1
ATOM 2467 C CA . LEU A 1 315 ? -1.972 -5.095 -2.314 1.00 94.25 315 LEU A CA 1
ATOM 2468 C C . LEU A 1 315 ? -1.791 -4.183 -3.526 1.00 94.25 315 LEU A C 1
ATOM 2470 O O . LEU A 1 315 ? -2.758 -3.746 -4.149 1.00 94.25 315 LEU A O 1
ATOM 2474 N N . ILE A 1 316 ? -0.540 -3.921 -3.868 1.00 93.00 316 ILE A N 1
ATOM 2475 C CA . ILE A 1 316 ? -0.113 -3.138 -5.020 1.00 93.00 316 ILE A CA 1
ATOM 2476 C C . ILE A 1 316 ? 0.348 -4.118 -6.097 1.00 93.00 316 ILE A C 1
ATOM 2478 O O . ILE A 1 316 ? 1.366 -4.792 -5.938 1.00 93.00 316 ILE A O 1
ATOM 2482 N N . ASP A 1 317 ? -0.376 -4.178 -7.203 1.00 92.06 317 ASP A N 1
ATOM 2483 C CA . ASP A 1 317 ? 0.036 -4.904 -8.400 1.00 92.06 317 ASP A CA 1
ATOM 2484 C C . ASP A 1 317 ? 0.862 -3.971 -9.289 1.00 92.06 317 ASP A C 1
ATOM 2486 O O . ASP A 1 317 ? 0.526 -2.801 -9.456 1.00 92.06 317 ASP A O 1
ATOM 2490 N N . TRP A 1 318 ? 1.957 -4.463 -9.860 1.00 88.81 318 TRP A N 1
ATOM 2491 C CA . TRP A 1 318 ? 2.777 -3.681 -10.782 1.00 88.81 318 TRP A CA 1
ATOM 2492 C C . TRP A 1 318 ? 2.450 -4.073 -12.215 1.00 88.81 318 TRP A C 1
ATOM 2494 O O . TRP A 1 318 ? 2.703 -5.198 -12.633 1.00 88.81 318 TRP A O 1
ATOM 2504 N N . ASP A 1 319 ? 1.887 -3.128 -12.961 1.00 85.75 319 ASP A N 1
ATOM 2505 C CA . ASP A 1 319 ? 1.480 -3.317 -14.352 1.00 85.75 319 ASP A CA 1
ATOM 2506 C C . ASP A 1 319 ? 2.481 -2.626 -15.298 1.00 85.75 319 ASP A C 1
ATOM 2508 O O . ASP A 1 319 ? 3.224 -1.723 -14.899 1.00 85.75 319 ASP A O 1
ATOM 2512 N N . GLY A 1 320 ? 2.519 -3.049 -16.561 1.00 78.31 320 GLY A N 1
ATOM 2513 C CA . GLY A 1 320 ? 3.414 -2.524 -17.595 1.00 78.31 320 GLY A CA 1
ATOM 2514 C C . GLY A 1 320 ? 4.522 -3.482 -18.045 1.00 78.31 320 GLY A C 1
ATOM 2515 O O . GLY A 1 320 ? 4.583 -4.653 -17.678 1.00 78.31 320 GLY A O 1
ATOM 2516 N N . ILE A 1 321 ? 5.410 -2.980 -18.906 1.00 73.88 321 ILE A N 1
ATOM 2517 C CA . ILE A 1 321 ? 6.504 -3.766 -19.491 1.00 73.88 321 ILE A CA 1
ATOM 2518 C C . ILE A 1 321 ? 7.746 -3.564 -18.632 1.00 73.88 321 ILE A C 1
ATOM 2520 O O . ILE A 1 321 ? 8.272 -2.454 -18.583 1.00 73.88 321 ILE A O 1
ATOM 2524 N N . PHE A 1 322 ? 8.253 -4.624 -18.000 1.00 69.06 322 PHE A N 1
ATOM 2525 C CA . PHE A 1 322 ? 9.524 -4.588 -17.270 1.00 69.06 322 PHE A CA 1
ATOM 2526 C C . PHE A 1 322 ? 10.635 -3.990 -18.158 1.00 69.06 322 PHE A C 1
ATOM 2528 O O . PHE A 1 322 ? 10.881 -4.533 -19.242 1.00 69.06 322 PHE A O 1
ATOM 2535 N N . PRO A 1 323 ? 11.312 -2.889 -17.765 1.00 69.69 323 PRO A N 1
ATOM 2536 C CA . PRO A 1 323 ? 11.413 -2.284 -16.423 1.00 69.69 323 PRO A CA 1
ATOM 2537 C C . PRO A 1 323 ? 10.523 -1.044 -16.147 1.00 69.69 323 PRO A C 1
ATOM 2539 O O . PRO A 1 323 ? 10.643 -0.428 -15.091 1.00 69.69 323 PRO A O 1
ATOM 2542 N N . PHE A 1 324 ? 9.659 -0.632 -17.075 1.00 75.25 324 PHE A N 1
ATOM 2543 C CA . PHE A 1 324 ? 8.775 0.537 -16.951 1.00 75.25 324 PHE A CA 1
ATOM 2544 C C . PHE A 1 324 ? 7.414 0.150 -16.366 1.00 75.25 324 PHE A C 1
ATOM 2546 O O . PHE A 1 324 ? 6.381 0.240 -17.032 1.00 75.25 324 PHE A O 1
ATOM 2553 N N . THR A 1 325 ? 7.423 -0.312 -15.121 1.00 83.94 325 THR A N 1
ATOM 2554 C CA . THR A 1 325 ? 6.203 -0.692 -14.403 1.00 83.94 325 THR A CA 1
ATOM 2555 C C . THR A 1 325 ? 5.620 0.484 -13.624 1.00 83.94 325 THR A C 1
ATOM 2557 O O . THR A 1 325 ? 6.360 1.347 -13.145 1.00 83.94 325 THR A O 1
ATOM 2560 N N . TYR A 1 326 ? 4.304 0.496 -13.444 1.00 87.56 326 TYR A N 1
ATOM 2561 C CA . TYR A 1 326 ? 3.588 1.456 -12.607 1.00 87.56 326 TYR A CA 1
ATOM 2562 C C . TYR A 1 326 ? 2.669 0.721 -11.618 1.00 87.56 326 TYR A C 1
ATOM 2564 O O . TYR A 1 326 ? 2.211 -0.385 -11.915 1.00 87.56 326 TYR A O 1
ATOM 2572 N N . PRO A 1 327 ? 2.424 1.291 -10.427 1.00 91.88 327 PRO A N 1
ATOM 2573 C CA . PRO A 1 327 ? 1.618 0.640 -9.411 1.00 91.88 327 PRO A CA 1
ATOM 2574 C C . PRO A 1 327 ? 0.120 0.745 -9.739 1.00 91.88 327 PRO A C 1
ATOM 2576 O O . PRO A 1 327 ? -0.387 1.764 -10.217 1.00 91.88 327 PRO A O 1
ATOM 2579 N N . ARG A 1 328 ? -0.609 -0.325 -9.449 1.00 92.31 328 ARG A N 1
ATOM 2580 C CA . ARG A 1 328 ? -2.051 -0.472 -9.616 1.00 92.31 328 ARG A CA 1
ATOM 2581 C C . ARG A 1 328 ? -2.619 -1.155 -8.379 1.00 92.31 328 ARG A C 1
ATOM 2583 O O . ARG A 1 328 ? -1.946 -1.928 -7.707 1.00 92.31 328 ARG A O 1
ATOM 2590 N N . PHE A 1 329 ? -3.875 -0.873 -8.068 1.00 93.62 329 PHE A N 1
ATOM 2591 C CA . PHE A 1 329 ? -4.560 -1.543 -6.972 1.00 93.62 329 PHE A CA 1
ATOM 2592 C C . PHE A 1 329 ? -4.814 -3.024 -7.307 1.00 93.62 329 PHE A C 1
ATOM 2594 O O . PHE A 1 329 ? -5.519 -3.330 -8.269 1.00 93.62 329 PHE A O 1
ATOM 2601 N N . GLY A 1 330 ? -4.213 -3.922 -6.524 1.00 92.25 330 GLY A N 1
ATOM 2602 C CA . GLY A 1 330 ? -4.227 -5.377 -6.710 1.00 92.25 330 GLY A CA 1
ATOM 2603 C C . GLY A 1 330 ? -5.213 -6.137 -5.819 1.00 92.25 330 GLY A C 1
ATOM 2604 O O . GLY A 1 330 ? -5.359 -7.353 -5.956 1.00 92.25 330 GLY A O 1
ATOM 2605 N N . GLY A 1 331 ? -5.892 -5.438 -4.907 1.00 94.56 331 GLY A N 1
ATOM 2606 C CA . GLY A 1 331 ? -6.841 -6.008 -3.951 1.00 94.56 331 GLY A CA 1
ATOM 2607 C C . GLY A 1 331 ? -6.432 -5.759 -2.503 1.00 94.56 331 GLY A C 1
ATOM 2608 O O . GLY A 1 331 ? -5.597 -4.899 -2.220 1.00 94.56 331 GLY A O 1
ATOM 2609 N N . VAL A 1 332 ? -7.022 -6.514 -1.578 1.00 95.56 332 VAL A N 1
ATOM 2610 C CA . VAL A 1 332 ? -6.748 -6.385 -0.140 1.00 95.56 332 VAL A CA 1
ATOM 2611 C C . VAL A 1 332 ? -6.616 -7.736 0.544 1.00 95.56 332 VAL A C 1
ATOM 2613 O O . VAL A 1 332 ? -7.389 -8.664 0.301 1.00 95.56 332 VAL A O 1
ATOM 2616 N N . PHE A 1 333 ? -5.658 -7.833 1.453 1.00 95.62 333 PHE A N 1
ATOM 2617 C CA . PHE A 1 333 ? -5.601 -8.892 2.441 1.00 95.62 333 PHE A CA 1
ATOM 2618 C C . PHE A 1 333 ? -6.472 -8.535 3.635 1.00 95.62 333 PHE A C 1
ATOM 2620 O O . PHE A 1 333 ? -6.333 -7.462 4.215 1.00 95.62 333 PHE A O 1
ATOM 2627 N N . VAL A 1 334 ? -7.334 -9.466 4.029 1.00 94.88 334 VAL A N 1
ATOM 2628 C CA . VAL A 1 334 ? -8.112 -9.391 5.262 1.00 94.88 334 VAL A CA 1
ATOM 2629 C C . VAL A 1 334 ? -7.542 -10.404 6.240 1.00 94.88 334 VAL A C 1
ATOM 2631 O O . VAL A 1 334 ? -7.536 -11.613 5.987 1.00 94.88 334 VAL A O 1
ATOM 2634 N N . VAL A 1 335 ? -7.058 -9.889 7.362 1.00 93.44 335 VAL A N 1
ATOM 2635 C CA . VAL A 1 335 ? -6.439 -10.650 8.442 1.00 93.44 335 VAL A CA 1
ATOM 2636 C C . VAL A 1 335 ? -7.420 -10.648 9.610 1.00 93.44 335 VAL A C 1
ATOM 2638 O O . VAL A 1 335 ? -7.645 -9.594 10.213 1.00 93.44 335 VAL A O 1
ATOM 2641 N N . PRO A 1 336 ? -8.046 -11.791 9.920 1.00 92.12 336 PRO A N 1
ATOM 2642 C CA . PRO A 1 336 ? -8.989 -11.867 11.022 1.00 92.12 336 PRO A CA 1
ATOM 2643 C C . PRO A 1 336 ? -8.289 -11.749 12.379 1.00 92.12 336 PRO A C 1
ATOM 2645 O O . PRO A 1 336 ? -7.070 -11.900 12.501 1.00 92.12 336 PRO A O 1
ATOM 2648 N N . GLU A 1 337 ? -9.089 -11.509 13.416 1.00 88.81 337 GLU A N 1
ATOM 2649 C CA . GLU A 1 337 ? -8.671 -11.712 14.800 1.00 88.81 337 GLU A CA 1
ATOM 2650 C C . GLU A 1 337 ? -8.123 -13.135 15.008 1.00 88.81 337 GLU A C 1
ATOM 2652 O O . GLU A 1 337 ? -8.501 -14.090 14.313 1.00 88.81 337 GLU A O 1
ATOM 2657 N N . ARG A 1 338 ? -7.225 -13.279 15.985 1.00 82.06 338 ARG A N 1
ATOM 2658 C CA . ARG A 1 338 ? -6.674 -14.566 16.398 1.00 82.06 338 ARG A CA 1
ATOM 2659 C C . ARG A 1 338 ? -7.812 -15.561 16.664 1.00 82.06 338 ARG A C 1
ATOM 2661 O O . ARG A 1 338 ? -8.835 -15.217 17.246 1.00 82.06 338 ARG A O 1
ATOM 2668 N N . ASP A 1 339 ? -7.628 -16.786 16.177 1.00 77.94 339 ASP A N 1
ATOM 2669 C CA . ASP A 1 339 ? -8.558 -17.920 16.290 1.00 77.94 339 ASP A CA 1
ATOM 2670 C C . ASP A 1 339 ? -9.896 -17.793 15.525 1.00 77.94 339 ASP A C 1
ATOM 2672 O O . ASP A 1 339 ? -10.670 -18.751 15.503 1.00 77.94 339 ASP A O 1
ATOM 2676 N N . LYS A 1 340 ? -10.163 -16.675 14.826 1.00 81.94 340 LYS A N 1
ATOM 2677 C CA . LYS A 1 340 ? -11.421 -16.460 14.076 1.00 81.94 340 LYS A CA 1
ATOM 2678 C C . LYS A 1 340 ? -11.349 -16.778 12.581 1.00 81.94 340 LYS A C 1
ATOM 2680 O O . LYS A 1 340 ? -12.371 -16.760 11.898 1.00 81.94 340 LYS A O 1
ATOM 2685 N N . GLY A 1 341 ? -10.171 -17.102 12.048 1.00 82.62 341 GLY A N 1
ATOM 2686 C CA . GLY A 1 341 ? -10.044 -17.542 10.661 1.00 82.62 341 GLY A CA 1
ATOM 2687 C C . GLY A 1 341 ? -8.622 -17.518 10.116 1.00 82.62 341 GLY A C 1
ATOM 2688 O O . GLY A 1 341 ? -7.658 -17.280 10.837 1.00 82.62 341 GLY A O 1
ATOM 2689 N N . SER A 1 342 ? -8.514 -17.761 8.810 1.00 88.00 342 SER A N 1
ATOM 2690 C CA . SER A 1 342 ? -7.275 -17.626 8.045 1.00 88.00 342 SER A CA 1
ATOM 2691 C C . SER A 1 342 ? -7.230 -16.288 7.308 1.00 88.00 342 SER A C 1
ATOM 2693 O O . SER A 1 342 ? -8.272 -15.699 7.010 1.00 88.00 342 SER A O 1
ATOM 2695 N N . ILE A 1 343 ? -6.023 -15.844 6.960 1.00 92.81 343 ILE A N 1
ATOM 2696 C CA . ILE A 1 343 ? -5.815 -14.700 6.069 1.00 92.81 343 ILE A CA 1
ATOM 2697 C C . ILE A 1 343 ? -6.486 -15.001 4.721 1.00 92.81 343 ILE A C 1
ATOM 2699 O O . ILE A 1 343 ? -6.436 -16.133 4.231 1.00 92.81 343 ILE A O 1
ATOM 2703 N N . ARG A 1 344 ? -7.159 -14.004 4.139 1.00 93.88 344 ARG A N 1
ATOM 2704 C CA . ARG A 1 344 ? -7.789 -14.113 2.816 1.00 93.88 344 ARG A CA 1
ATOM 2705 C C . ARG A 1 344 ? -7.423 -12.924 1.948 1.00 93.88 344 ARG A C 1
ATOM 2707 O O . ARG A 1 344 ? -7.450 -11.790 2.416 1.00 93.88 344 ARG A O 1
ATOM 2714 N N . LEU A 1 345 ? -7.121 -13.194 0.683 1.00 94.12 345 LEU A N 1
ATOM 2715 C CA . LEU A 1 345 ? -6.950 -12.174 -0.343 1.00 94.12 345 LEU A CA 1
ATOM 2716 C C . LEU A 1 345 ? -8.280 -11.967 -1.070 1.00 94.12 345 LEU A C 1
ATOM 2718 O O . LEU A 1 345 ? -8.811 -12.924 -1.628 1.00 94.12 345 LEU A O 1
ATOM 2722 N N . TYR A 1 346 ? -8.774 -10.732 -1.089 1.00 94.88 346 TYR A N 1
ATOM 2723 C CA . TYR A 1 346 ? -9.899 -10.318 -1.921 1.00 94.88 346 TYR A CA 1
ATOM 2724 C C . TYR A 1 346 ? -9.387 -9.518 -3.109 1.00 94.88 346 TYR A C 1
ATOM 2726 O O . TYR A 1 346 ? -8.662 -8.532 -2.947 1.00 94.88 346 TYR A O 1
ATOM 2734 N N . ARG A 1 347 ? -9.774 -9.942 -4.311 1.00 94.06 347 ARG A N 1
ATOM 2735 C CA . ARG A 1 347 ? -9.458 -9.218 -5.547 1.00 94.06 347 ARG A CA 1
ATOM 2736 C C . ARG A 1 347 ? -10.338 -7.973 -5.689 1.00 94.06 347 ARG A C 1
ATOM 2738 O O . ARG A 1 347 ? -11.416 -7.937 -5.091 1.00 94.06 347 ARG A O 1
ATOM 2745 N N . PRO A 1 348 ? -9.937 -6.974 -6.497 1.00 93.06 348 PRO A N 1
ATOM 2746 C CA . PRO A 1 348 ? -10.724 -5.759 -6.699 1.00 93.06 348 PRO A CA 1
ATOM 2747 C C . PRO A 1 348 ? -12.202 -6.018 -7.039 1.00 93.06 348 PRO A C 1
ATOM 2749 O O . PRO A 1 348 ? -13.078 -5.342 -6.512 1.00 93.06 348 PRO A O 1
ATOM 2752 N N . GLU A 1 349 ? -12.500 -7.049 -7.836 1.00 92.75 349 GLU A N 1
ATOM 2753 C CA . GLU A 1 349 ? -13.867 -7.401 -8.255 1.00 92.75 349 GLU A CA 1
ATOM 2754 C C . GLU A 1 349 ? -14.701 -8.087 -7.153 1.00 92.75 349 GLU A C 1
ATOM 2756 O O . GLU A 1 349 ? -15.918 -8.255 -7.278 1.00 92.75 349 GLU A O 1
ATOM 2761 N N . GLU A 1 350 ? -14.055 -8.549 -6.084 1.00 93.94 350 GLU A N 1
ATOM 2762 C CA . GLU A 1 350 ? -14.699 -9.221 -4.953 1.00 93.94 350 GLU A CA 1
ATOM 2763 C C . GLU A 1 350 ? -15.025 -8.247 -3.821 1.00 93.94 350 GLU A C 1
ATOM 2765 O O . GLU A 1 350 ? -15.954 -8.501 -3.057 1.00 93.94 350 GLU A O 1
ATOM 2770 N N . ILE A 1 351 ? -14.312 -7.120 -3.740 1.00 92.81 351 ILE A N 1
ATOM 2771 C CA . ILE A 1 351 ? -14.454 -6.112 -2.680 1.00 92.81 351 ILE A CA 1
ATOM 2772 C C . ILE A 1 351 ? -15.882 -5.561 -2.612 1.00 92.81 351 ILE A C 1
ATOM 2774 O O . ILE A 1 351 ? -16.451 -5.492 -1.526 1.00 92.81 351 ILE A O 1
ATOM 2778 N N . GLU A 1 352 ? -16.503 -5.252 -3.756 1.00 89.50 352 GLU A N 1
ATOM 2779 C CA . GLU A 1 352 ? -17.886 -4.743 -3.802 1.00 89.50 352 GLU A CA 1
ATOM 2780 C C . GLU A 1 352 ? -18.915 -5.725 -3.218 1.00 89.50 352 GLU A C 1
ATOM 2782 O O . GLU A 1 352 ? -19.993 -5.315 -2.783 1.00 89.50 352 GLU A O 1
ATOM 2787 N N . LYS A 1 353 ? -18.594 -7.026 -3.195 1.00 92.56 353 LYS A N 1
ATOM 2788 C CA . LYS A 1 353 ? -19.474 -8.085 -2.679 1.00 92.56 353 LYS A CA 1
ATOM 2789 C C . LYS A 1 353 ? -19.348 -8.262 -1.167 1.00 92.56 353 LYS A C 1
ATOM 2791 O O . LYS A 1 353 ? -20.182 -8.947 -0.576 1.00 92.56 353 LYS A O 1
ATOM 2796 N N . VAL A 1 354 ? -18.317 -7.688 -0.545 1.00 92.81 354 VAL A N 1
ATOM 2797 C CA . VAL A 1 354 ? -18.035 -7.827 0.886 1.00 92.81 354 VAL A CA 1
ATOM 2798 C C . VAL A 1 354 ? -18.591 -6.607 1.634 1.00 92.81 354 VAL A C 1
ATOM 2800 O O . VAL A 1 354 ? -18.050 -5.511 1.489 1.00 92.81 354 VAL A O 1
ATOM 2803 N N . PRO A 1 355 ? -19.633 -6.765 2.475 1.00 90.69 355 PRO A N 1
ATOM 2804 C CA . PRO A 1 355 ? -20.356 -5.634 3.064 1.00 90.69 355 PRO A CA 1
ATOM 2805 C C . PRO A 1 355 ? -19.489 -4.643 3.851 1.00 90.69 355 PRO A C 1
ATOM 2807 O O . PRO A 1 355 ? -19.641 -3.438 3.682 1.00 90.69 355 PRO A O 1
ATOM 2810 N N . PHE A 1 356 ? -18.545 -5.133 4.663 1.00 91.50 356 PHE A N 1
ATOM 2811 C CA . PHE A 1 356 ? -17.705 -4.274 5.507 1.00 91.50 356 PHE A CA 1
ATOM 2812 C C . PHE A 1 356 ? -16.561 -3.576 4.748 1.00 91.50 356 PHE A C 1
ATOM 2814 O O . PHE A 1 356 ? -16.006 -2.602 5.254 1.00 91.50 356 PHE A O 1
ATOM 2821 N N . LEU A 1 357 ? -16.201 -4.064 3.555 1.00 92.94 357 LEU A N 1
ATOM 2822 C CA . LEU A 1 357 ? -15.193 -3.446 2.682 1.00 92.94 357 LEU A CA 1
ATOM 2823 C C . LEU A 1 357 ? -15.807 -2.436 1.710 1.00 92.94 357 LEU A C 1
ATOM 2825 O O . LEU A 1 357 ? -15.101 -1.583 1.172 1.00 92.94 357 LEU A O 1
ATOM 2829 N N . LYS A 1 358 ? -17.116 -2.531 1.482 1.00 90.69 358 LYS A N 1
ATOM 2830 C CA . LYS A 1 358 ? -17.844 -1.633 0.600 1.00 90.69 358 LYS A CA 1
ATOM 2831 C C . LYS A 1 358 ? -17.772 -0.189 1.114 1.00 90.69 358 LYS A C 1
ATOM 2833 O O . LYS A 1 358 ? -17.877 0.063 2.313 1.00 90.69 358 LYS A O 1
ATOM 2838 N N . ASP A 1 359 ? -17.608 0.757 0.191 1.00 89.25 359 ASP A N 1
ATOM 2839 C CA . ASP A 1 359 ? -17.536 2.204 0.441 1.00 89.25 359 ASP A CA 1
ATOM 2840 C C . ASP A 1 359 ? -16.356 2.654 1.337 1.00 89.25 359 ASP A C 1
ATOM 2842 O O . ASP A 1 359 ? -16.352 3.789 1.824 1.00 89.25 359 ASP A O 1
ATOM 2846 N N . GLN A 1 360 ? -15.361 1.786 1.565 1.00 91.62 360 GLN A N 1
ATOM 2847 C CA . GLN A 1 360 ? -14.130 2.100 2.299 1.00 91.62 360 GLN A CA 1
ATOM 2848 C C . GLN A 1 360 ? -13.035 2.612 1.367 1.00 91.62 360 GLN A C 1
ATOM 2850 O O . GLN A 1 360 ? -12.977 2.237 0.196 1.00 91.62 360 GLN A O 1
ATOM 2855 N N . ASN A 1 361 ? -12.118 3.414 1.913 1.00 91.19 361 ASN A N 1
ATOM 2856 C CA . ASN A 1 361 ? -10.902 3.758 1.195 1.00 91.19 361 ASN A CA 1
ATOM 2857 C C . ASN A 1 361 ? -9.900 2.625 1.407 1.00 91.19 361 ASN A C 1
ATOM 2859 O O . ASN A 1 361 ? -9.336 2.488 2.487 1.00 91.19 361 ASN A O 1
ATOM 2863 N N . LEU A 1 362 ? -9.734 1.798 0.382 1.00 93.06 362 LEU A N 1
ATOM 2864 C CA . LEU A 1 362 ? -8.788 0.682 0.382 1.00 93.06 362 LEU A CA 1
ATOM 2865 C C . LEU A 1 362 ? -7.569 0.963 -0.500 1.00 93.06 362 LEU A C 1
ATOM 2867 O O . LEU A 1 362 ? -6.703 0.103 -0.633 1.00 93.06 362 LEU A O 1
ATOM 2871 N N . LEU A 1 363 ? -7.525 2.135 -1.140 1.00 92.56 363 LEU A N 1
ATOM 2872 C CA . LEU A 1 363 ? -6.451 2.522 -2.038 1.00 92.56 363 LEU A CA 1
ATOM 2873 C C . LEU A 1 363 ? -5.262 3.049 -1.215 1.00 92.56 363 LEU A C 1
ATOM 2875 O O . LEU A 1 363 ? -5.435 4.018 -0.476 1.00 92.56 363 LEU A O 1
ATOM 2879 N N . PRO A 1 364 ? -4.062 2.455 -1.356 1.00 92.38 364 PRO A N 1
ATOM 2880 C CA . PRO A 1 364 ? -2.850 2.969 -0.728 1.00 92.38 364 PRO A CA 1
ATOM 2881 C C . PRO A 1 364 ? -2.574 4.423 -1.093 1.00 92.38 364 PRO A C 1
ATOM 2883 O O . PRO A 1 364 ? -2.642 4.787 -2.273 1.00 92.38 364 PRO A O 1
ATOM 2886 N N . GLU A 1 365 ? -2.145 5.212 -0.111 1.00 90.31 365 GLU A N 1
ATOM 2887 C CA . GLU A 1 365 ? -1.675 6.588 -0.298 1.00 90.31 365 GLU A CA 1
ATOM 2888 C C . GLU A 1 365 ? -0.571 6.644 -1.359 1.00 90.31 365 GLU A C 1
ATOM 2890 O O . GLU A 1 365 ? -0.617 7.470 -2.265 1.00 90.31 365 GLU A O 1
ATOM 2895 N N . ALA A 1 366 ? 0.357 5.680 -1.346 1.00 89.25 366 ALA A N 1
ATOM 2896 C CA . ALA A 1 366 ? 1.448 5.602 -2.318 1.00 89.25 366 ALA A CA 1
ATOM 2897 C C . ALA A 1 366 ? 0.968 5.445 -3.776 1.00 89.25 366 ALA A C 1
ATOM 2899 O O . ALA A 1 366 ? 1.609 5.954 -4.699 1.00 89.25 366 ALA A O 1
ATOM 2900 N N . ILE A 1 367 ? -0.146 4.733 -4.004 1.00 92.44 367 ILE A N 1
ATOM 2901 C CA . ILE A 1 367 ? -0.740 4.618 -5.343 1.00 92.44 367 ILE A CA 1
ATOM 2902 C C . ILE A 1 367 ? -1.367 5.956 -5.735 1.00 92.44 367 ILE A C 1
ATOM 2904 O O . ILE A 1 367 ? -1.154 6.436 -6.851 1.00 92.44 367 ILE A O 1
ATOM 2908 N N . SER A 1 368 ? -2.124 6.561 -4.826 1.00 91.94 368 SER A N 1
ATOM 2909 C CA . SER A 1 368 ? -2.768 7.846 -5.076 1.00 91.94 368 SER A CA 1
ATOM 2910 C C . SER A 1 368 ? -1.765 8.954 -5.341 1.00 91.94 368 SER A C 1
ATOM 2912 O O . SER A 1 368 ? -1.953 9.698 -6.300 1.00 91.94 368 SER A O 1
ATOM 2914 N N . ASP A 1 369 ? -0.659 9.000 -4.600 1.00 90.94 369 ASP A N 1
ATOM 2915 C CA . ASP A 1 369 ? 0.407 9.984 -4.788 1.00 90.94 369 ASP A CA 1
ATOM 2916 C C . ASP A 1 369 ? 1.028 9.842 -6.166 1.00 90.94 369 ASP A C 1
ATOM 2918 O O . ASP A 1 369 ? 1.253 10.828 -6.870 1.00 90.94 369 ASP A O 1
ATOM 2922 N N . PHE A 1 370 ? 1.257 8.599 -6.586 1.00 91.56 370 PHE A N 1
ATOM 2923 C CA . PHE A 1 370 ? 1.796 8.301 -7.900 1.00 91.56 370 PHE A CA 1
ATOM 2924 C C . PHE A 1 370 ? 0.859 8.787 -9.018 1.00 91.56 370 PHE A C 1
ATOM 2926 O O . PHE A 1 370 ? 1.301 9.458 -9.953 1.00 91.56 370 PHE A O 1
ATOM 2933 N N . TYR A 1 371 ? -0.445 8.513 -8.928 1.00 92.00 371 TYR A N 1
ATOM 2934 C CA . TYR A 1 371 ? -1.406 8.971 -9.938 1.00 92.00 371 TYR A CA 1
ATOM 2935 C C . TYR A 1 371 ? -1.671 10.478 -9.883 1.00 92.00 371 TYR A C 1
ATOM 2937 O O . TYR A 1 371 ? -1.827 11.112 -10.930 1.00 92.00 371 TYR A O 1
ATOM 2945 N N . ALA A 1 372 ? -1.681 11.074 -8.694 1.00 91.25 372 ALA A N 1
ATOM 2946 C CA . ALA A 1 372 ? -1.791 12.513 -8.517 1.00 91.25 372 ALA A CA 1
ATOM 2947 C C . ALA A 1 372 ? -0.566 13.231 -9.098 1.00 91.25 372 ALA A C 1
ATOM 2949 O O . ALA A 1 372 ? -0.706 14.240 -9.786 1.00 91.25 372 ALA A O 1
ATOM 2950 N N . GLU A 1 373 ? 0.637 12.681 -8.929 1.00 91.12 373 GLU A N 1
ATOM 2951 C CA . GLU A 1 373 ? 1.843 13.233 -9.538 1.00 91.12 373 GLU A CA 1
ATOM 2952 C C . GLU A 1 373 ? 1.831 13.074 -11.063 1.00 91.12 373 GLU A C 1
ATOM 2954 O O . GLU A 1 373 ? 2.287 13.966 -11.783 1.00 91.12 373 GLU A O 1
ATOM 2959 N N . ALA A 1 374 ? 1.264 11.982 -11.582 1.00 91.50 374 ALA A N 1
ATOM 2960 C CA . ALA A 1 374 ? 1.142 11.744 -13.018 1.00 91.50 374 ALA A CA 1
ATOM 2961 C C . ALA A 1 374 ? 0.349 12.855 -13.739 1.00 91.50 374 ALA A C 1
ATOM 2963 O O . ALA A 1 374 ? 0.604 13.126 -14.916 1.00 91.50 374 ALA A O 1
ATOM 2964 N N . TRP A 1 375 ? -0.533 13.582 -13.038 1.00 90.00 375 TRP A N 1
ATOM 2965 C CA . TRP A 1 375 ? -1.248 14.745 -13.585 1.00 90.00 375 TRP A CA 1
ATOM 2966 C C . TRP A 1 375 ? -0.347 15.886 -14.059 1.00 90.00 375 TRP A C 1
ATOM 2968 O O . TRP A 1 375 ? -0.798 16.723 -14.846 1.00 90.00 375 TRP A O 1
ATOM 2978 N N . LYS A 1 376 ? 0.936 15.902 -13.683 1.00 88.94 376 LYS A N 1
ATOM 2979 C CA . LYS A 1 376 ? 1.922 16.836 -14.244 1.00 88.94 376 LYS A CA 1
ATOM 2980 C C . LYS A 1 376 ? 2.066 16.742 -15.767 1.00 88.94 376 LYS A C 1
ATOM 2982 O O . LYS A 1 376 ? 2.536 17.689 -16.395 1.00 88.94 376 LYS A O 1
ATOM 2987 N N . PHE A 1 377 ? 1.647 15.623 -16.361 1.00 89.69 377 PHE A N 1
ATOM 2988 C CA . PHE A 1 377 ? 1.639 15.390 -17.805 1.00 89.69 377 PHE A CA 1
ATOM 2989 C C . PHE A 1 377 ? 0.324 15.786 -18.494 1.00 89.69 377 PHE A C 1
ATOM 2991 O O . PHE A 1 377 ? 0.109 15.415 -19.647 1.00 89.69 377 PHE A O 1
ATOM 2998 N N . ASN A 1 378 ? -0.538 16.577 -17.848 1.00 88.00 378 ASN A N 1
ATOM 2999 C CA . ASN A 1 378 ? -1.789 17.070 -18.439 1.00 88.00 378 ASN A CA 1
ATOM 3000 C C . ASN A 1 378 ? -1.619 17.824 -19.774 1.00 88.00 378 ASN A C 1
ATOM 3002 O O . ASN A 1 378 ? -2.491 17.748 -20.635 1.00 88.00 378 ASN A O 1
ATOM 3006 N N . GLN A 1 379 ? -0.485 18.498 -19.981 1.00 85.62 379 GLN A N 1
ATOM 3007 C CA . GLN A 1 379 ? -0.116 19.163 -21.239 1.00 85.62 379 GLN A CA 1
ATOM 3008 C C . GLN A 1 379 ? 0.755 18.284 -22.159 1.00 85.62 379 GLN A C 1
ATOM 3010 O O . GLN A 1 379 ? 1.367 18.772 -23.112 1.00 85.62 379 GLN A O 1
ATOM 3015 N N . GLY A 1 380 ? 0.834 16.984 -21.876 1.00 85.00 380 GLY A N 1
ATOM 3016 C CA . GLY A 1 380 ? 1.658 16.012 -22.585 1.00 85.00 380 GLY A CA 1
ATOM 3017 C C . GLY A 1 380 ? 3.141 16.053 -22.204 1.00 85.00 380 GLY A C 1
ATOM 3018 O O . GLY A 1 380 ? 3.622 16.935 -21.489 1.00 85.00 380 GLY A O 1
ATOM 3019 N N . PHE A 1 381 ? 3.899 15.090 -22.734 1.00 84.44 381 PHE A N 1
ATOM 3020 C CA . PHE A 1 381 ? 5.327 14.917 -22.434 1.00 84.44 381 PHE A CA 1
ATOM 3021 C C . PHE A 1 381 ? 6.175 16.156 -22.783 1.00 84.44 381 PHE A C 1
ATOM 3023 O O . PHE A 1 381 ? 7.079 16.549 -22.047 1.00 84.44 381 PHE A O 1
ATOM 3030 N N . TRP A 1 382 ? 5.848 16.835 -23.886 1.00 82.12 382 TRP A N 1
ATOM 3031 C CA . TRP A 1 382 ? 6.536 18.063 -24.295 1.00 82.12 382 TRP A CA 1
ATOM 3032 C C . TRP A 1 382 ? 6.244 19.258 -23.378 1.00 82.12 382 TRP A C 1
ATOM 3034 O O . TRP A 1 382 ? 7.099 20.138 -23.247 1.00 82.12 382 TRP A O 1
ATOM 3044 N N . GLY A 1 383 ? 5.066 19.299 -22.744 1.00 76.69 383 GLY A N 1
ATOM 3045 C CA . GLY A 1 383 ? 4.717 20.306 -21.738 1.00 76.69 383 GLY A CA 1
ATOM 3046 C C . GLY A 1 383 ? 5.620 20.201 -20.509 1.00 76.69 383 GLY A C 1
ATOM 3047 O O . GLY A 1 383 ? 6.199 21.204 -20.081 1.00 76.69 383 GLY A O 1
ATOM 3048 N N . TRP A 1 384 ? 5.853 18.969 -20.046 1.00 79.12 384 TRP A N 1
ATOM 3049 C CA . TRP A 1 384 ? 6.817 18.656 -18.988 1.00 79.12 384 TRP A CA 1
ATOM 3050 C C . TRP A 1 384 ? 8.251 19.057 -19.361 1.00 79.12 384 TRP A C 1
ATOM 3052 O O . TRP A 1 384 ? 8.888 19.796 -18.609 1.00 79.12 384 TRP A O 1
ATOM 3062 N N . PHE A 1 385 ? 8.738 18.685 -20.555 1.00 78.69 385 PHE A N 1
ATOM 3063 C CA . PHE A 1 385 ? 10.098 19.045 -20.999 1.00 78.69 385 PHE A CA 1
ATOM 3064 C C . PHE A 1 385 ? 10.319 20.568 -21.025 1.00 78.69 385 PHE A C 1
ATOM 3066 O O . PHE A 1 385 ? 11.405 21.069 -20.741 1.00 78.69 385 PHE A O 1
ATOM 3073 N N . ARG A 1 386 ? 9.263 21.326 -21.338 1.00 80.06 386 ARG A N 1
ATOM 3074 C CA . ARG A 1 386 ? 9.268 22.795 -21.392 1.00 80.06 386 ARG A CA 1
ATOM 3075 C C . ARG A 1 386 ? 8.928 23.459 -20.056 1.00 80.06 386 ARG A C 1
ATOM 3077 O O . ARG A 1 386 ? 8.873 24.687 -20.016 1.00 80.06 386 ARG A O 1
ATOM 3084 N N . ARG A 1 387 ? 8.683 22.676 -18.999 1.00 79.81 387 ARG A N 1
ATOM 3085 C CA . ARG A 1 387 ? 8.254 23.121 -17.664 1.00 79.81 387 ARG A CA 1
ATOM 3086 C C . ARG A 1 387 ? 7.057 24.078 -17.675 1.00 79.81 387 ARG A C 1
ATOM 3088 O O . ARG A 1 387 ? 7.015 25.035 -16.908 1.00 79.81 387 ARG A O 1
ATOM 3095 N N . ARG A 1 388 ? 6.085 23.845 -18.560 1.00 72.81 388 ARG A N 1
ATOM 3096 C CA . ARG A 1 388 ? 4.885 24.684 -18.693 1.00 72.81 388 ARG A CA 1
ATOM 3097 C C . ARG A 1 388 ? 3.653 23.943 -18.191 1.00 72.81 388 ARG A C 1
ATOM 3099 O O . ARG A 1 388 ? 3.451 22.794 -18.556 1.00 72.81 388 ARG A O 1
ATOM 3106 N N . GLY A 1 389 ? 2.855 24.619 -17.360 1.00 69.31 389 GLY A N 1
ATOM 3107 C CA . GLY A 1 389 ? 1.557 24.115 -16.895 1.00 69.31 389 GLY A CA 1
ATOM 3108 C C . GLY A 1 389 ? 1.609 22.828 -16.070 1.00 69.31 389 GLY A C 1
ATOM 3109 O O . GLY A 1 389 ? 0.615 22.113 -16.020 1.00 69.31 389 GLY A O 1
ATOM 3110 N N . ILE A 1 390 ? 2.754 22.533 -15.447 1.00 77.88 390 ILE A N 1
ATOM 3111 C CA . ILE A 1 390 ? 2.944 21.356 -14.597 1.00 77.88 390 ILE A CA 1
ATOM 3112 C C . ILE A 1 390 ? 2.124 21.541 -13.318 1.00 77.88 390 ILE A C 1
ATOM 3114 O O . ILE A 1 390 ? 2.401 22.444 -12.527 1.00 77.88 390 ILE A O 1
ATOM 3118 N N . THR A 1 391 ? 1.154 20.659 -13.096 1.00 79.62 391 THR A N 1
ATOM 3119 C CA . THR A 1 391 ? 0.509 20.511 -11.790 1.00 79.62 391 THR A CA 1
ATOM 3120 C C . THR A 1 391 ? 1.474 19.808 -10.840 1.00 79.62 391 THR A C 1
ATOM 3122 O O . THR A 1 391 ? 1.994 18.742 -11.165 1.00 79.62 391 THR A O 1
ATOM 3125 N N . LYS A 1 392 ? 1.734 20.404 -9.674 1.00 81.88 392 LYS A N 1
ATOM 3126 C CA . LYS A 1 392 ? 2.562 19.807 -8.623 1.00 81.88 392 LYS A CA 1
ATOM 3127 C C . LYS A 1 392 ? 1.751 19.731 -7.337 1.00 81.88 392 LYS A C 1
ATOM 3129 O O . LYS A 1 392 ? 1.144 20.723 -6.950 1.00 81.88 392 LYS A O 1
ATOM 3134 N N . ILE A 1 393 ? 1.792 18.574 -6.686 1.00 82.38 393 ILE A N 1
ATOM 3135 C CA . ILE A 1 393 ? 1.233 18.387 -5.348 1.00 82.38 393 ILE A CA 1
ATOM 3136 C C . ILE A 1 393 ? 2.052 19.229 -4.369 1.00 82.38 393 ILE A C 1
ATOM 3138 O O . ILE A 1 393 ? 3.289 19.161 -4.349 1.00 82.38 393 ILE A O 1
ATOM 3142 N N . THR A 1 394 ? 1.377 20.055 -3.578 1.00 79.88 394 THR A N 1
ATOM 3143 C CA . THR A 1 394 ? 2.030 20.860 -2.550 1.00 79.88 394 THR A CA 1
ATOM 3144 C C . THR A 1 394 ? 2.349 19.967 -1.360 1.00 79.88 394 THR A C 1
ATOM 3146 O O . THR A 1 394 ? 1.459 19.555 -0.629 1.00 79.88 394 THR A O 1
ATOM 3149 N N . GLN A 1 395 ? 3.632 19.679 -1.156 1.00 77.50 395 GLN A N 1
ATOM 3150 C CA . GLN A 1 395 ? 4.099 19.002 0.051 1.00 77.50 395 GLN A CA 1
ATOM 3151 C C . GLN A 1 395 ? 4.410 20.046 1.121 1.00 77.50 395 GLN A C 1
ATOM 3153 O O . GLN A 1 395 ? 5.164 20.988 0.864 1.00 77.50 395 GLN A O 1
ATOM 3158 N N . ILE A 1 396 ? 3.835 19.870 2.308 1.00 80.00 396 ILE A N 1
ATOM 3159 C CA . ILE A 1 396 ? 4.113 20.687 3.489 1.00 80.00 396 ILE A CA 1
ATOM 3160 C C . ILE A 1 396 ? 5.043 19.852 4.381 1.00 80.00 396 ILE A C 1
ATOM 3162 O O . ILE A 1 396 ? 4.578 18.884 4.974 1.00 80.00 396 ILE A O 1
ATOM 3166 N N . PRO A 1 397 ? 6.352 20.167 4.464 1.00 73.19 397 PRO A N 1
ATOM 3167 C CA . PRO A 1 397 ? 7.332 19.295 5.125 1.00 73.19 397 PRO A CA 1
ATOM 3168 C C . PRO A 1 397 ? 7.094 19.076 6.625 1.00 73.19 397 PRO A C 1
ATOM 3170 O O . PRO A 1 397 ? 7.599 18.113 7.188 1.00 73.19 397 PRO A O 1
ATOM 3173 N N . GLU A 1 398 ? 6.372 19.993 7.269 1.00 74.81 398 GLU A N 1
ATOM 3174 C CA . GLU A 1 398 ? 6.119 20.005 8.715 1.00 74.81 398 GLU A CA 1
ATOM 3175 C C . GLU A 1 398 ? 4.720 19.481 9.078 1.00 74.81 398 GLU A C 1
ATOM 3177 O O . GLU A 1 398 ? 4.373 19.424 10.258 1.00 74.81 398 GLU A O 1
ATOM 3182 N N . ASP A 1 399 ? 3.903 19.113 8.086 1.00 72.94 399 ASP A N 1
ATOM 3183 C CA . ASP A 1 399 ? 2.561 18.592 8.330 1.00 72.94 399 ASP A CA 1
ATOM 3184 C C . ASP A 1 399 ? 2.621 17.105 8.699 1.00 72.94 399 ASP A C 1
ATOM 3186 O O . ASP A 1 399 ? 3.268 16.300 8.031 1.00 72.94 399 ASP A O 1
ATOM 3190 N N . THR A 1 400 ? 1.941 16.737 9.784 1.00 71.94 400 THR A N 1
ATOM 3191 C CA . THR A 1 400 ? 1.815 15.338 10.225 1.00 71.94 400 THR A CA 1
ATOM 3192 C C . THR A 1 400 ? 0.812 14.568 9.363 1.00 71.94 400 THR A C 1
ATOM 3194 O O . THR A 1 400 ? 0.850 13.343 9.343 1.00 71.94 400 THR A O 1
ATOM 3197 N N . ASN A 1 401 ? -0.083 15.269 8.659 1.00 78.88 401 ASN A N 1
ATOM 3198 C CA . ASN A 1 401 ? -1.092 14.677 7.785 1.00 78.88 401 ASN A CA 1
ATOM 3199 C C . ASN A 1 401 ? -0.917 15.174 6.341 1.00 78.88 401 ASN A C 1
ATOM 3201 O O . ASN A 1 401 ? -1.677 16.043 5.901 1.00 78.88 401 ASN A O 1
ATOM 3205 N N . PRO A 1 402 ? 0.101 14.685 5.609 1.00 82.62 402 PRO A N 1
ATOM 3206 C CA . PRO A 1 402 ? 0.295 15.069 4.218 1.00 82.62 402 PRO A CA 1
ATOM 3207 C C . PRO A 1 402 ? -0.895 14.636 3.349 1.00 82.62 402 PRO A C 1
ATOM 3209 O O . PRO A 1 402 ? -1.643 13.724 3.690 1.00 82.62 402 PRO A O 1
ATOM 3212 N N . GLN A 1 403 ? -1.062 15.293 2.199 1.00 85.69 403 GLN A N 1
ATOM 3213 C CA . GLN A 1 403 ? -1.984 14.815 1.166 1.00 85.69 403 GLN A CA 1
ATOM 3214 C C . GLN A 1 403 ? -1.555 13.410 0.698 1.00 85.69 403 GLN A C 1
ATOM 3216 O O . GLN A 1 403 ? -0.347 13.187 0.593 1.00 85.69 403 GLN A O 1
ATOM 3221 N N . PRO A 1 404 ? -2.499 12.502 0.387 1.00 88.81 404 PRO A N 1
ATOM 3222 C CA . PRO A 1 404 ? -3.928 12.748 0.192 1.00 88.81 404 PRO A CA 1
ATOM 3223 C C . PRO A 1 404 ? -4.757 12.770 1.476 1.00 88.81 404 PRO A C 1
ATOM 3225 O O . PRO A 1 404 ? -4.554 11.999 2.406 1.00 88.81 404 PRO A O 1
ATOM 3228 N N . PHE A 1 405 ? -5.814 13.576 1.469 1.00 87.44 405 PHE A N 1
ATOM 3229 C CA . PHE A 1 405 ? -6.811 13.551 2.533 1.00 87.44 405 PHE A CA 1
ATOM 3230 C C . PHE A 1 405 ? -7.897 12.517 2.226 1.00 87.44 405 PHE A C 1
ATOM 3232 O O . PHE A 1 405 ? -8.503 12.540 1.156 1.00 87.44 405 PHE A O 1
ATOM 3239 N N . THR A 1 406 ? -8.189 11.632 3.180 1.00 88.62 406 THR A N 1
ATOM 3240 C CA . THR A 1 406 ? -9.278 10.650 3.054 1.00 88.62 406 THR A CA 1
ATOM 3241 C C . THR A 1 406 ? -10.562 11.206 3.657 1.00 88.62 406 THR A C 1
ATOM 3243 O O . THR A 1 406 ? -10.610 11.493 4.852 1.00 88.62 406 THR A O 1
ATOM 3246 N N . VAL A 1 407 ? -11.616 11.358 2.848 1.00 87.75 407 VAL A N 1
ATOM 3247 C CA . VAL A 1 407 ? -12.937 11.823 3.303 1.00 87.75 407 VAL A CA 1
ATOM 3248 C C . VAL A 1 407 ? -14.048 11.092 2.555 1.00 87.75 407 VAL A C 1
ATOM 3250 O O . VAL A 1 407 ? -13.881 10.596 1.444 1.00 87.75 407 VAL A O 1
ATOM 3253 N N . TYR A 1 408 ? -15.218 11.026 3.182 1.00 88.94 408 TYR A N 1
ATOM 3254 C CA . TYR A 1 408 ? -16.418 10.487 2.567 1.00 88.94 408 TYR A CA 1
ATOM 3255 C C . TYR A 1 408 ? -17.150 11.507 1.691 1.00 88.94 408 TYR A C 1
ATOM 3257 O O . TYR A 1 408 ? -17.565 12.568 2.178 1.00 88.94 408 TYR A O 1
ATOM 3265 N N . PHE A 1 409 ? -17.429 11.124 0.448 1.00 89.56 409 PHE A N 1
ATOM 3266 C CA . PHE A 1 409 ? -18.191 11.904 -0.520 1.00 89.56 409 PHE A CA 1
ATOM 3267 C C . PHE A 1 409 ? -19.497 11.209 -0.910 1.00 89.56 409 PHE A C 1
ATOM 3269 O O . PHE A 1 409 ? -19.546 9.993 -1.081 1.00 89.56 409 PHE A O 1
ATOM 3276 N N . LYS A 1 410 ? -20.557 12.007 -1.084 1.00 86.31 410 LYS A N 1
ATOM 3277 C CA . LYS A 1 410 ? -21.889 11.530 -1.491 1.00 86.31 410 LYS A CA 1
ATOM 3278 C C . LYS A 1 410 ? -22.025 11.286 -2.995 1.00 86.31 410 LYS A C 1
ATOM 3280 O O . LYS A 1 410 ? -22.891 10.526 -3.400 1.00 86.31 410 LYS A O 1
ATOM 3285 N N . ASP A 1 411 ? -21.251 11.998 -3.813 1.00 85.38 411 ASP A N 1
ATOM 3286 C CA . ASP A 1 411 ? -21.368 11.950 -5.275 1.00 85.38 411 ASP A CA 1
ATOM 3287 C C . ASP A 1 411 ? -20.044 12.327 -5.943 1.00 85.38 411 ASP A C 1
ATOM 3289 O O . ASP A 1 411 ? -19.794 13.500 -6.220 1.00 85.38 411 ASP A O 1
ATOM 3293 N N . VAL A 1 412 ? -19.199 11.329 -6.198 1.00 84.38 412 VAL A N 1
ATOM 3294 C CA . VAL A 1 412 ? -18.018 11.422 -7.062 1.00 84.38 412 VAL A CA 1
ATOM 3295 C C . VAL A 1 412 ? -18.337 10.672 -8.349 1.00 84.38 412 VAL A C 1
ATOM 3297 O O . VAL A 1 412 ? -18.293 9.447 -8.394 1.00 84.38 412 VAL A O 1
ATOM 3300 N N . ALA A 1 413 ? -18.704 11.408 -9.400 1.00 82.12 413 ALA A N 1
ATOM 3301 C CA . ALA A 1 413 ? -19.075 10.832 -10.697 1.00 82.12 413 ALA A CA 1
ATOM 3302 C C . ALA A 1 413 ? -20.165 9.733 -10.606 1.00 82.12 413 ALA A C 1
ATOM 3304 O O . ALA A 1 413 ? -20.100 8.734 -11.325 1.00 82.12 413 ALA A O 1
ATOM 3305 N N . GLY A 1 414 ? -21.166 9.917 -9.734 1.00 81.50 414 GLY A N 1
ATOM 3306 C CA . GLY A 1 414 ? -22.251 8.956 -9.513 1.00 81.50 414 GLY A CA 1
ATOM 3307 C C . GLY A 1 414 ? -21.930 7.831 -8.524 1.00 81.50 414 GLY A C 1
ATOM 3308 O O . GLY A 1 414 ? -22.748 6.927 -8.366 1.00 81.50 414 GLY A O 1
ATOM 3309 N N . GLN A 1 415 ? -20.767 7.872 -7.867 1.00 84.94 415 GLN A N 1
ATOM 3310 C CA . GLN A 1 415 ? -20.378 6.934 -6.816 1.00 84.94 415 GLN A CA 1
ATOM 3311 C C . GLN A 1 415 ? -20.360 7.615 -5.447 1.00 84.94 415 GLN A C 1
ATOM 3313 O O . GLN A 1 415 ? -19.999 8.784 -5.312 1.00 84.94 415 GLN A O 1
ATOM 3318 N N . GLU A 1 416 ? -20.734 6.859 -4.424 1.00 88.94 416 GLU A N 1
ATOM 3319 C CA . GLU A 1 416 ? -20.713 7.280 -3.029 1.00 88.94 416 GLU A CA 1
ATOM 3320 C C . GLU A 1 416 ? -19.682 6.423 -2.280 1.00 88.94 416 GLU A C 1
ATOM 3322 O O . GLU A 1 416 ? -19.607 5.217 -2.505 1.00 88.94 416 GLU A O 1
ATOM 3327 N N . GLY A 1 417 ? -18.863 7.032 -1.417 1.00 89.88 417 GLY A N 1
ATOM 3328 C CA . GLY A 1 417 ? -17.815 6.299 -0.706 1.00 89.88 417 GLY A CA 1
ATOM 3329 C C . GLY A 1 417 ? -16.725 7.168 -0.088 1.00 89.88 417 GLY A C 1
ATOM 3330 O O . GLY A 1 417 ? -16.747 8.398 -0.167 1.00 89.88 417 GLY A O 1
ATOM 3331 N N . MET A 1 418 ? -15.772 6.508 0.567 1.00 90.62 418 MET A N 1
ATOM 3332 C CA . MET A 1 418 ? -14.525 7.117 1.031 1.00 90.62 418 MET A CA 1
ATOM 3333 C C . MET A 1 418 ? -13.549 7.272 -0.141 1.00 90.62 418 MET A C 1
ATOM 3335 O O . MET A 1 418 ? -13.209 6.285 -0.788 1.00 90.62 418 MET A O 1
ATOM 3339 N N . PHE A 1 419 ? -13.063 8.489 -0.379 1.00 90.56 419 PHE A N 1
ATOM 3340 C CA . PHE A 1 419 ? -12.083 8.779 -1.425 1.00 90.56 419 PHE A CA 1
ATOM 3341 C C . PHE A 1 419 ? -10.915 9.596 -0.873 1.00 90.56 419 PHE A C 1
ATOM 3343 O O . PHE A 1 419 ? -11.074 10.395 0.054 1.00 90.56 419 PHE A O 1
ATOM 3350 N N . GLN A 1 420 ? -9.753 9.413 -1.492 1.00 90.62 420 GLN A N 1
ATOM 3351 C CA . GLN A 1 420 ? -8.588 10.274 -1.324 1.00 90.62 420 GLN A CA 1
ATOM 3352 C C . GLN A 1 420 ? -8.696 11.488 -2.253 1.00 90.62 420 GLN A C 1
ATOM 3354 O O . GLN A 1 420 ? -9.036 11.346 -3.430 1.00 90.62 420 GLN A O 1
ATOM 3359 N N . PHE A 1 421 ? -8.415 12.680 -1.728 1.00 86.94 421 PHE A N 1
ATOM 3360 C CA . PHE A 1 421 ? -8.388 13.922 -2.499 1.00 86.94 421 PHE A CA 1
ATOM 3361 C C . PHE A 1 421 ? -7.112 14.732 -2.235 1.00 86.94 421 PHE A C 1
ATOM 3363 O O . PHE A 1 421 ? -6.524 14.652 -1.153 1.00 86.94 421 PHE A O 1
ATOM 3370 N N . TYR A 1 422 ? -6.717 15.513 -3.242 1.00 85.81 422 TYR A N 1
ATOM 3371 C CA . TYR A 1 422 ? -5.543 16.392 -3.257 1.00 85.81 422 TYR A CA 1
ATOM 3372 C C . TYR A 1 422 ? -5.956 17.856 -3.379 1.00 85.81 422 TYR A C 1
ATOM 3374 O O . TYR A 1 422 ? -6.937 18.121 -4.116 1.00 85.81 422 TYR A O 1
#